Protein AF-A0A817JTH0-F1 (afdb_monomer_lite)

Radius of gyration: 28.51 Å; chains: 1; bounding box: 98×56×76 Å

Foldseek 3Di:
DDDDDDDDPDDDPPDDDDDPPPQEDPVDPDDDDDADAAEDLAEAEDDPDDFDADDLVPDDEWPWDLPDQQTQQDCVRTPCSVVQEADDLVRYPNRPSHPRCCSVVVPAARKHWYADPPFGIFMFGQAKDAAFDWHGWWYAYKYFPVVLLVVLVVCVVVVNDQFQWDDQDDTIIGGPRRYTHNVSRAEADLDFQWEWDWHQYNNGTTIIIGGNHIDHRPDTHHYQPELPCVSCPPDWAADPRPDPPDPRTRNDHDPDDDDYDDDPDDDDDDDDDDDDDDDDDDDDDDDDDDDDDPDPQQAALQPRHHDDWDAAPDPPGGHIHDLVSQPPPPDRPVPDDPPDGHHGLQQAAPPPRDGFPAGAPRHSHTHHPVPCVVFHDPRHGCSVVDD

Sequence (387 aa):
MNSDESITNDQEKTSTVNGRSKLIDKSANKSGQMPVYRHIKTLKPVGEAQILRLPLAELSRCDCDPNKPDPCSSDEHCLNRMLKYECHPHVCAAGDKCKNQRFQKRNYPAQQVFWTAGRGWGLRTLVPIKEGEFVNEYVGELITYEETERRVKLARKNNVKDFYFLVLDKDRVIDAGPRGNLSRFANHSCDPNLRTEKWNISGDLRVGLFAIRDIAAGEELTFEYGVESEFRGDTIFHCLCGAETCTGFMGRSKRLGGVPSLTDTLSLTSGTNGVSNSRYSNKHRIRTSNITGEQDVDTCFGCGLTGQLIACQMSKCSRKFHPKCIKVKGQSFRNRSPTQRWICPSHRCDICGIDASIACADCLNSFCAEHRTENMRGIYCLLHGHE

Secondary structure (DSSP, 8-state):
-----------------TTGGGSB-TT--SS-PPPP-EE-SS-EE-TT-------GGGSPPP---TTSSSTT--TTT-HHHHTTBPPPTTTSTTGGG-S--HHHHT-PPPEEEEEETTTEEEEEESS-B-TT-EEEE--EEEEEHHHHHHHHHHHHHTT-----EEE-SSSEEEEEEEEE-GGGG-EE-SS-SEEEEEEEETTEEEEEEEESS-B-TTPBPEE---TTGGGGTT-PPBP----TT--SBTT-------------------------------------------------TTTS--SS-EE--STT---EE-TTT---TT--GGG--TTSPP--GGGB-TTT-SB-SEE-SSSS-EE-TTTTTTTEETTEEGGG---

Structure (mmCIF, N/CA/C/O backbone):
data_AF-A0A817JTH0-F1
#
_entry.id   AF-A0A817JTH0-F1
#
loop_
_atom_site.group_PDB
_atom_site.id
_atom_site.type_symbol
_atom_site.label_atom_id
_atom_site.label_alt_id
_atom_site.label_comp_id
_atom_site.label_asym_id
_atom_site.label_entity_id
_atom_site.label_seq_id
_atom_site.pdbx_PDB_ins_code
_atom_site.Cartn_x
_atom_site.Cartn_y
_atom_site.Cartn_z
_atom_site.occupancy
_atom_site.B_iso_or_equiv
_atom_site.auth_seq_id
_atom_site.auth_comp_id
_atom_site.auth_asym_id
_atom_site.auth_atom_id
_atom_site.pdbx_PDB_model_num
ATOM 1 N N . MET A 1 1 ? -72.370 -1.997 -14.113 1.00 33.97 1 MET A N 1
ATOM 2 C CA . MET A 1 1 ? -71.535 -3.084 -13.568 1.00 33.97 1 MET A CA 1
ATOM 3 C C . MET A 1 1 ? -70.101 -2.743 -13.917 1.00 33.97 1 MET A C 1
ATOM 5 O O . MET A 1 1 ? -69.848 -2.619 -15.102 1.00 33.97 1 MET A O 1
ATOM 9 N N . ASN A 1 2 ? -69.297 -2.471 -12.880 1.00 28.16 2 ASN A N 1
ATOM 10 C CA . ASN A 1 2 ? -67.842 -2.651 -12.707 1.00 28.16 2 ASN A CA 1
ATOM 11 C C . ASN A 1 2 ? -66.949 -2.542 -13.962 1.00 28.16 2 ASN A C 1
ATOM 13 O O . ASN A 1 2 ? -67.215 -3.197 -14.957 1.00 28.16 2 ASN A O 1
ATOM 17 N N . SER A 1 3 ? -65.810 -1.862 -13.986 1.00 28.77 3 SER A N 1
ATOM 18 C CA . SER A 1 3 ? -64.961 -1.237 -12.966 1.00 28.77 3 SER A CA 1
ATOM 19 C C . SER A 1 3 ? -63.783 -0.603 -13.721 1.00 28.77 3 SER A C 1
ATOM 21 O O . SER A 1 3 ? -63.478 -1.012 -14.842 1.00 28.77 3 SER A O 1
ATOM 23 N N . ASP A 1 4 ? -63.163 0.384 -13.087 1.00 26.44 4 ASP A N 1
ATOM 24 C CA . ASP A 1 4 ? -61.945 1.098 -13.471 1.00 26.44 4 ASP A CA 1
ATOM 25 C C . ASP A 1 4 ? -60.801 0.220 -14.014 1.00 26.44 4 ASP A C 1
ATOM 27 O O . ASP A 1 4 ? -60.608 -0.901 -13.554 1.00 26.44 4 ASP A O 1
ATOM 31 N N . GLU A 1 5 ? -60.005 0.765 -14.944 1.00 28.98 5 GLU A N 1
ATOM 32 C CA . GLU A 1 5 ? -58.598 1.118 -14.669 1.00 28.98 5 GLU A CA 1
ATOM 33 C C . GLU A 1 5 ? -57.928 1.768 -15.894 1.00 28.98 5 GLU A C 1
ATOM 35 O O . GLU A 1 5 ? -57.576 1.140 -16.892 1.00 28.98 5 GLU A O 1
ATOM 40 N N . SER A 1 6 ? -57.721 3.078 -15.784 1.00 28.28 6 SER A N 1
ATOM 41 C CA . SER A 1 6 ? -56.673 3.817 -16.475 1.00 28.28 6 SER A CA 1
ATOM 42 C C . SER A 1 6 ? -55.331 3.540 -15.796 1.00 28.28 6 SER A C 1
ATOM 44 O O . SER A 1 6 ? -55.183 3.870 -14.620 1.00 28.28 6 SER A O 1
ATOM 46 N N . ILE A 1 7 ? -54.331 3.032 -16.522 1.00 29.42 7 ILE A N 1
ATOM 47 C CA . ILE A 1 7 ? -52.931 3.120 -16.085 1.00 29.42 7 ILE A CA 1
ATOM 48 C C . ILE A 1 7 ? -52.097 3.708 -17.219 1.00 29.42 7 ILE A C 1
ATOM 50 O O . ILE A 1 7 ? -51.873 3.117 -18.274 1.00 29.42 7 ILE A O 1
ATOM 54 N N . THR A 1 8 ? -51.692 4.943 -16.961 1.00 29.25 8 THR A N 1
ATOM 55 C CA . THR A 1 8 ? -50.728 5.754 -17.686 1.00 29.25 8 THR A CA 1
ATOM 56 C C . THR A 1 8 ? -49.366 5.072 -17.744 1.00 29.25 8 THR A C 1
ATOM 58 O O . THR A 1 8 ? -48.869 4.525 -16.762 1.00 29.25 8 THR A O 1
ATOM 61 N N . ASN A 1 9 ? -48.760 5.143 -18.923 1.00 26.11 9 ASN A N 1
ATOM 62 C CA . ASN A 1 9 ? -47.448 4.611 -19.242 1.00 26.11 9 ASN A CA 1
ATOM 63 C C . ASN A 1 9 ? -46.361 5.542 -18.669 1.00 26.11 9 ASN A C 1
ATOM 65 O O . ASN A 1 9 ? -45.891 6.440 -19.359 1.00 26.11 9 ASN A O 1
ATOM 69 N N . ASP A 1 10 ? -46.005 5.343 -17.401 1.00 31.09 10 ASP A N 1
ATOM 70 C CA . ASP A 1 10 ? -44.886 6.007 -16.724 1.00 31.09 10 ASP A CA 1
ATOM 71 C C . ASP A 1 10 ? -44.020 4.948 -16.039 1.00 31.09 10 ASP A C 1
ATOM 73 O O . ASP A 1 10 ? -44.240 4.629 -14.876 1.00 31.09 10 ASP A O 1
ATOM 77 N N . GLN A 1 11 ? -43.017 4.404 -16.737 1.00 26.78 11 GLN A N 1
ATOM 78 C CA . GLN A 1 11 ? -41.852 3.810 -16.075 1.00 26.78 11 GLN A CA 1
ATOM 79 C C . GLN A 1 11 ? -40.553 4.116 -16.830 1.00 26.78 11 GLN A C 1
ATOM 81 O O . GLN A 1 11 ? -40.198 3.523 -17.844 1.00 26.78 11 GLN A O 1
ATOM 86 N N . GLU A 1 12 ? -39.860 5.098 -16.256 1.00 28.12 12 GLU A N 1
ATOM 87 C CA . GLU A 1 12 ? -38.436 5.059 -15.930 1.00 28.12 12 GLU A CA 1
ATOM 88 C C . GLU A 1 12 ? -37.437 4.833 -17.072 1.00 28.12 12 GLU A C 1
ATOM 90 O O . GLU A 1 12 ? -36.847 3.771 -17.272 1.00 28.12 12 GLU A O 1
ATOM 95 N N . LYS A 1 13 ? -37.069 5.965 -17.679 1.00 26.55 13 LYS A N 1
ATOM 96 C CA . LYS A 1 13 ? -35.699 6.213 -18.141 1.00 26.55 13 LYS A CA 1
ATOM 97 C C . LYS A 1 13 ? -34.717 6.056 -16.969 1.00 26.55 13 LYS A C 1
ATOM 99 O O . LYS A 1 13 ? -34.400 7.027 -16.287 1.00 26.55 13 LYS A O 1
ATOM 104 N N . THR A 1 14 ? -34.176 4.859 -16.763 1.00 26.70 14 THR A N 1
ATOM 105 C CA . THR A 1 14 ? -32.955 4.675 -15.966 1.00 26.70 14 THR A CA 1
ATOM 106 C C . THR A 1 14 ? -31.739 4.780 -16.880 1.00 26.70 14 THR A C 1
ATOM 108 O O . THR A 1 14 ? -31.347 3.865 -17.600 1.00 26.70 14 THR A O 1
ATOM 111 N N . SER A 1 15 ? -31.141 5.970 -16.868 1.00 24.64 15 SER A N 1
ATOM 112 C CA . SER A 1 15 ? -29.873 6.268 -17.520 1.00 24.64 15 SER A CA 1
ATOM 113 C C . SER A 1 15 ? -28.735 5.440 -16.914 1.00 24.64 15 SER A C 1
ATOM 115 O O . SER A 1 15 ? -28.420 5.527 -15.727 1.00 24.64 15 SER A O 1
ATOM 117 N N . THR A 1 16 ? -28.102 4.670 -17.784 1.00 30.89 16 THR A N 1
ATOM 118 C CA . THR A 1 16 ? -26.887 3.870 -17.625 1.00 30.89 16 THR A CA 1
ATOM 119 C C . THR A 1 16 ? -25.701 4.631 -17.012 1.00 30.89 16 THR A C 1
ATOM 121 O O . THR A 1 16 ? -25.245 5.624 -17.577 1.00 30.89 16 THR A O 1
ATOM 124 N N . VAL A 1 17 ? -25.104 4.097 -15.935 1.00 30.36 17 VAL A N 1
ATOM 125 C CA . VAL A 1 17 ? -23.752 4.467 -15.463 1.00 30.36 17 VAL A CA 1
ATOM 126 C C . VAL A 1 17 ? -22.849 3.225 -15.424 1.00 30.36 17 VAL A C 1
ATOM 128 O O . VAL A 1 17 ? -22.827 2.464 -14.460 1.00 30.36 17 VAL A O 1
ATOM 131 N N . ASN A 1 18 ? -22.117 3.040 -16.525 1.00 33.44 18 ASN A N 1
ATOM 132 C CA . ASN A 1 18 ? -20.852 2.316 -16.729 1.00 33.44 18 ASN A CA 1
ATOM 133 C C . ASN A 1 18 ? -20.355 1.340 -15.634 1.00 33.44 18 ASN A C 1
ATOM 135 O O . ASN A 1 18 ? -19.827 1.756 -14.604 1.00 33.44 18 ASN A O 1
ATOM 139 N N . GLY A 1 19 ? -20.379 0.033 -15.943 1.00 29.98 19 GLY A N 1
ATOM 140 C CA . GLY A 1 19 ? -19.376 -0.989 -15.563 1.00 29.98 19 GLY A CA 1
ATOM 141 C C . GLY A 1 19 ? -19.145 -1.345 -14.081 1.00 29.98 19 GLY A C 1
ATOM 142 O O . GLY A 1 19 ? -18.486 -2.341 -13.796 1.00 29.98 19 GLY A O 1
ATOM 143 N N . ARG A 1 20 ? -19.682 -0.580 -13.127 1.00 44.12 20 ARG A N 1
ATOM 144 C CA . ARG A 1 20 ? -19.366 -0.650 -11.683 1.00 44.12 20 ARG A CA 1
ATOM 145 C C . ARG A 1 20 ? -20.028 -1.795 -10.910 1.00 44.12 20 ARG A C 1
ATOM 147 O O . ARG A 1 20 ? -19.625 -2.083 -9.790 1.00 44.12 20 ARG A O 1
ATOM 154 N N . SER A 1 21 ? -21.034 -2.454 -11.483 1.00 47.81 21 SER A N 1
ATOM 155 C CA . SER A 1 21 ? -21.914 -3.365 -10.735 1.00 47.81 21 SER A CA 1
ATOM 156 C C . SER A 1 21 ? -21.296 -4.721 -10.357 1.00 47.81 21 SER A C 1
ATOM 158 O O . SER A 1 21 ? -21.907 -5.429 -9.564 1.00 47.81 21 SER A O 1
ATOM 160 N N . LYS A 1 22 ? -20.147 -5.115 -10.925 1.00 56.00 22 LYS A N 1
ATOM 161 C CA . LYS A 1 22 ? -19.576 -6.463 -10.725 1.00 56.00 22 LYS A CA 1
ATOM 162 C C . LYS A 1 22 ? -18.575 -6.573 -9.564 1.00 56.00 22 LYS A C 1
ATOM 164 O O . LYS A 1 22 ? -18.311 -7.678 -9.114 1.00 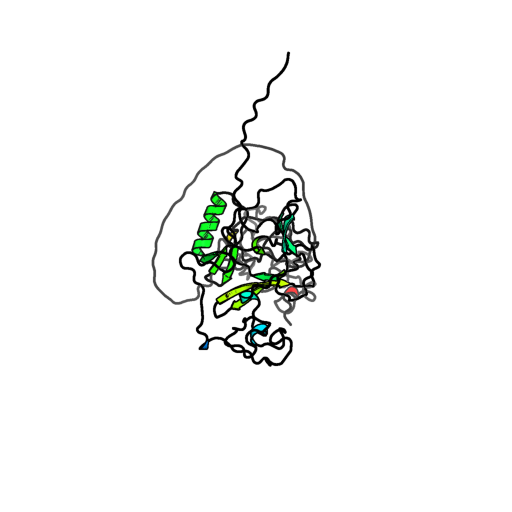56.00 22 LYS A O 1
ATOM 169 N N . LEU A 1 23 ? -18.026 -5.455 -9.078 1.00 64.25 23 LEU A N 1
ATOM 170 C CA . LEU A 1 23 ? -16.966 -5.437 -8.049 1.00 64.25 23 LEU A CA 1
ATOM 171 C C . LEU A 1 23 ? -17.496 -5.301 -6.615 1.00 64.25 23 LEU A C 1
ATOM 173 O O . LEU A 1 23 ? -16.712 -5.296 -5.671 1.00 64.25 23 LEU A O 1
ATOM 177 N N . ILE A 1 24 ? -18.809 -5.159 -6.449 1.00 72.56 24 ILE A N 1
ATOM 178 C CA . ILE A 1 24 ? -19.468 -4.989 -5.153 1.00 72.56 24 ILE A CA 1
ATOM 179 C C . ILE A 1 24 ? -20.387 -6.185 -4.958 1.00 72.56 24 ILE A C 1
ATOM 181 O O . ILE A 1 24 ? -21.201 -6.482 -5.835 1.00 72.56 24 ILE A O 1
ATOM 185 N N . ASP A 1 25 ? -20.267 -6.860 -3.821 1.00 72.19 25 ASP A N 1
ATOM 186 C CA . ASP A 1 25 ? -21.223 -7.895 -3.447 1.00 72.19 25 ASP A CA 1
ATOM 187 C C . ASP A 1 25 ? -22.543 -7.250 -2.991 1.00 72.19 25 ASP A C 1
ATOM 189 O O . ASP A 1 25 ? -22.612 -6.610 -1.942 1.00 72.19 25 ASP A O 1
ATOM 193 N N . LYS A 1 26 ? -23.595 -7.385 -3.809 1.00 60.59 26 LYS A N 1
ATOM 194 C CA . LYS A 1 26 ? -24.932 -6.824 -3.536 1.00 60.59 26 LYS A CA 1
ATOM 195 C C . LYS A 1 26 ? -25.804 -7.731 -2.664 1.00 60.59 26 LYS A C 1
ATOM 197 O O . LYS A 1 26 ? -26.919 -7.339 -2.332 1.00 60.59 26 LYS A O 1
ATOM 202 N N . SER A 1 27 ? -25.329 -8.929 -2.315 1.00 55.38 27 SER A N 1
ATOM 203 C CA . SER A 1 27 ? -26.077 -9.872 -1.473 1.00 55.38 27 SER A CA 1
ATOM 204 C C . SER A 1 27 ? -26.090 -9.472 0.013 1.00 55.38 27 SER A C 1
ATOM 206 O O . SER A 1 27 ? -26.924 -9.954 0.778 1.00 55.38 27 SER A O 1
ATOM 208 N N . ALA A 1 28 ? -25.229 -8.528 0.415 1.00 53.44 28 ALA A N 1
ATOM 209 C CA . ALA A 1 28 ? -25.187 -7.954 1.756 1.00 53.44 28 ALA A CA 1
ATOM 210 C C . ALA A 1 28 ? -26.389 -7.020 2.010 1.00 5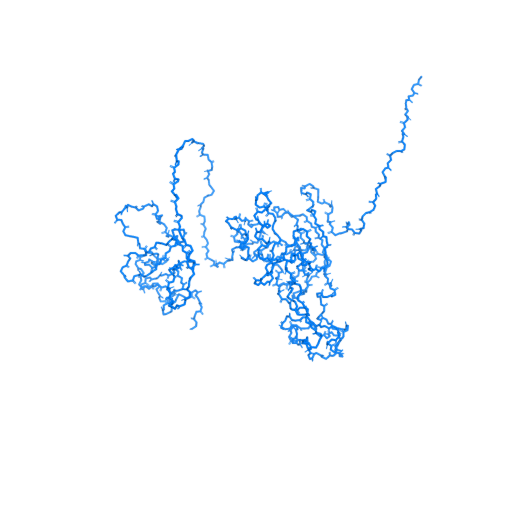3.44 28 ALA A C 1
ATOM 212 O O . ALA A 1 28 ? -26.357 -5.820 1.736 1.00 53.44 28 ALA A O 1
ATOM 213 N N . ASN A 1 29 ? -27.477 -7.581 2.533 1.00 47.47 29 ASN A N 1
ATOM 214 C CA . ASN A 1 29 ? -28.675 -6.836 2.905 1.00 47.47 29 ASN A CA 1
ATOM 215 C C . ASN A 1 29 ? -28.490 -6.155 4.285 1.00 47.47 29 ASN A C 1
ATOM 217 O O . ASN A 1 29 ? -28.239 -6.826 5.281 1.00 47.47 29 ASN A O 1
ATOM 221 N N . LYS A 1 30 ? -28.673 -4.824 4.324 1.00 54.62 30 LYS A N 1
ATOM 222 C CA . LYS A 1 30 ? -28.798 -3.918 5.495 1.00 54.62 30 LYS A CA 1
ATOM 223 C C . LYS A 1 30 ? -27.589 -3.757 6.441 1.00 54.62 30 LYS A C 1
ATOM 225 O O . LYS A 1 30 ? -27.545 -4.323 7.527 1.00 54.62 30 LYS A O 1
ATOM 230 N N . SER A 1 31 ? -26.700 -2.818 6.112 1.00 48.53 31 SER A N 1
ATOM 231 C CA . SER A 1 31 ? -26.264 -1.699 6.983 1.00 48.53 31 SER A CA 1
ATOM 232 C C . SER A 1 31 ? -25.149 -0.913 6.276 1.00 48.53 31 SER A C 1
ATOM 234 O O . SER A 1 31 ? -24.162 -1.493 5.865 1.00 48.53 31 SER A O 1
ATOM 236 N N . GLY A 1 32 ? -25.314 0.402 6.091 1.00 58.78 32 GLY A N 1
ATOM 237 C CA . GLY A 1 32 ? -24.287 1.293 5.524 1.00 58.78 32 GLY A CA 1
ATOM 238 C C . GLY A 1 32 ? -24.372 1.525 4.009 1.00 58.78 32 GLY A C 1
ATOM 239 O O . GLY A 1 32 ? -24.024 0.667 3.202 1.00 58.78 32 GLY A O 1
ATOM 240 N N . GLN A 1 33 ? -24.779 2.732 3.602 1.00 67.75 33 GLN A N 1
ATOM 241 C CA . GLN A 1 33 ? -24.630 3.185 2.216 1.00 67.75 33 GLN A CA 1
ATOM 242 C C . GLN A 1 33 ? -23.138 3.205 1.851 1.00 67.75 33 GLN A C 1
ATOM 244 O O . GLN A 1 33 ? -22.314 3.683 2.632 1.00 67.75 33 GLN A O 1
ATOM 249 N N . MET A 1 34 ? -22.778 2.675 0.678 1.00 71.69 34 MET A N 1
ATOM 250 C CA . MET A 1 34 ? -21.391 2.703 0.209 1.00 71.69 34 MET A CA 1
ATOM 251 C C . MET A 1 34 ? -20.883 4.156 0.165 1.00 71.69 34 MET A C 1
ATOM 253 O O . MET A 1 34 ? -21.570 5.003 -0.417 1.00 71.69 34 MET A O 1
ATOM 257 N N . PRO A 1 35 ? -19.695 4.456 0.729 1.00 72.31 35 PRO A N 1
ATOM 258 C CA . PRO A 1 35 ? -19.140 5.799 0.691 1.00 72.31 35 PRO A CA 1
ATOM 259 C C . PRO A 1 35 ? -19.032 6.299 -0.748 1.00 72.31 35 PRO A C 1
ATOM 261 O O . PRO A 1 35 ? -18.497 5.612 -1.624 1.00 72.31 35 PRO A O 1
ATOM 264 N N . VAL A 1 36 ? -19.529 7.508 -1.002 1.00 83.25 36 VAL A N 1
ATOM 265 C CA . VAL A 1 36 ? -19.366 8.146 -2.307 1.00 83.25 36 VAL A CA 1
ATOM 266 C C . VAL A 1 36 ? -17.907 8.566 -2.447 1.00 83.25 36 VAL A C 1
ATOM 268 O O . VAL A 1 36 ? -17.420 9.410 -1.702 1.00 83.25 36 VAL A O 1
ATOM 271 N N . TYR A 1 37 ? -17.212 7.984 -3.422 1.00 90.50 37 TYR A N 1
ATOM 272 C CA . TYR A 1 37 ? -15.846 8.358 -3.773 1.00 90.50 37 TYR A CA 1
ATOM 273 C C . TYR A 1 37 ? -15.643 8.307 -5.290 1.00 90.50 37 TYR A C 1
ATOM 275 O O . TYR A 1 37 ? -16.342 7.600 -6.035 1.00 90.50 37 TYR A O 1
ATOM 283 N N . ARG A 1 38 ? -14.656 9.060 -5.779 1.00 92.50 38 ARG A N 1
ATOM 284 C CA . ARG A 1 38 ? -14.277 9.033 -7.193 1.00 92.50 38 ARG A CA 1
ATOM 285 C C . ARG A 1 38 ? -13.196 7.987 -7.429 1.00 92.50 38 ARG A C 1
ATOM 287 O O . ARG A 1 38 ? -12.088 8.113 -6.916 1.00 92.50 38 ARG A O 1
ATOM 294 N N . HIS A 1 39 ? -13.490 6.997 -8.269 1.00 92.25 39 HIS A N 1
ATOM 295 C CA . HIS A 1 39 ? -12.477 6.024 -8.657 1.00 92.25 39 HIS A CA 1
ATOM 296 C C . HIS A 1 39 ? -11.397 6.685 -9.529 1.00 92.25 39 HIS A C 1
ATOM 298 O O . HIS A 1 39 ? -11.719 7.308 -10.545 1.00 92.25 39 HIS A O 1
ATOM 304 N N . ILE A 1 40 ? -10.128 6.521 -9.166 1.00 94.75 40 ILE A N 1
ATOM 305 C CA . ILE A 1 40 ? -8.960 7.000 -9.920 1.00 94.75 40 ILE A CA 1
ATOM 306 C C . ILE A 1 40 ? -7.948 5.867 -10.112 1.00 94.75 40 ILE A C 1
ATOM 308 O O . ILE A 1 40 ? -7.974 4.873 -9.397 1.00 94.75 40 ILE A O 1
ATOM 312 N N . LYS A 1 41 ? -7.085 5.992 -11.127 1.00 93.31 41 LYS A N 1
ATOM 313 C CA . LYS A 1 41 ? -6.103 4.954 -11.496 1.00 93.31 41 LYS A CA 1
ATOM 314 C C . LYS A 1 41 ? -4.665 5.281 -11.087 1.00 93.31 41 LYS A C 1
ATOM 316 O O . LYS A 1 41 ? -3.806 4.424 -11.222 1.00 93.31 41 LYS A O 1
ATOM 321 N N . THR A 1 42 ? -4.392 6.525 -10.709 1.00 94.31 42 THR A N 1
ATOM 322 C CA . THR A 1 42 ? -3.064 7.048 -10.358 1.00 94.31 42 THR A CA 1
ATOM 323 C C . THR A 1 42 ? -3.230 8.147 -9.320 1.00 94.31 42 THR A C 1
ATOM 325 O O . THR A 1 42 ? -4.312 8.736 -9.246 1.00 94.31 42 THR A O 1
ATOM 328 N N . LEU A 1 43 ? -2.165 8.465 -8.578 1.00 96.31 43 LEU A N 1
ATOM 329 C CA . LEU A 1 43 ? -2.153 9.591 -7.642 1.00 96.31 43 LEU A CA 1
ATOM 330 C C . LEU A 1 43 ? -2.612 10.889 -8.319 1.00 96.31 43 LEU A C 1
ATOM 332 O O . LEU A 1 43 ? -2.303 11.142 -9.491 1.00 96.31 43 LEU A O 1
ATOM 336 N N . LYS A 1 44 ? -3.371 11.707 -7.584 1.00 96.88 44 LYS A N 1
ATOM 337 C CA . LYS A 1 44 ? -3.839 13.015 -8.056 1.00 96.88 44 LYS A CA 1
ATOM 338 C C . LYS A 1 44 ? -3.293 14.121 -7.147 1.00 96.88 44 LYS A C 1
ATOM 340 O O . LYS A 1 44 ? -3.827 14.266 -6.054 1.00 96.88 44 LYS A O 1
ATOM 345 N N . PRO A 1 45 ? -2.292 14.908 -7.576 1.00 96.69 45 PRO A N 1
ATOM 346 C CA . PRO A 1 45 ? -1.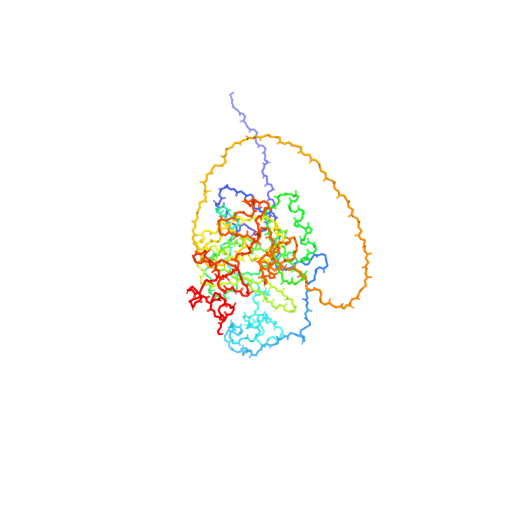799 16.024 -6.775 1.00 96.69 45 PRO A CA 1
ATOM 347 C C . PRO A 1 45 ? -2.894 17.067 -6.545 1.00 96.69 45 PRO A C 1
ATOM 349 O O . PRO A 1 45 ? -3.707 17.332 -7.442 1.00 96.69 45 PRO A O 1
ATOM 352 N N . VAL A 1 46 ? -2.912 17.632 -5.339 1.00 96.44 46 VAL A N 1
ATOM 353 C CA . VAL A 1 46 ? -3.818 18.698 -4.903 1.00 96.44 46 VAL A CA 1
ATOM 354 C C . VAL A 1 46 ? -3.008 19.792 -4.212 1.00 96.44 46 VAL A C 1
ATOM 356 O O . VAL A 1 46 ? -2.138 19.507 -3.391 1.00 96.44 46 VAL A O 1
ATOM 359 N N . GLY A 1 47 ? -3.325 21.049 -4.530 1.00 94.75 47 GLY A N 1
ATOM 360 C CA . GLY A 1 47 ? -2.589 22.201 -4.016 1.00 94.75 47 GLY A CA 1
ATOM 361 C C . GLY A 1 47 ? -1.145 22.191 -4.509 1.00 94.75 47 GLY A C 1
ATOM 362 O O . GLY A 1 47 ? -0.900 22.035 -5.703 1.00 94.75 47 GLY A O 1
ATOM 363 N N . GLU A 1 48 ? -0.209 22.338 -3.576 1.00 94.25 48 GLU A N 1
ATOM 364 C CA . GLU A 1 48 ? 1.229 22.427 -3.850 1.00 94.25 48 GLU A CA 1
ATOM 365 C C . GLU A 1 48 ? 1.926 21.065 -3.959 1.00 94.25 48 GLU A C 1
ATOM 367 O O . GLU A 1 48 ? 3.098 21.003 -4.324 1.00 94.25 48 GLU A O 1
ATOM 372 N N . ALA A 1 49 ? 1.230 19.963 -3.666 1.00 95.25 49 ALA A N 1
ATOM 373 C CA . ALA A 1 49 ? 1.807 18.630 -3.785 1.00 95.25 49 ALA A CA 1
ATOM 374 C C . ALA A 1 49 ? 2.131 18.299 -5.251 1.00 95.25 49 ALA A C 1
ATOM 376 O O . ALA A 1 49 ? 1.334 18.563 -6.153 1.00 95.25 49 ALA A O 1
ATOM 377 N N . GLN A 1 50 ? 3.280 17.665 -5.493 1.00 92.50 50 GLN A N 1
ATOM 378 C CA . GLN A 1 50 ? 3.752 17.346 -6.842 1.00 92.50 50 GLN A CA 1
ATOM 379 C C . GLN A 1 50 ? 4.102 15.865 -6.989 1.00 92.50 50 GLN A C 1
ATOM 381 O O . GLN A 1 50 ? 4.556 15.210 -6.048 1.00 92.50 50 GLN A O 1
ATOM 386 N N . ILE A 1 51 ? 3.884 15.355 -8.203 1.00 92.81 51 ILE A N 1
ATOM 387 C CA . ILE A 1 51 ? 4.408 14.066 -8.663 1.00 92.81 51 ILE A CA 1
ATOM 388 C C . ILE A 1 51 ? 5.736 14.360 -9.343 1.00 92.81 51 ILE A C 1
ATOM 390 O O . ILE A 1 51 ? 5.768 15.104 -10.326 1.00 92.81 51 ILE A O 1
ATOM 394 N N . LEU A 1 52 ? 6.808 13.766 -8.835 1.00 90.88 52 LEU A N 1
ATOM 395 C CA . LEU A 1 52 ? 8.131 13.913 -9.421 1.00 90.88 52 LEU A CA 1
ATOM 396 C C . LEU A 1 52 ? 8.246 13.027 -10.666 1.00 90.88 52 LEU A C 1
ATOM 398 O O . LEU A 1 52 ? 7.607 11.981 -10.767 1.00 90.88 52 LEU A O 1
ATOM 402 N N . ARG A 1 53 ? 9.030 13.454 -11.655 1.00 89.69 53 ARG A N 1
ATOM 403 C CA . ARG A 1 53 ? 9.354 12.632 -12.827 1.00 89.69 53 ARG A CA 1
ATOM 404 C C . ARG A 1 53 ? 10.781 12.903 -13.242 1.00 89.69 53 ARG A C 1
ATOM 406 O O . ARG A 1 53 ? 11.101 14.029 -13.611 1.00 89.69 53 ARG A O 1
ATOM 413 N N . LEU A 1 54 ? 11.605 11.867 -13.200 1.00 91.62 54 LEU A N 1
ATOM 414 C CA . LEU A 1 54 ? 12.969 11.958 -13.695 1.00 91.62 54 LEU A CA 1
ATOM 415 C C . LEU A 1 54 ? 12.997 11.774 -15.221 1.00 91.62 54 LEU A C 1
ATOM 417 O O . LEU A 1 54 ? 12.209 10.985 -15.761 1.00 91.62 54 LEU A O 1
ATOM 421 N N . PRO A 1 55 ? 13.892 12.479 -15.934 1.00 93.00 55 PRO A N 1
ATOM 422 C CA . PRO A 1 55 ? 14.190 12.194 -17.333 1.00 93.00 55 PRO A CA 1
ATOM 423 C C . PRO A 1 55 ? 14.650 10.745 -17.529 1.00 93.00 55 PRO A C 1
ATOM 425 O O . PRO A 1 55 ? 15.286 10.162 -16.656 1.00 93.00 55 PRO A O 1
ATOM 428 N N . LEU A 1 56 ? 14.401 10.171 -18.713 1.00 91.94 56 LEU A N 1
ATOM 429 C CA . LEU A 1 56 ? 14.779 8.778 -19.010 1.00 91.94 56 LEU A CA 1
ATOM 430 C C . LEU A 1 56 ? 16.275 8.497 -18.818 1.00 91.94 56 LEU A C 1
ATOM 432 O O . LEU A 1 56 ? 16.632 7.386 -18.441 1.00 91.94 56 LEU A O 1
ATOM 436 N N . ALA A 1 57 ? 17.125 9.495 -19.066 1.00 93.06 57 ALA A N 1
ATOM 437 C CA . ALA A 1 57 ? 18.574 9.392 -18.909 1.00 93.06 57 ALA A CA 1
ATOM 438 C C . ALA A 1 57 ? 19.023 9.227 -17.445 1.00 93.06 57 ALA A C 1
ATOM 440 O O . ALA A 1 57 ? 20.120 8.736 -17.205 1.00 93.06 57 ALA A O 1
ATOM 441 N N . GLU A 1 58 ? 18.183 9.608 -16.480 1.00 92.88 58 GLU A N 1
ATOM 442 C CA . GLU A 1 58 ? 18.469 9.516 -15.042 1.00 92.88 58 GLU A CA 1
ATOM 443 C C . GLU A 1 58 ? 17.874 8.250 -14.404 1.00 92.88 58 GLU A C 1
ATOM 445 O O . GLU A 1 58 ? 18.084 7.977 -13.222 1.00 92.88 58 GLU A O 1
ATOM 450 N N . LEU A 1 59 ? 17.119 7.452 -15.168 1.00 93.88 59 LEU A N 1
ATOM 451 C CA . LEU A 1 59 ? 16.525 6.218 -14.666 1.00 93.88 59 LEU A CA 1
ATOM 452 C C . LEU A 1 59 ? 17.544 5.074 -14.666 1.00 93.88 59 LEU A C 1
ATOM 454 O O . LEU A 1 59 ? 18.183 4.783 -15.676 1.00 93.88 59 LEU A O 1
ATOM 458 N N . SER A 1 60 ? 17.616 4.356 -13.544 1.00 91.00 60 SER A N 1
ATOM 459 C CA . SER A 1 60 ? 18.449 3.159 -13.408 1.00 91.00 60 SER A CA 1
ATOM 460 C C . SER A 1 60 ? 18.018 2.048 -14.376 1.00 91.00 60 SER A C 1
ATOM 462 O O . SER A 1 60 ? 16.858 1.612 -14.392 1.00 91.00 60 SER A O 1
ATOM 464 N N . ARG A 1 61 ? 18.975 1.536 -15.155 1.00 95.12 61 ARG A N 1
ATOM 465 C CA . ARG A 1 61 ? 18.832 0.318 -15.962 1.00 95.12 61 ARG A CA 1
ATOM 466 C C . ARG A 1 61 ? 19.244 -0.896 -15.123 1.00 95.12 61 ARG A C 1
ATOM 468 O O . ARG A 1 61 ? 20.273 -0.866 -14.470 1.00 95.12 61 ARG A O 1
ATOM 475 N N . CYS A 1 62 ? 18.460 -1.973 -15.171 1.00 95.81 62 CYS A N 1
ATOM 476 C CA . CYS A 1 62 ? 18.843 -3.255 -14.572 1.00 95.81 62 CYS A CA 1
ATOM 477 C C . CYS A 1 62 ? 19.679 -4.118 -15.531 1.00 95.81 62 CYS A C 1
ATOM 479 O O . CYS A 1 62 ? 19.495 -4.030 -16.746 1.00 95.81 62 CYS A O 1
ATOM 481 N N . ASP A 1 63 ? 20.432 -5.071 -14.981 1.00 94.88 63 ASP A N 1
ATOM 482 C CA . ASP A 1 63 ? 21.302 -5.988 -15.741 1.00 94.88 63 ASP A CA 1
ATOM 483 C C . ASP A 1 63 ? 20.655 -7.347 -16.069 1.00 94.88 63 ASP A C 1
ATOM 485 O O . ASP A 1 63 ? 21.330 -8.349 -16.296 1.00 94.88 63 ASP A O 1
ATOM 489 N N . CYS A 1 64 ? 19.322 -7.427 -16.059 1.00 96.25 64 CYS A N 1
ATOM 490 C CA . CYS A 1 64 ? 18.629 -8.677 -16.363 1.00 96.25 64 CYS A CA 1
ATOM 491 C C . CYS A 1 64 ? 18.765 -9.064 -17.843 1.00 96.25 64 CYS A C 1
ATOM 493 O O . CYS A 1 64 ? 18.560 -8.234 -18.728 1.00 96.25 64 CYS A O 1
ATOM 495 N N . ASP A 1 65 ? 18.985 -10.355 -18.098 1.00 94.88 65 ASP A N 1
ATOM 496 C CA . ASP A 1 65 ? 18.994 -10.928 -19.447 1.00 94.88 65 ASP A CA 1
ATOM 497 C C . ASP A 1 65 ? 17.591 -10.867 -20.093 1.00 94.88 65 ASP A C 1
ATOM 499 O O . ASP A 1 65 ? 16.656 -11.490 -19.571 1.00 94.88 65 ASP A O 1
ATOM 503 N N . PRO A 1 66 ? 17.418 -10.147 -21.221 1.00 95.50 66 PRO A N 1
ATOM 504 C CA . PRO A 1 66 ? 16.133 -10.021 -21.909 1.00 95.50 66 PRO A CA 1
ATOM 505 C C . PRO A 1 66 ? 15.660 -11.311 -22.595 1.00 95.50 66 PRO A C 1
ATOM 507 O O . PRO A 1 66 ? 14.495 -11.386 -22.997 1.00 95.50 66 PRO A O 1
ATOM 510 N N . ASN A 1 67 ? 16.534 -12.312 -22.747 1.00 95.00 67 ASN A N 1
ATOM 511 C CA . ASN A 1 67 ? 16.218 -13.577 -23.413 1.00 95.00 67 ASN A CA 1
ATOM 512 C C . ASN A 1 67 ? 15.610 -14.622 -22.473 1.00 95.00 67 ASN A C 1
ATOM 514 O O . ASN A 1 67 ? 15.054 -15.615 -22.943 1.00 95.00 67 ASN A O 1
ATOM 518 N N . LYS A 1 68 ? 15.673 -14.408 -21.152 1.00 93.50 68 LYS A N 1
ATOM 519 C CA . LYS A 1 68 ? 14.980 -15.270 -20.187 1.00 93.50 68 LYS A CA 1
ATOM 520 C C . LYS A 1 68 ? 13.458 -15.208 -20.399 1.00 93.50 68 LYS A C 1
ATOM 522 O O . LYS A 1 68 ? 12.950 -14.172 -20.827 1.00 93.50 68 LYS A O 1
ATOM 527 N N . PRO A 1 69 ? 12.713 -16.279 -20.067 1.00 92.31 69 PRO A N 1
ATOM 528 C CA . PRO A 1 69 ? 11.257 -16.307 -20.231 1.00 92.31 69 PRO A CA 1
ATOM 529 C C . PRO A 1 69 ? 10.544 -15.243 -19.380 1.00 92.31 69 PRO A C 1
ATOM 531 O O . PRO A 1 69 ? 9.621 -14.586 -19.859 1.00 92.31 69 PRO A O 1
ATOM 534 N N . ASP A 1 70 ? 11.021 -15.013 -18.151 1.00 92.81 70 ASP A N 1
ATOM 535 C CA . ASP A 1 70 ? 10.441 -14.052 -17.208 1.00 92.81 70 ASP A CA 1
ATOM 536 C C . ASP A 1 70 ? 11.495 -13.060 -16.686 1.00 92.81 70 ASP A C 1
ATOM 538 O O . ASP A 1 70 ? 11.904 -13.120 -15.519 1.00 92.81 70 ASP A O 1
ATOM 542 N N . PRO A 1 71 ? 11.972 -12.128 -17.529 1.00 95.88 71 PRO A N 1
ATOM 543 C CA . PRO A 1 71 ? 13.016 -11.191 -17.147 1.00 95.88 71 PRO A CA 1
ATOM 544 C C . PRO A 1 71 ? 12.504 -10.214 -16.079 1.00 95.88 71 PRO A C 1
ATOM 546 O O . PRO A 1 71 ? 11.367 -9.736 -16.129 1.00 95.88 71 PRO A O 1
ATOM 549 N N . CYS A 1 72 ? 13.364 -9.891 -15.110 1.00 95.75 72 CYS A N 1
ATOM 550 C CA . CYS A 1 72 ? 13.062 -8.996 -13.984 1.00 95.75 72 CYS A CA 1
ATOM 551 C C . CYS A 1 72 ? 11.928 -9.475 -13.048 1.00 95.75 72 CYS A C 1
ATOM 553 O O . CYS A 1 72 ? 11.312 -8.661 -12.362 1.00 95.75 72 CYS A O 1
ATOM 555 N N . SER A 1 73 ? 11.607 -10.770 -13.031 1.00 91.88 73 SER A N 1
ATOM 556 C CA . SER A 1 73 ? 10.545 -11.331 -12.178 1.00 91.88 73 SER A CA 1
ATOM 557 C C . SER A 1 73 ? 10.967 -11.544 -10.721 1.00 91.88 73 SER A C 1
ATOM 559 O O . SER A 1 73 ? 10.139 -11.373 -9.830 1.00 91.88 73 SER A O 1
ATOM 561 N N . SER A 1 74 ? 12.239 -11.877 -10.485 1.00 86.94 74 SER A N 1
ATOM 562 C CA . SER A 1 74 ? 12.796 -12.198 -9.164 1.00 86.94 74 SER A CA 1
ATOM 563 C C . SER A 1 74 ? 13.274 -10.955 -8.403 1.00 86.94 74 SER A C 1
ATOM 565 O O . SER A 1 74 ? 13.882 -10.055 -8.993 1.00 86.94 74 SER A O 1
ATOM 567 N N . ASP A 1 75 ? 13.020 -10.933 -7.090 1.00 80.00 75 ASP A N 1
ATOM 568 C CA . ASP A 1 75 ? 13.552 -9.932 -6.151 1.00 80.00 75 ASP A CA 1
ATOM 569 C C . ASP A 1 75 ? 15.058 -10.089 -5.898 1.00 80.00 75 ASP A C 1
ATOM 571 O O . ASP A 1 75 ? 15.697 -9.136 -5.470 1.00 80.00 75 ASP A O 1
ATOM 575 N N . GLU A 1 76 ? 15.639 -11.249 -6.207 1.00 81.94 76 GLU A N 1
ATOM 576 C CA . GLU A 1 76 ? 17.049 -11.564 -5.931 1.00 81.94 76 GLU A CA 1
ATOM 577 C C . GLU A 1 76 ? 17.966 -11.298 -7.131 1.00 81.94 76 GLU A C 1
ATOM 579 O O . GLU A 1 76 ? 19.169 -11.105 -6.983 1.00 81.94 76 GLU A O 1
ATOM 584 N N . HIS A 1 77 ? 17.413 -11.302 -8.346 1.00 89.31 77 HIS A N 1
ATOM 585 C CA . HIS A 1 77 ? 18.208 -11.246 -9.582 1.00 89.31 77 HIS A CA 1
ATOM 586 C C . HIS A 1 77 ? 18.000 -9.971 -10.401 1.00 89.31 77 HIS A C 1
ATOM 588 O O . HIS A 1 77 ? 18.661 -9.769 -11.420 1.00 89.31 77 HIS A O 1
ATOM 594 N N . CYS A 1 78 ? 17.064 -9.111 -10.003 1.00 95.94 78 CYS A N 1
ATOM 595 C CA . CYS A 1 78 ? 16.855 -7.820 -10.641 1.00 95.94 78 CYS A CA 1
ATOM 596 C C . CYS A 1 78 ? 17.240 -6.706 -9.678 1.00 95.94 78 CYS A C 1
ATOM 598 O O . CYS A 1 78 ? 16.498 -6.434 -8.740 1.00 95.94 78 CYS A O 1
ATOM 600 N N . LEU A 1 79 ? 18.355 -6.022 -9.952 1.00 94.69 79 LEU A N 1
ATOM 601 C CA . LEU A 1 79 ? 18.860 -4.937 -9.105 1.00 94.69 79 LEU A CA 1
ATOM 602 C C . LEU A 1 79 ? 17.794 -3.866 -8.828 1.00 94.69 79 LEU A C 1
ATOM 604 O O . LEU A 1 79 ? 17.571 -3.500 -7.678 1.00 94.69 79 LEU A O 1
ATOM 608 N N . ASN A 1 80 ? 17.069 -3.429 -9.864 1.00 96.31 80 ASN A N 1
ATOM 609 C CA . ASN A 1 80 ? 15.971 -2.479 -9.693 1.00 96.31 80 ASN A CA 1
ATOM 610 C C . ASN A 1 80 ? 14.895 -3.036 -8.746 1.00 96.31 80 ASN A C 1
ATOM 612 O O . ASN A 1 80 ? 14.486 -2.344 -7.822 1.00 96.31 80 ASN A O 1
ATOM 616 N N . ARG A 1 81 ? 14.468 -4.295 -8.919 1.00 94.94 81 ARG A N 1
ATOM 617 C CA . ARG A 1 81 ? 13.424 -4.909 -8.081 1.00 94.94 81 ARG A CA 1
ATOM 618 C C . ARG A 1 81 ? 13.874 -5.055 -6.624 1.00 94.94 81 ARG A C 1
ATOM 620 O O . ARG A 1 81 ? 13.125 -4.680 -5.725 1.00 94.94 81 ARG A O 1
ATOM 627 N N . MET A 1 82 ? 15.108 -5.515 -6.412 1.00 93.81 82 MET A N 1
ATOM 628 C CA . MET A 1 82 ? 15.744 -5.640 -5.098 1.00 93.81 82 MET A CA 1
ATOM 629 C C . MET A 1 82 ? 15.765 -4.296 -4.358 1.00 93.81 82 MET A C 1
ATOM 631 O O . MET A 1 82 ? 15.410 -4.221 -3.185 1.00 93.81 82 MET A O 1
ATOM 635 N N . LEU A 1 83 ? 16.097 -3.216 -5.073 1.00 94.56 83 LEU A N 1
ATOM 636 C CA . LEU A 1 83 ? 16.141 -1.850 -4.545 1.00 94.56 83 LEU A CA 1
ATOM 637 C C . LEU A 1 83 ? 14.778 -1.136 -4.547 1.00 94.56 83 LEU A C 1
ATOM 639 O O . LEU A 1 83 ? 14.715 0.057 -4.257 1.00 94.56 83 LEU A O 1
ATOM 643 N N . LYS A 1 84 ? 13.686 -1.839 -4.873 1.00 96.25 84 LYS A N 1
ATOM 644 C CA . LYS A 1 84 ? 12.319 -1.289 -4.936 1.00 96.25 84 LYS A CA 1
ATOM 645 C C . LYS A 1 84 ? 12.147 -0.163 -5.969 1.00 96.25 84 LYS A C 1
ATOM 647 O O . LYS A 1 84 ? 11.324 0.735 -5.808 1.00 96.25 84 LYS A O 1
ATOM 652 N N . TYR A 1 85 ? 12.890 -0.238 -7.067 1.00 96.44 85 TYR A N 1
ATOM 653 C CA . TYR A 1 85 ? 12.699 0.554 -8.279 1.00 96.44 85 TYR A CA 1
ATOM 654 C C . TYR A 1 85 ? 11.918 -0.246 -9.315 1.00 96.44 85 TYR A C 1
ATOM 656 O O 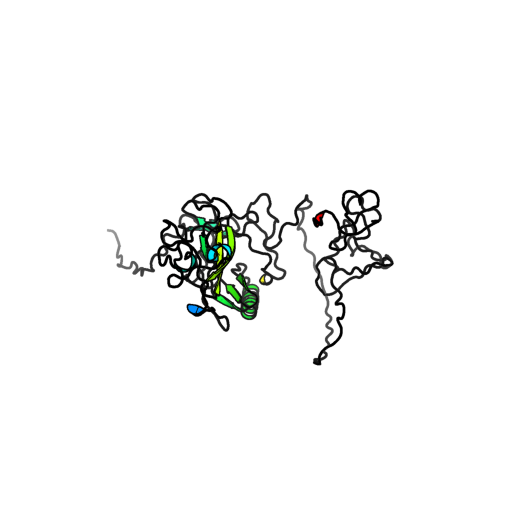. TYR A 1 85 ? 12.216 -1.411 -9.597 1.00 96.44 85 TYR A O 1
ATOM 664 N N . GLU A 1 86 ? 10.935 0.387 -9.942 1.00 96.25 86 GLU A N 1
ATOM 665 C CA . GLU A 1 86 ? 10.271 -0.199 -11.100 1.00 96.25 86 GLU A CA 1
ATOM 666 C C . GLU A 1 86 ? 11.079 0.047 -12.377 1.00 96.25 86 GLU A C 1
ATOM 668 O O . GLU A 1 86 ? 11.595 1.140 -12.615 1.00 96.25 86 GLU A O 1
ATOM 673 N N . CYS A 1 87 ? 11.185 -0.975 -13.224 1.00 97.00 87 CYS A N 1
ATOM 674 C CA . CYS A 1 87 ? 11.839 -0.831 -14.514 1.00 97.00 87 CYS A CA 1
ATOM 675 C C . CYS A 1 87 ? 10.986 0.027 -15.456 1.00 97.00 87 CYS A C 1
ATOM 677 O O . CYS A 1 87 ? 9.763 -0.094 -15.510 1.00 97.00 87 CYS A O 1
ATOM 679 N N . HIS A 1 88 ? 11.640 0.849 -16.273 1.00 96.50 88 HIS A N 1
ATOM 680 C CA . HIS A 1 88 ? 10.968 1.602 -17.328 1.00 96.50 88 HIS A CA 1
ATOM 681 C C . HIS A 1 88 ? 11.082 0.862 -18.677 1.00 96.50 88 HIS A C 1
ATOM 683 O O . HIS A 1 88 ? 12.181 0.399 -19.006 1.00 96.50 88 HIS A O 1
ATOM 689 N N . PRO A 1 89 ? 10.004 0.750 -19.481 1.00 95.19 89 PRO A N 1
ATOM 690 C CA . PRO A 1 89 ? 10.002 -0.041 -20.720 1.00 95.19 89 PRO A CA 1
ATOM 691 C C . PRO A 1 89 ? 11.027 0.437 -21.756 1.00 95.19 89 PRO A C 1
ATOM 693 O O . PRO A 1 89 ? 11.624 -0.380 -22.442 1.00 95.19 89 PRO A O 1
ATOM 696 N N . HIS A 1 90 ? 11.302 1.741 -21.820 1.00 95.12 90 HIS A N 1
ATOM 697 C CA . HIS A 1 90 ? 12.301 2.301 -22.742 1.00 95.12 90 HIS A CA 1
ATOM 698 C C . HIS A 1 90 ? 13.748 2.262 -22.212 1.00 95.12 90 HIS A C 1
ATOM 700 O O . HIS A 1 90 ? 14.666 2.665 -22.918 1.00 95.12 90 HIS A O 1
ATOM 706 N N . VAL A 1 91 ? 13.966 1.831 -20.963 1.00 96.25 91 VAL A N 1
ATOM 707 C CA . VAL A 1 91 ? 15.296 1.823 -20.317 1.00 96.25 91 VAL A CA 1
ATOM 708 C C . VAL A 1 91 ? 15.785 0.399 -20.071 1.00 96.25 91 VAL A C 1
ATOM 710 O O . VAL A 1 91 ? 16.969 0.111 -20.245 1.00 96.25 91 VAL A O 1
ATOM 713 N N . CYS A 1 92 ? 14.879 -0.497 -19.678 1.00 97.19 92 CYS A N 1
ATOM 714 C CA . CYS A 1 92 ? 15.159 -1.911 -19.475 1.00 97.19 92 CYS A CA 1
ATOM 715 C C . CYS A 1 92 ? 15.363 -2.625 -20.817 1.00 97.19 92 CYS A C 1
ATOM 717 O O . CYS A 1 92 ? 14.513 -2.534 -21.699 1.00 97.19 92 CYS A O 1
ATOM 719 N N . ALA A 1 93 ? 16.435 -3.412 -20.942 1.00 96.56 93 ALA A N 1
ATOM 720 C CA . ALA A 1 93 ? 16.711 -4.195 -22.150 1.00 96.56 93 ALA A CA 1
ATOM 721 C C . ALA A 1 93 ? 15.603 -5.215 -22.480 1.00 96.56 93 ALA A C 1
ATOM 723 O O . ALA A 1 93 ? 15.415 -5.572 -23.639 1.00 96.56 93 ALA A O 1
ATOM 724 N N . ALA A 1 94 ? 14.842 -5.665 -21.475 1.00 96.19 94 ALA A N 1
ATOM 725 C CA . ALA A 1 94 ? 13.721 -6.583 -21.666 1.00 96.19 94 ALA A CA 1
ATOM 726 C C . ALA A 1 94 ? 12.449 -5.913 -22.222 1.00 96.19 94 ALA A C 1
ATOM 728 O O . ALA A 1 94 ? 11.488 -6.621 -22.526 1.00 96.19 94 ALA A O 1
ATOM 729 N N . GLY A 1 95 ? 12.411 -4.578 -22.341 1.00 94.94 95 GLY A N 1
ATOM 730 C CA . GLY A 1 95 ? 11.277 -3.843 -22.904 1.00 94.94 95 GLY A CA 1
ATOM 731 C C . GLY A 1 95 ? 9.939 -4.254 -22.284 1.00 94.94 95 GLY A C 1
ATOM 732 O O . GLY A 1 95 ? 9.791 -4.300 -21.060 1.00 94.94 95 GLY A O 1
ATOM 733 N N . ASP A 1 96 ? 8.975 -4.624 -23.126 1.00 93.06 96 ASP A N 1
ATOM 734 C CA . ASP A 1 96 ? 7.641 -5.056 -22.695 1.00 93.06 96 ASP A CA 1
ATOM 735 C C . ASP A 1 96 ? 7.606 -6.431 -22.007 1.00 93.06 96 ASP A C 1
ATOM 737 O O . ASP A 1 96 ? 6.671 -6.697 -21.240 1.00 93.06 96 ASP A O 1
ATOM 741 N N . LYS A 1 97 ? 8.621 -7.286 -22.224 1.00 94.69 97 LYS A N 1
ATOM 742 C CA . LYS A 1 97 ? 8.740 -8.606 -21.570 1.00 94.69 97 LYS A CA 1
ATOM 743 C C . LYS A 1 97 ? 9.090 -8.491 -20.087 1.00 94.69 97 LYS A C 1
ATOM 745 O O . LYS A 1 97 ? 8.865 -9.436 -19.331 1.00 94.69 97 LYS A O 1
ATOM 750 N N . CYS A 1 98 ? 9.628 -7.346 -19.664 1.00 96.19 98 CYS A N 1
ATOM 751 C CA . CYS A 1 98 ? 9.984 -7.078 -18.277 1.00 96.19 98 CYS A CA 1
ATOM 752 C C . CYS A 1 98 ? 8.784 -7.287 -17.335 1.00 96.19 98 CYS A C 1
ATOM 754 O O . CYS A 1 98 ? 7.710 -6.697 -17.508 1.00 96.19 98 CYS A O 1
ATOM 756 N N . LYS A 1 99 ? 8.989 -8.098 -16.292 1.00 95.50 99 LYS A N 1
ATOM 757 C CA . LYS A 1 99 ? 7.989 -8.388 -15.252 1.00 95.50 99 LYS A CA 1
ATOM 758 C C . LYS A 1 99 ? 8.021 -7.401 -14.080 1.00 95.50 99 LYS A C 1
ATOM 760 O O . LYS A 1 99 ? 7.136 -7.437 -13.230 1.00 95.50 99 LYS A O 1
ATOM 765 N N . ASN A 1 100 ? 8.979 -6.474 -14.055 1.00 96.56 100 ASN A N 1
ATOM 766 C CA . ASN A 1 100 ? 9.074 -5.404 -13.059 1.00 96.56 100 ASN A CA 1
ATOM 767 C C . ASN A 1 100 ? 8.463 -4.087 -13.581 1.00 96.56 100 ASN A C 1
ATOM 769 O O . ASN A 1 100 ? 9.144 -3.070 -13.639 1.00 96.56 100 ASN A O 1
ATOM 773 N N . GLN A 1 101 ? 7.200 -4.139 -14.025 1.00 95.88 101 GLN A N 1
ATOM 774 C CA . GLN A 1 101 ? 6.399 -3.002 -14.534 1.00 95.88 101 GLN A CA 1
ATOM 775 C C . GLN A 1 101 ? 4.957 -3.036 -13.975 1.00 95.88 101 GLN A C 1
ATOM 777 O O . GLN A 1 101 ? 3.987 -2.649 -14.631 1.00 95.88 101 GLN A O 1
ATOM 782 N N . ARG A 1 102 ? 4.804 -3.604 -12.777 1.00 94.12 102 ARG A N 1
ATOM 783 C CA . ARG A 1 102 ? 3.535 -3.930 -12.110 1.00 94.12 102 ARG A CA 1
ATOM 784 C C . ARG A 1 102 ? 2.670 -2.717 -11.729 1.00 94.12 102 ARG A C 1
ATOM 786 O O . ARG A 1 102 ? 1.455 -2.784 -11.919 1.00 94.12 102 ARG A O 1
ATOM 793 N N . PHE A 1 103 ? 3.254 -1.614 -11.265 1.00 95.25 103 PHE A N 1
ATOM 794 C CA . PHE A 1 103 ? 2.544 -0.369 -10.947 1.00 95.25 103 PHE A CA 1
ATOM 795 C C . PHE A 1 103 ? 2.044 0.312 -12.220 1.00 95.25 103 PHE A C 1
ATOM 797 O O . PHE A 1 103 ? 0.861 0.624 -12.334 1.00 95.25 103 PHE A O 1
ATOM 804 N N . GLN A 1 104 ? 2.916 0.484 -13.218 1.00 92.56 104 GLN A N 1
ATOM 805 C CA . GLN A 1 104 ? 2.542 1.097 -14.499 1.00 92.56 104 GLN A CA 1
ATOM 806 C C . GLN A 1 104 ? 1.472 0.286 -15.250 1.00 92.56 104 GLN A C 1
ATOM 808 O O . GLN A 1 104 ? 0.506 0.865 -15.762 1.00 92.56 104 GLN A O 1
ATOM 813 N N . LYS A 1 105 ? 1.607 -1.050 -15.284 1.00 94.00 105 LYS A N 1
ATOM 814 C CA . LYS A 1 105 ? 0.642 -1.946 -15.946 1.00 94.00 105 LYS A CA 1
ATOM 815 C C . LYS A 1 105 ? -0.658 -2.119 -15.154 1.00 94.00 105 LYS A C 1
ATOM 817 O O . LYS A 1 105 ? -1.696 -2.353 -15.767 1.00 94.00 105 LYS A O 1
ATOM 822 N N . ARG A 1 106 ? -0.640 -1.910 -13.830 1.00 94.81 106 ARG A N 1
ATOM 823 C CA . ARG A 1 106 ? -1.804 -2.049 -12.928 1.00 94.81 106 ARG A CA 1
ATOM 824 C C . ARG A 1 106 ? -2.435 -3.440 -12.992 1.00 94.81 106 ARG A C 1
ATOM 826 O O . ARG A 1 106 ? -3.656 -3.588 -13.035 1.00 94.81 106 ARG A O 1
ATOM 833 N N . ASN A 1 107 ? -1.581 -4.455 -13.017 1.00 89.19 107 ASN A N 1
ATOM 834 C CA . ASN A 1 107 ? -2.010 -5.847 -12.993 1.00 89.19 107 ASN A CA 1
ATOM 835 C C . ASN A 1 107 ? -2.372 -6.213 -11.554 1.00 89.19 107 ASN A C 1
ATOM 837 O O . ASN A 1 107 ? -1.519 -6.667 -10.798 1.00 89.19 107 ASN A O 1
ATOM 841 N N . TYR A 1 108 ? -3.618 -5.944 -11.172 1.00 95.62 108 TYR A N 1
ATOM 842 C CA . TYR A 1 108 ? -4.142 -6.286 -9.854 1.00 95.62 108 TYR A CA 1
ATOM 843 C C . TYR A 1 108 ? -4.929 -7.605 -9.932 1.00 95.62 108 TYR A C 1
ATOM 845 O O . TYR A 1 108 ? -5.695 -7.776 -10.889 1.00 95.62 108 TYR A O 1
ATOM 853 N N . PRO A 1 109 ? -4.799 -8.520 -8.953 1.00 96.38 109 PRO A N 1
ATOM 854 C CA . PRO A 1 109 ? -5.683 -9.674 -8.840 1.00 96.38 109 PRO A CA 1
ATOM 855 C C . PRO A 1 109 ? -7.149 -9.234 -8.756 1.00 96.38 109 PRO A C 1
ATOM 857 O O . PRO A 1 109 ? -7.468 -8.135 -8.292 1.00 96.38 109 PRO A O 1
ATOM 860 N N . ALA A 1 110 ? -8.059 -10.097 -9.212 1.00 96.81 110 ALA A N 1
ATOM 861 C CA . ALA A 1 110 ? -9.489 -9.822 -9.140 1.00 96.81 110 ALA A CA 1
ATOM 862 C C . ALA A 1 110 ? -9.915 -9.658 -7.673 1.00 96.81 110 ALA A C 1
ATOM 864 O O . ALA A 1 110 ? -9.653 -10.522 -6.841 1.00 96.81 110 ALA A O 1
ATOM 865 N N . GLN A 1 111 ? -10.569 -8.542 -7.362 1.00 96.44 111 GLN A N 1
ATOM 866 C CA . GLN A 1 111 ? -10.932 -8.139 -6.004 1.00 96.44 111 GLN A CA 1
ATOM 867 C C . GLN A 1 111 ? -12.403 -7.742 -5.943 1.00 96.44 111 GLN A C 1
ATOM 869 O O . GLN A 1 111 ? -12.983 -7.302 -6.939 1.00 96.44 111 GLN A O 1
ATOM 874 N N . GLN A 1 112 ? -12.995 -7.854 -4.758 1.00 95.75 112 GLN A N 1
ATOM 875 C CA . GLN A 1 112 ? -14.380 -7.479 -4.519 1.00 95.75 112 GLN A CA 1
ATOM 876 C C . GLN A 1 112 ? -14.530 -6.755 -3.185 1.00 95.75 112 GLN A C 1
ATOM 878 O O . GLN A 1 112 ? -13.965 -7.163 -2.171 1.00 95.75 112 GLN A O 1
ATOM 883 N N . VAL A 1 113 ? -15.323 -5.688 -3.193 1.00 95.19 113 VAL A N 1
ATOM 884 C CA . VAL A 1 113 ? -15.740 -4.978 -1.984 1.00 95.19 113 VAL A CA 1
ATOM 885 C C . VAL A 1 113 ? -16.904 -5.734 -1.351 1.00 95.19 113 VAL A C 1
ATOM 887 O O . VAL A 1 113 ? -17.869 -6.083 -2.040 1.00 95.19 113 VAL A O 1
ATOM 890 N N . PHE A 1 114 ? -16.817 -5.978 -0.047 1.00 92.31 114 PHE A N 1
ATOM 891 C CA . PHE A 1 114 ? -17.830 -6.712 0.711 1.00 92.31 114 PHE A CA 1
ATOM 892 C C . PHE A 1 114 ? -18.037 -6.093 2.096 1.00 92.31 114 PHE A C 1
ATOM 894 O O . PHE A 1 114 ? -17.208 -5.322 2.574 1.00 92.31 114 PHE A O 1
ATOM 901 N N . TRP A 1 115 ? -19.166 -6.392 2.734 1.00 90.81 115 TRP A N 1
ATOM 902 C CA . TRP A 1 115 ? -19.459 -5.893 4.075 1.00 90.81 115 TRP A CA 1
ATOM 903 C C . TRP A 1 115 ? -18.816 -6.779 5.145 1.00 90.81 115 TRP A C 1
ATOM 905 O O . TRP A 1 115 ? -18.908 -8.003 5.085 1.00 90.81 115 TRP A O 1
ATOM 915 N N . THR A 1 116 ? -18.200 -6.154 6.144 1.00 89.38 116 THR A N 1
ATOM 916 C CA . THR A 1 116 ? -17.584 -6.817 7.297 1.00 89.38 116 THR A CA 1
ATOM 917 C C . THR A 1 116 ? -18.339 -6.459 8.572 1.00 89.38 116 THR A C 1
ATOM 919 O O . THR A 1 116 ? -18.798 -5.329 8.759 1.00 89.38 116 THR A O 1
ATOM 922 N N . ALA A 1 117 ? -18.450 -7.417 9.490 1.00 85.44 117 ALA A N 1
ATOM 923 C CA . ALA A 1 117 ? -19.040 -7.163 10.796 1.00 85.44 117 ALA A CA 1
ATOM 924 C C . ALA A 1 117 ? -18.137 -6.219 11.614 1.00 85.44 117 ALA A C 1
ATOM 926 O O . ALA A 1 117 ? -16.962 -6.503 11.836 1.00 85.44 117 ALA A O 1
ATOM 927 N N . GLY A 1 118 ? -18.675 -5.075 12.045 1.00 82.56 118 GLY A N 1
ATOM 928 C CA . GLY A 1 118 ? -18.000 -4.131 12.947 1.00 82.56 118 GLY A CA 1
ATOM 929 C C . GLY A 1 118 ? -16.911 -3.246 12.323 1.00 82.56 118 GLY A C 1
ATOM 930 O O . GLY A 1 118 ? -16.537 -2.254 12.942 1.00 82.56 118 GLY A O 1
ATOM 931 N N . ARG A 1 119 ? -16.428 -3.549 11.110 1.00 88.69 119 ARG A N 1
ATOM 932 C CA . ARG A 1 119 ? -15.365 -2.784 10.421 1.00 88.69 119 ARG A CA 1
ATOM 933 C C . ARG A 1 119 ? -15.836 -2.072 9.145 1.00 88.69 119 ARG A C 1
ATOM 935 O O . ARG A 1 119 ? -15.070 -1.330 8.543 1.00 88.69 119 ARG A O 1
ATOM 942 N N . GLY A 1 120 ? -17.107 -2.233 8.769 1.00 90.06 120 GLY A N 1
ATOM 943 C CA . GLY A 1 120 ? -17.698 -1.569 7.607 1.00 90.06 120 GLY A CA 1
ATOM 944 C C . GLY A 1 120 ? -17.355 -2.276 6.297 1.00 90.06 120 GLY A C 1
ATOM 945 O O . GLY A 1 120 ? -17.382 -3.502 6.221 1.00 90.06 120 GLY A O 1
ATOM 946 N N . TRP A 1 121 ? -17.054 -1.521 5.243 1.00 92.38 121 TRP A N 1
ATOM 947 C CA . TRP A 1 121 ? -16.699 -2.097 3.943 1.00 92.38 121 TRP A CA 1
ATOM 948 C C . TRP A 1 121 ? -15.251 -2.599 3.934 1.00 92.38 121 TRP A C 1
ATOM 950 O O . TRP A 1 121 ? -14.334 -1.823 4.181 1.00 92.38 121 TRP A O 1
ATOM 960 N N . GLY A 1 122 ? -15.068 -3.877 3.609 1.00 95.19 122 GLY A N 1
ATOM 961 C CA . GLY A 1 122 ? -13.780 -4.541 3.428 1.00 95.19 122 GLY A CA 1
ATOM 962 C C . GLY A 1 122 ? -13.480 -4.873 1.965 1.00 95.19 122 GLY A C 1
ATOM 963 O O . GLY A 1 122 ? -14.320 -4.708 1.073 1.00 95.19 122 GLY A O 1
ATOM 964 N N . LEU A 1 123 ? -12.280 -5.395 1.722 1.00 97.75 123 LEU A N 1
ATOM 965 C CA . LEU A 1 123 ? -11.821 -5.865 0.417 1.00 97.75 123 LEU A CA 1
ATOM 966 C C . LEU A 1 123 ? -11.436 -7.339 0.516 1.00 97.75 123 LEU A C 1
ATOM 968 O O . LEU A 1 123 ? -10.710 -7.707 1.429 1.00 97.75 123 LEU A O 1
ATOM 972 N N . ARG A 1 124 ? -11.880 -8.181 -0.417 1.00 97.88 124 ARG A N 1
ATOM 973 C CA . ARG A 1 124 ? -11.436 -9.580 -0.530 1.00 97.88 124 ARG A CA 1
ATOM 974 C C . ARG A 1 124 ? -10.894 -9.878 -1.918 1.00 97.88 124 ARG A C 1
ATOM 976 O O . ARG A 1 124 ? -11.292 -9.229 -2.889 1.00 97.88 124 ARG A O 1
ATOM 983 N N . THR A 1 125 ? -10.009 -10.862 -2.020 1.00 98.19 125 THR A N 1
ATOM 984 C CA . THR A 1 125 ? -9.570 -11.385 -3.321 1.00 98.19 125 THR A CA 1
ATOM 985 C C . THR A 1 125 ? -10.573 -12.408 -3.859 1.00 98.19 125 THR A C 1
ATOM 987 O O . THR A 1 125 ? -11.228 -13.108 -3.093 1.00 98.19 125 THR A O 1
ATOM 990 N N . LEU A 1 126 ? -10.714 -12.503 -5.179 1.00 97.81 126 LEU A N 1
ATOM 991 C CA . LEU A 1 126 ? -11.512 -13.528 -5.867 1.00 97.81 126 LEU A CA 1
ATOM 992 C C . LEU A 1 126 ? -10.645 -14.653 -6.449 1.00 97.81 126 LEU A C 1
ATOM 994 O O . LEU A 1 126 ? -11.171 -15.618 -6.995 1.00 97.81 126 LEU A O 1
ATOM 998 N N . VAL A 1 127 ? -9.323 -14.520 -6.349 1.00 98.31 127 VAL A N 1
ATOM 999 C CA . VAL A 1 127 ? -8.328 -15.470 -6.857 1.00 98.31 127 VAL A CA 1
ATOM 1000 C C . VAL A 1 127 ? -7.267 -15.733 -5.785 1.00 98.31 127 VAL A C 1
ATOM 1002 O O . VAL A 1 127 ? -7.063 -14.869 -4.927 1.00 98.31 127 VAL A O 1
ATOM 1005 N N . PRO A 1 128 ? -6.593 -16.896 -5.796 1.00 98.44 128 PRO A N 1
ATOM 1006 C CA . PRO A 1 128 ? -5.437 -17.103 -4.933 1.00 98.44 128 PRO A CA 1
ATOM 1007 C C . PRO A 1 128 ? -4.313 -16.117 -5.291 1.00 98.44 128 PRO A C 1
ATOM 1009 O O . PRO A 1 128 ? -4.131 -15.791 -6.463 1.00 98.44 128 PRO A O 1
ATOM 1012 N N . ILE A 1 129 ? -3.572 -15.659 -4.284 1.00 98.56 129 ILE A N 1
ATOM 1013 C CA . ILE A 1 129 ? -2.433 -14.737 -4.406 1.00 98.56 129 ILE A CA 1
ATOM 1014 C C . ILE A 1 129 ? -1.229 -15.393 -3.732 1.00 98.56 129 ILE A C 1
ATOM 1016 O O . ILE A 1 129 ? -1.364 -15.927 -2.628 1.00 98.56 129 ILE A O 1
ATOM 1020 N N . LYS A 1 130 ? -0.065 -15.366 -4.381 1.00 98.06 130 LYS A N 1
ATOM 1021 C CA . LYS A 1 130 ? 1.166 -15.942 -3.825 1.00 98.06 130 LYS A CA 1
ATOM 1022 C C . LYS A 1 130 ? 1.919 -14.965 -2.933 1.00 98.06 130 LYS A C 1
ATOM 1024 O O . LYS A 1 130 ? 1.833 -13.752 -3.118 1.00 98.06 130 LYS A O 1
ATOM 1029 N N . GLU A 1 131 ? 2.677 -15.490 -1.974 1.00 97.44 131 GLU A N 1
ATOM 1030 C CA . GLU A 1 131 ? 3.580 -14.684 -1.150 1.00 97.44 131 GLU A CA 1
ATOM 1031 C C . GLU A 1 131 ? 4.475 -13.772 -2.013 1.00 97.44 131 GLU A C 1
ATOM 1033 O O . GLU A 1 131 ? 4.995 -14.169 -3.056 1.00 97.44 131 GLU A O 1
ATOM 1038 N N . GLY A 1 132 ? 4.628 -12.511 -1.597 1.00 95.12 132 GLY A N 1
ATOM 1039 C CA . GLY A 1 132 ? 5.421 -11.501 -2.303 1.00 95.12 132 GLY A CA 1
ATOM 1040 C C . GLY A 1 132 ? 4.764 -10.920 -3.562 1.00 95.12 132 GLY A C 1
ATOM 1041 O O . GLY A 1 132 ? 5.300 -9.978 -4.160 1.00 95.12 132 GLY A O 1
ATOM 1042 N N . GLU A 1 133 ? 3.601 -11.428 -3.976 1.00 96.06 133 GLU A N 1
ATOM 1043 C CA . GLU A 1 133 ? 2.881 -10.917 -5.138 1.00 96.06 133 GLU A CA 1
ATOM 1044 C C . GLU A 1 133 ? 2.349 -9.497 -4.892 1.00 96.06 133 GLU A C 1
ATOM 1046 O O . GLU A 1 133 ? 1.993 -9.106 -3.778 1.00 96.06 133 GLU A O 1
ATOM 1051 N N . PHE A 1 134 ? 2.316 -8.698 -5.959 1.00 97.12 134 PHE A N 1
ATOM 1052 C CA . PHE A 1 134 ? 1.782 -7.342 -5.932 1.00 97.12 134 PHE A CA 1
ATOM 1053 C C . PHE A 1 134 ? 0.259 -7.360 -6.060 1.00 97.12 134 PHE A C 1
ATOM 1055 O O . PHE A 1 134 ? -0.279 -7.859 -7.044 1.00 97.12 134 PHE A O 1
ATOM 1062 N N . VAL A 1 135 ? -0.430 -6.774 -5.082 1.00 98.25 135 VAL A N 1
ATOM 1063 C CA . VAL A 1 135 ? -1.883 -6.905 -4.920 1.00 98.25 135 VAL A CA 1
ATOM 1064 C C . VAL A 1 135 ? -2.633 -5.643 -5.331 1.00 98.25 135 VAL A C 1
ATOM 1066 O O . VAL A 1 135 ? -3.686 -5.716 -5.964 1.00 98.25 135 VAL A O 1
ATOM 1069 N N . 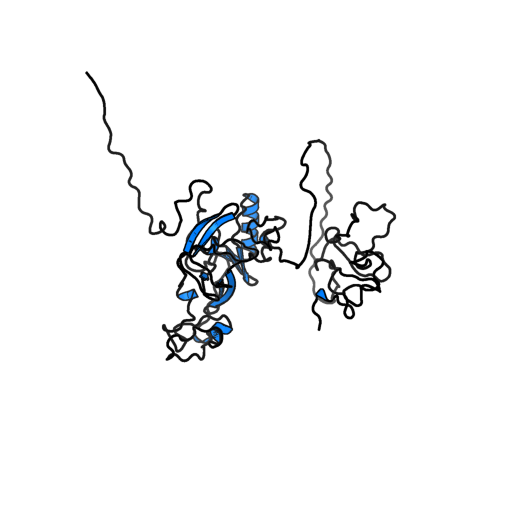ASN A 1 136 ? -2.135 -4.463 -4.966 1.00 98.19 136 ASN A N 1
ATOM 1070 C CA . ASN A 1 136 ? -2.703 -3.194 -5.421 1.00 98.19 136 ASN A CA 1
ATOM 1071 C C . ASN A 1 136 ? -1.726 -2.036 -5.185 1.00 98.19 136 ASN A C 1
ATOM 1073 O O . ASN A 1 136 ? -0.807 -2.146 -4.382 1.00 98.19 136 ASN A O 1
ATOM 1077 N N . GLU A 1 137 ? -1.950 -0.900 -5.835 1.00 98.06 137 GLU A N 1
ATOM 1078 C CA . GLU A 1 137 ? -1.321 0.374 -5.468 1.00 98.06 137 GLU A CA 1
ATOM 1079 C C . GLU A 1 137 ? -2.262 1.127 -4.523 1.00 98.06 137 GLU A C 1
ATOM 1081 O O . GLU A 1 137 ? -3.465 1.196 -4.786 1.00 98.06 137 GLU A O 1
ATOM 1086 N N . TYR A 1 138 ? -1.743 1.714 -3.444 1.00 97.81 138 TYR A N 1
ATOM 1087 C CA . TYR A 1 138 ? -2.538 2.599 -2.600 1.00 97.81 138 TYR A CA 1
ATOM 1088 C C . TYR A 1 138 ? -2.641 3.977 -3.256 1.00 97.81 138 TYR A C 1
ATOM 1090 O O . TYR A 1 138 ? -1.702 4.771 -3.221 1.00 97.81 138 TYR A O 1
ATOM 1098 N N . VAL A 1 139 ? -3.779 4.246 -3.899 1.00 97.38 139 VAL A N 1
ATOM 1099 C CA . VAL A 1 139 ? -3.980 5.452 -4.711 1.00 97.38 139 VAL A CA 1
ATOM 1100 C C . VAL A 1 139 ? -4.998 6.384 -4.066 1.00 97.38 139 VAL A C 1
ATOM 1102 O O . VAL A 1 139 ? -6.088 5.956 -3.688 1.00 97.38 139 VAL A O 1
ATOM 1105 N N . GLY A 1 140 ? -4.677 7.678 -4.049 1.00 97.81 140 GLY A N 1
ATOM 1106 C CA . GLY A 1 140 ? -5.555 8.742 -3.579 1.00 97.81 140 GLY A CA 1
ATOM 1107 C C . GLY A 1 140 ? -5.203 10.118 -4.143 1.00 97.81 140 GLY A C 1
ATOM 1108 O O . GLY A 1 140 ? -4.461 10.250 -5.125 1.00 97.81 140 GLY A O 1
ATOM 1109 N N . GLU A 1 141 ? -5.751 11.157 -3.523 1.00 98.19 141 GLU A N 1
ATOM 1110 C CA . GLU A 1 141 ? -5.231 12.513 -3.684 1.00 98.19 141 GLU A CA 1
ATOM 1111 C C . GLU A 1 141 ? -3.882 12.626 -2.964 1.00 98.19 141 GLU A C 1
ATOM 1113 O O . GLU A 1 141 ? -3.754 12.197 -1.824 1.00 98.19 141 GLU A O 1
ATOM 1118 N N . LEU A 1 142 ? -2.873 13.181 -3.632 1.00 98.06 142 LEU A N 1
ATOM 1119 C CA . LEU A 1 142 ? -1.571 13.466 -3.040 1.00 98.06 142 LEU A CA 1
ATOM 1120 C C . LEU A 1 142 ? -1.616 14.894 -2.496 1.00 98.06 142 LEU A C 1
ATOM 1122 O O . LEU A 1 142 ? -1.832 15.832 -3.265 1.00 98.06 142 LEU A O 1
ATOM 1126 N N . ILE A 1 143 ? -1.470 15.035 -1.185 1.00 97.12 143 ILE A N 1
ATOM 1127 C CA . ILE A 1 143 ? -1.635 16.284 -0.437 1.00 97.12 143 ILE A CA 1
ATOM 1128 C C . ILE A 1 143 ? -0.418 16.546 0.449 1.00 97.12 143 ILE A C 1
ATOM 1130 O O . ILE A 1 143 ? 0.351 15.635 0.749 1.00 97.12 143 ILE A O 1
ATOM 1134 N N . THR A 1 144 ? -0.248 17.796 0.869 1.00 95.69 144 THR A N 1
ATOM 1135 C CA . THR A 1 144 ? 0.774 18.180 1.848 1.00 95.69 144 THR A CA 1
ATOM 1136 C C . THR A 1 144 ? 0.332 17.829 3.272 1.00 95.69 144 THR A C 1
ATOM 1138 O O . THR A 1 144 ? -0.851 17.571 3.535 1.00 95.69 144 THR A O 1
ATOM 1141 N N . TYR A 1 145 ? 1.266 17.861 4.222 1.00 92.25 145 TYR A N 1
ATOM 1142 C CA . TYR A 1 145 ? 0.942 17.737 5.648 1.00 92.25 145 TYR A CA 1
ATOM 1143 C C . TYR A 1 145 ? -0.031 18.824 6.126 1.00 92.25 145 TYR A C 1
ATOM 1145 O O . TYR A 1 145 ? -0.990 18.516 6.833 1.00 92.25 145 TYR A O 1
ATOM 1153 N N . GLU A 1 146 ? 0.147 20.071 5.683 1.00 93.38 146 GLU A N 1
ATOM 1154 C CA . GLU A 1 146 ? -0.750 21.182 6.029 1.00 93.38 146 GLU A CA 1
ATOM 1155 C C . GLU A 1 146 ? -2.194 20.921 5.567 1.00 93.38 146 GLU A C 1
ATOM 1157 O O . GLU A 1 146 ? -3.148 21.054 6.341 1.00 93.38 146 GLU A O 1
ATOM 1162 N N . GLU A 1 147 ? -2.369 20.474 4.320 1.00 95.12 147 GLU A N 1
ATOM 1163 C CA . GLU A 1 147 ? -3.689 20.118 3.794 1.00 95.12 147 GLU A CA 1
ATOM 1164 C C . GLU A 1 147 ? -4.280 18.908 4.534 1.00 95.12 147 GLU A C 1
ATOM 1166 O O . GLU A 1 147 ? -5.486 18.868 4.802 1.00 95.12 147 GLU A O 1
ATOM 1171 N N . THR A 1 148 ? -3.439 17.950 4.935 1.00 92.75 148 THR A N 1
ATOM 1172 C CA . THR A 1 148 ? -3.854 16.801 5.752 1.00 92.75 148 THR A CA 1
ATOM 1173 C C . THR A 1 148 ? -4.414 17.264 7.095 1.00 92.75 148 THR A C 1
ATOM 1175 O O . THR A 1 148 ? -5.534 16.896 7.458 1.00 92.75 148 THR A O 1
ATOM 1178 N N . GLU A 1 149 ? -3.707 18.139 7.815 1.00 90.62 149 GLU A N 1
ATOM 1179 C CA . GLU A 1 149 ? -4.202 18.699 9.074 1.00 90.62 149 GLU A CA 1
ATOM 1180 C C . GLU A 1 149 ? -5.525 19.445 8.903 1.00 90.62 149 GLU A C 1
ATOM 1182 O O . GLU A 1 149 ? -6.432 19.318 9.735 1.00 90.62 149 GLU A O 1
ATOM 1187 N N . ARG A 1 150 ? -5.655 20.233 7.830 1.00 93.31 150 ARG A N 1
ATOM 1188 C CA . ARG A 1 150 ? -6.885 20.971 7.528 1.00 93.31 150 ARG A CA 1
ATOM 1189 C C . ARG A 1 150 ? -8.060 20.012 7.325 1.00 93.31 150 ARG A C 1
ATOM 1191 O O . ARG A 1 150 ? -9.129 20.227 7.908 1.00 93.31 150 ARG A O 1
ATOM 1198 N N . ARG A 1 151 ? -7.869 18.934 6.553 1.00 92.75 151 ARG A N 1
ATOM 1199 C CA . ARG A 1 151 ? -8.887 17.891 6.325 1.00 92.75 151 ARG A CA 1
ATOM 1200 C C . ARG A 1 151 ? -9.251 17.155 7.607 1.00 92.75 151 ARG A C 1
ATOM 1202 O O . ARG A 1 151 ? -10.433 16.953 7.862 1.00 92.75 151 ARG A O 1
ATOM 1209 N N . VAL A 1 152 ? -8.274 16.827 8.448 1.00 88.25 152 VAL A N 1
ATOM 1210 C CA . VAL A 1 152 ? -8.494 16.191 9.758 1.00 88.25 152 VAL A CA 1
ATOM 1211 C C . VAL A 1 152 ? -9.320 17.086 10.678 1.00 88.25 152 VAL A C 1
ATOM 1213 O O . VAL A 1 152 ? -10.294 16.625 11.274 1.00 88.25 152 VAL A O 1
ATOM 1216 N N . LYS A 1 153 ? -8.970 18.375 10.788 1.00 89.19 153 LYS A N 1
ATOM 1217 C CA . LYS A 1 153 ? -9.713 19.354 11.601 1.00 89.19 153 LYS A CA 1
ATOM 1218 C C . LYS A 1 153 ? -11.170 19.455 11.133 1.00 89.19 153 LYS A C 1
ATOM 1220 O O . LYS A 1 153 ? -12.084 19.432 11.958 1.00 89.19 153 LYS A O 1
ATOM 1225 N N . LEU A 1 154 ? -11.394 19.497 9.818 1.00 90.25 154 LEU A N 1
ATOM 1226 C CA . LEU A 1 154 ? -12.735 19.519 9.231 1.00 90.25 154 LEU A CA 1
ATOM 1227 C C . LEU A 1 154 ? -13.505 18.211 9.473 1.00 90.25 154 LEU A C 1
ATOM 1229 O O . LEU A 1 154 ? -14.668 18.253 9.868 1.00 90.25 154 LEU A O 1
ATOM 1233 N N . ALA A 1 155 ? -12.859 17.060 9.285 1.00 86.81 155 ALA A N 1
ATOM 1234 C CA . ALA A 1 155 ? -13.441 15.744 9.529 1.00 86.81 155 ALA A CA 1
ATOM 1235 C C . ALA A 1 155 ? -13.907 15.602 10.984 1.00 86.81 155 ALA A C 1
ATOM 1237 O O . ALA A 1 155 ? -15.049 15.217 11.224 1.00 86.81 155 ALA A O 1
ATOM 1238 N N . ARG A 1 156 ? -13.075 16.015 11.951 1.00 84.31 156 ARG A N 1
ATOM 1239 C CA . ARG A 1 156 ? -13.433 16.029 13.379 1.00 84.31 156 ARG A CA 1
ATOM 1240 C C . ARG A 1 156 ? -14.617 16.947 13.667 1.00 84.31 156 ARG A C 1
ATOM 1242 O O . ARG A 1 156 ? -15.543 16.529 14.351 1.00 84.31 156 ARG A O 1
ATOM 1249 N N . LYS A 1 157 ? -14.625 18.164 13.108 1.00 87.69 157 LYS A N 1
ATOM 1250 C CA . LYS A 1 157 ? -15.755 19.102 13.242 1.00 87.69 157 LYS A CA 1
ATOM 1251 C C . LYS A 1 157 ? -17.068 18.498 12.730 1.00 87.69 157 LYS A C 1
ATOM 1253 O O . LYS A 1 157 ? -18.123 18.766 13.293 1.00 87.69 157 LYS A O 1
ATOM 1258 N N . ASN A 1 158 ? -16.984 17.664 11.697 1.00 86.94 158 ASN A N 1
ATOM 1259 C CA . ASN A 1 158 ? -18.127 17.007 11.070 1.00 86.94 158 ASN A CA 1
ATOM 1260 C C . ASN A 1 158 ? -18.383 15.583 11.601 1.00 86.94 158 ASN A C 1
ATOM 1262 O O . ASN A 1 158 ? -19.194 14.867 11.022 1.00 86.94 158 ASN A O 1
ATOM 1266 N N . ASN A 1 159 ? -17.707 15.158 12.677 1.00 81.62 159 ASN A N 1
ATOM 1267 C CA . ASN A 1 159 ? -17.811 13.813 13.257 1.00 81.62 159 ASN A CA 1
ATOM 1268 C C . ASN A 1 159 ? -17.565 12.660 12.260 1.00 81.62 159 ASN A C 1
ATOM 1270 O O . ASN A 1 159 ? -18.108 11.565 12.415 1.00 81.62 159 ASN A O 1
ATOM 1274 N N . VAL A 1 160 ? -16.725 12.888 11.249 1.00 81.75 160 VAL A N 1
ATOM 1275 C CA . VAL A 1 160 ? -16.274 11.848 10.317 1.00 81.75 160 VAL A CA 1
ATOM 1276 C C . VAL A 1 160 ? -15.221 10.991 11.015 1.00 81.75 160 VAL A C 1
ATOM 1278 O O . VAL A 1 160 ? -14.228 11.509 11.528 1.00 81.75 160 VAL A O 1
ATOM 1281 N N . LYS A 1 161 ? -15.456 9.676 11.049 1.00 75.06 161 LYS A N 1
ATOM 1282 C CA . LYS A 1 161 ? -14.602 8.703 11.751 1.00 75.06 161 LYS A CA 1
ATOM 1283 C C . LYS A 1 161 ? -13.702 7.891 10.818 1.00 75.06 161 LYS A C 1
ATOM 1285 O O . LYS A 1 161 ? -12.722 7.319 11.288 1.00 75.06 161 LYS A O 1
ATOM 1290 N N . ASP A 1 162 ? -14.014 7.869 9.524 1.00 79.88 162 ASP A N 1
ATOM 1291 C CA . ASP A 1 162 ? -13.250 7.121 8.529 1.00 79.88 162 ASP A CA 1
ATOM 1292 C C . ASP A 1 162 ? -12.109 7.976 7.978 1.00 79.88 162 ASP A C 1
ATOM 1294 O O . ASP A 1 162 ? -12.330 9.041 7.397 1.00 79.88 162 ASP A O 1
ATOM 1298 N N . PHE A 1 163 ? -10.884 7.487 8.147 1.00 84.81 163 PHE A N 1
ATOM 1299 C CA . PHE A 1 163 ? -9.665 8.145 7.694 1.00 84.81 163 PHE A CA 1
ATOM 1300 C C . PHE A 1 163 ? -8.917 7.241 6.720 1.00 84.81 163 PHE A C 1
ATOM 1302 O O . PHE A 1 163 ? -8.714 6.061 6.995 1.00 84.81 163 PHE A O 1
ATOM 1309 N N . TYR A 1 164 ? -8.480 7.820 5.602 1.00 91.19 164 TYR A N 1
ATOM 1310 C CA . TYR A 1 164 ? -7.842 7.109 4.490 1.00 91.19 164 TYR A CA 1
ATOM 1311 C C . TYR A 1 164 ? -6.481 7.731 4.143 1.00 91.19 164 TYR A C 1
ATOM 1313 O O . TYR A 1 164 ? -6.113 7.829 2.974 1.00 91.19 164 TYR A O 1
ATOM 1321 N N . PHE A 1 165 ? -5.781 8.218 5.170 1.00 91.88 165 PHE A N 1
ATOM 1322 C CA . PHE A 1 165 ? -4.475 8.854 5.044 1.00 91.88 165 PHE A CA 1
ATOM 1323 C C . PHE A 1 165 ? -3.357 7.819 5.148 1.00 91.88 165 PHE A C 1
ATOM 1325 O O . PHE A 1 165 ? -3.351 7.011 6.078 1.00 91.88 165 PHE A O 1
ATOM 1332 N N . LEU A 1 166 ? -2.395 7.886 4.232 1.00 92.56 166 LEU A N 1
ATOM 1333 C CA . LEU A 1 166 ? -1.171 7.091 4.254 1.00 92.56 166 LEU A CA 1
ATOM 1334 C C . LEU A 1 166 ? 0.020 7.999 3.933 1.00 92.56 166 LEU A C 1
ATOM 1336 O O . LEU A 1 166 ? 0.038 8.652 2.890 1.00 92.56 166 LEU A O 1
ATOM 1340 N N . VAL A 1 167 ? 1.006 8.058 4.831 1.00 91.62 167 VAL A N 1
ATOM 1341 C CA . VAL A 1 167 ? 2.195 8.904 4.662 1.00 91.62 167 VAL A CA 1
ATOM 1342 C C . VAL A 1 167 ? 3.098 8.327 3.573 1.00 91.62 167 VAL A C 1
ATOM 1344 O O . VAL A 1 167 ? 3.601 7.205 3.673 1.00 91.62 167 VAL A O 1
ATOM 1347 N N . LEU A 1 168 ? 3.331 9.105 2.517 1.00 92.75 168 LEU A N 1
ATOM 1348 C CA . LEU A 1 168 ? 4.212 8.696 1.429 1.00 92.75 168 LEU A CA 1
ATOM 1349 C C . LEU A 1 168 ? 5.670 9.025 1.760 1.00 92.75 168 LEU A C 1
ATOM 1351 O O . LEU A 1 168 ? 6.533 8.151 1.690 1.00 92.75 168 LEU A O 1
ATOM 1355 N N . ASP A 1 169 ? 5.936 10.260 2.175 1.00 90.81 169 ASP A N 1
ATOM 1356 C CA . ASP A 1 169 ? 7.246 10.762 2.593 1.00 90.81 169 ASP A CA 1
ATOM 1357 C C . ASP A 1 169 ? 7.086 11.979 3.521 1.00 90.81 169 ASP A C 1
ATOM 1359 O O . ASP A 1 169 ? 5.985 12.250 3.991 1.00 90.81 169 ASP A O 1
ATOM 1363 N N . LYS A 1 170 ? 8.184 12.695 3.797 1.00 87.00 170 LYS A N 1
ATOM 1364 C CA . LYS A 1 170 ? 8.231 13.825 4.738 1.00 87.00 170 LYS A CA 1
ATOM 1365 C C . LYS A 1 170 ? 7.334 15.014 4.370 1.00 87.00 170 LYS A C 1
ATOM 1367 O O . LYS A 1 170 ? 6.998 15.788 5.255 1.00 87.00 170 LYS A O 1
ATOM 1372 N N . ASP A 1 171 ? 6.958 15.159 3.099 1.00 89.44 171 ASP A N 1
ATOM 1373 C CA . ASP A 1 171 ? 6.204 16.321 2.617 1.00 89.44 171 ASP A CA 1
ATOM 1374 C C . ASP A 1 171 ? 4.819 15.925 2.085 1.00 89.44 171 ASP A C 1
ATOM 1376 O O . ASP A 1 171 ? 3.941 16.781 1.938 1.00 89.44 171 ASP A O 1
ATOM 1380 N N . ARG A 1 172 ? 4.604 14.635 1.788 1.00 94.38 172 ARG A N 1
ATOM 1381 C CA . ARG A 1 172 ? 3.445 14.166 1.025 1.00 94.38 172 ARG A CA 1
ATOM 1382 C C . ARG A 1 172 ? 2.696 13.028 1.711 1.00 94.38 172 ARG A C 1
ATOM 1384 O O . ARG A 1 172 ? 3.267 12.032 2.152 1.00 94.38 172 ARG A O 1
ATOM 1391 N N . VAL A 1 173 ? 1.373 13.143 1.692 1.00 95.00 173 VAL A N 1
ATOM 1392 C CA . VAL A 1 173 ? 0.415 12.171 2.227 1.00 95.00 173 VAL A CA 1
ATOM 1393 C C . VAL A 1 173 ? -0.582 11.804 1.130 1.00 95.00 173 VAL A C 1
ATOM 1395 O O . VAL A 1 173 ? -0.989 12.648 0.332 1.00 95.00 173 VAL A O 1
ATOM 1398 N N . ILE A 1 174 ? -0.982 10.537 1.076 1.00 96.81 174 ILE A N 1
ATOM 1399 C CA . ILE A 1 174 ? -2.029 10.043 0.181 1.00 96.81 174 ILE A CA 1
ATOM 1400 C C . ILE A 1 174 ? -3.348 10.013 0.954 1.00 96.81 174 ILE A C 1
ATOM 1402 O O . ILE A 1 174 ? -3.450 9.308 1.952 1.00 96.81 174 ILE A O 1
ATOM 1406 N N . ASP A 1 175 ? -4.362 10.736 0.482 1.00 96.00 175 ASP A N 1
ATOM 1407 C CA . ASP A 1 175 ? -5.739 10.687 0.983 1.00 96.00 175 ASP A CA 1
ATOM 1408 C C . ASP A 1 175 ? -6.645 9.953 -0.013 1.00 96.00 175 ASP A C 1
ATOM 1410 O O . ASP A 1 175 ? -7.033 10.498 -1.053 1.00 96.00 175 ASP A O 1
ATOM 1414 N N . ALA A 1 176 ? -7.001 8.707 0.309 1.00 96.19 176 ALA A N 1
ATOM 1415 C CA . ALA A 1 176 ? -7.902 7.891 -0.506 1.00 96.19 176 ALA A CA 1
ATOM 1416 C C . ALA A 1 176 ? -9.401 8.102 -0.182 1.00 96.19 176 ALA A C 1
ATOM 1418 O O . ALA A 1 176 ? -10.268 7.356 -0.658 1.00 96.19 176 ALA A O 1
ATOM 1419 N N . GLY A 1 177 ? -9.733 9.108 0.635 1.00 92.56 177 GLY A N 1
ATOM 1420 C CA . GLY A 1 177 ? -11.090 9.421 1.068 1.00 92.56 177 GLY A CA 1
ATOM 1421 C C . GLY A 1 177 ? -11.957 9.924 -0.088 1.00 92.56 177 GLY A C 1
ATOM 1422 O O . GLY A 1 177 ? -12.863 9.197 -0.504 1.00 92.56 177 GLY A O 1
ATOM 1423 N N . PRO A 1 178 ? -11.681 11.119 -0.651 1.00 92.25 178 PRO A N 1
ATOM 1424 C CA . PRO A 1 178 ? -12.472 11.687 -1.748 1.00 92.25 178 PRO A CA 1
ATOM 1425 C C . PRO A 1 178 ? -12.288 10.951 -3.081 1.00 92.25 178 PRO A C 1
ATOM 1427 O O . PRO A 1 178 ? -13.238 10.770 -3.853 1.00 92.25 178 PRO A O 1
ATOM 1430 N N . ARG A 1 179 ? -11.050 10.538 -3.380 1.00 94.56 179 ARG A N 1
ATOM 1431 C CA . ARG A 1 179 ? -10.687 9.812 -4.602 1.00 94.56 179 ARG A CA 1
ATOM 1432 C C . ARG A 1 179 ? -9.754 8.673 -4.244 1.00 94.56 179 ARG A C 1
ATOM 1434 O O . ARG A 1 179 ? -8.835 8.890 -3.477 1.00 94.56 179 ARG A O 1
ATOM 1441 N N . GLY A 1 180 ? -9.939 7.507 -4.846 1.00 95.88 180 GLY A N 1
ATOM 1442 C CA . GLY A 1 180 ? -9.030 6.376 -4.662 1.00 95.88 180 GLY A CA 1
ATOM 1443 C C . GLY A 1 180 ? -9.366 5.210 -5.578 1.00 95.88 180 GLY A C 1
ATOM 1444 O O . GLY A 1 180 ? -10.187 5.355 -6.484 1.00 95.88 180 GLY A O 1
ATOM 1445 N N . ASN A 1 181 ? -8.751 4.054 -5.362 1.00 95.25 181 ASN A N 1
ATOM 1446 C CA . ASN A 1 181 ? -9.124 2.799 -6.025 1.00 95.25 181 ASN A CA 1
ATOM 1447 C C . ASN A 1 181 ? -9.713 1.815 -4.991 1.00 95.25 181 ASN A C 1
ATOM 1449 O O . ASN A 1 181 ? -10.263 2.250 -3.980 1.00 95.25 181 ASN A O 1
ATOM 1453 N N . LEU A 1 182 ? -9.667 0.506 -5.253 1.00 96.50 182 LEU A N 1
ATOM 1454 C CA . LEU A 1 182 ? -10.176 -0.509 -4.325 1.00 96.50 182 LEU A CA 1
ATOM 1455 C C . LEU A 1 182 ? -9.344 -0.648 -3.038 1.00 96.50 182 LEU A C 1
ATOM 1457 O O . LEU A 1 182 ? -9.894 -1.067 -2.023 1.00 96.50 182 LEU A O 1
ATOM 1461 N N . SER A 1 183 ? -8.065 -0.253 -3.040 1.00 97.19 183 SER A N 1
ATOM 1462 C CA . SER A 1 183 ? -7.165 -0.405 -1.886 1.00 97.19 183 SER A CA 1
ATOM 1463 C C . SER A 1 183 ? -7.668 0.315 -0.634 1.00 97.19 183 SER A C 1
ATOM 1465 O O . SER A 1 183 ? -7.352 -0.091 0.478 1.00 97.19 183 SER A O 1
ATOM 1467 N N . ARG A 1 184 ? -8.477 1.371 -0.800 1.00 95.56 184 ARG A N 1
ATOM 1468 C CA . ARG A 1 184 ? -9.075 2.140 0.301 1.00 95.56 184 ARG A CA 1
ATOM 1469 C C . ARG A 1 184 ? -9.989 1.309 1.210 1.00 95.56 184 ARG A C 1
ATOM 1471 O O . ARG A 1 184 ? -10.305 1.761 2.301 1.00 95.56 184 ARG A O 1
ATOM 1478 N N . PHE A 1 185 ? -10.462 0.156 0.730 1.00 96.50 185 PHE A N 1
ATOM 1479 C CA . PHE A 1 185 ? -11.339 -0.760 1.465 1.00 96.50 185 PHE A CA 1
ATOM 1480 C C . PHE A 1 185 ? -10.574 -1.900 2.152 1.00 96.50 185 PHE A C 1
ATOM 1482 O O . PHE A 1 185 ? -11.190 -2.714 2.829 1.00 96.50 185 PHE A O 1
ATOM 1489 N N . ALA A 1 186 ? -9.256 -2.011 1.964 1.00 96.75 186 ALA A N 1
ATOM 1490 C CA . ALA A 1 186 ? -8.470 -3.010 2.680 1.00 96.75 186 ALA A CA 1
ATOM 1491 C C . ALA A 1 186 ? -8.365 -2.594 4.150 1.00 96.75 186 ALA A C 1
ATOM 1493 O O . ALA A 1 186 ? -7.761 -1.569 4.449 1.00 96.75 186 ALA A O 1
ATOM 1494 N N . ASN A 1 187 ? -8.981 -3.373 5.039 1.00 95.12 187 ASN A N 1
ATOM 1495 C CA . ASN A 1 187 ? -9.091 -3.056 6.459 1.00 95.12 187 ASN A CA 1
ATOM 1496 C C . ASN A 1 187 ? -7.775 -3.255 7.219 1.00 95.12 187 ASN A C 1
ATOM 1498 O O . ASN A 1 187 ? -6.842 -3.918 6.761 1.00 95.12 187 ASN A O 1
ATOM 1502 N N . HIS A 1 188 ? -7.746 -2.745 8.449 1.00 93.25 188 HIS A N 1
ATOM 1503 C CA . HIS A 1 188 ? -6.682 -3.055 9.391 1.00 93.25 188 HIS A CA 1
ATOM 1504 C C . HIS A 1 188 ? -6.784 -4.485 9.941 1.00 93.25 188 HIS A C 1
ATOM 1506 O O . HIS A 1 188 ? -7.869 -4.921 10.338 1.00 93.25 188 HIS A O 1
ATOM 1512 N N . SER A 1 189 ? -5.635 -5.150 10.079 1.00 93.62 189 SER A N 1
ATOM 1513 C CA . SER A 1 189 ? -5.449 -6.306 10.962 1.00 93.62 189 SER A CA 1
ATOM 1514 C C . SER A 1 189 ? -4.153 -6.187 11.771 1.00 93.62 189 SER A C 1
ATOM 1516 O O . SER A 1 189 ? -3.160 -5.656 11.273 1.00 93.62 189 SER A O 1
ATOM 1518 N N . CYS A 1 190 ? -4.162 -6.683 13.016 1.00 90.88 190 CYS A N 1
ATOM 1519 C CA . CYS A 1 190 ? -2.954 -6.864 13.839 1.00 90.88 190 CYS A CA 1
ATOM 1520 C C . CYS A 1 190 ? -2.160 -8.133 13.468 1.00 90.88 190 CYS A C 1
ATOM 1522 O O . CYS A 1 190 ? -1.054 -8.332 13.975 1.00 90.88 190 CYS A O 1
ATOM 1524 N N . ASP A 1 191 ? -2.753 -8.982 12.629 1.00 93.69 191 ASP A N 1
ATOM 1525 C CA . ASP A 1 191 ? -2.132 -10.119 11.952 1.00 93.69 191 ASP A CA 1
ATOM 1526 C C . ASP A 1 191 ? -2.532 -10.059 10.464 1.00 93.69 191 ASP A C 1
ATOM 1528 O O . ASP A 1 191 ? -3.519 -10.674 10.046 1.00 93.69 191 ASP A O 1
ATOM 1532 N N . PRO A 1 192 ? -1.925 -9.141 9.691 1.00 96.62 192 PRO A N 1
ATOM 1533 C CA . PRO A 1 192 ? -2.329 -8.881 8.317 1.00 96.62 192 PRO A CA 1
ATOM 1534 C C . PRO A 1 192 ? -1.773 -9.914 7.335 1.00 96.62 192 PRO A C 1
ATOM 1536 O O . PRO A 1 192 ? -0.738 -10.532 7.567 1.00 96.62 192 PRO A O 1
ATOM 1539 N N . ASN A 1 193 ? -2.415 -10.029 6.172 1.00 98.19 193 ASN A N 1
ATOM 1540 C CA . ASN A 1 193 ? -1.891 -10.804 5.042 1.00 98.19 193 ASN A CA 1
ATOM 1541 C C . ASN A 1 193 ? -1.221 -9.938 3.964 1.00 98.19 193 ASN A C 1
ATOM 1543 O O . ASN A 1 193 ? -0.556 -10.478 3.079 1.00 98.19 193 ASN A O 1
ATOM 1547 N N . LEU A 1 194 ? -1.336 -8.609 4.056 1.00 98.38 194 LEU A N 1
ATOM 1548 C CA . LEU A 1 194 ? -0.649 -7.651 3.196 1.00 98.38 194 LEU A CA 1
ATOM 1549 C C . LEU A 1 194 ? 0.281 -6.733 3.992 1.00 98.38 194 LEU A C 1
ATOM 1551 O O . LEU A 1 194 ? -0.034 -6.299 5.100 1.00 98.38 194 LEU A O 1
ATOM 1555 N N . ARG A 1 195 ? 1.396 -6.353 3.368 1.00 96.00 195 ARG A N 1
ATOM 1556 C CA . ARG A 1 195 ? 2.286 -5.275 3.817 1.00 96.00 195 ARG A CA 1
ATOM 1557 C C . ARG A 1 195 ? 2.323 -4.150 2.793 1.00 96.00 195 ARG A C 1
ATOM 1559 O O . ARG A 1 195 ? 2.143 -4.374 1.595 1.00 96.00 195 ARG A O 1
ATOM 1566 N N . THR A 1 196 ? 2.592 -2.942 3.265 1.00 96.06 196 THR A N 1
ATOM 1567 C CA . THR A 1 196 ? 2.863 -1.784 2.411 1.00 96.06 196 THR A CA 1
ATOM 1568 C C . THR A 1 196 ? 4.353 -1.707 2.101 1.00 96.06 196 THR A C 1
ATOM 1570 O O . THR A 1 196 ? 5.168 -1.758 3.019 1.00 96.06 196 THR A O 1
ATOM 1573 N N . GLU A 1 197 ? 4.722 -1.507 0.839 1.00 95.62 197 GLU A N 1
ATOM 1574 C CA . GLU A 1 197 ? 6.101 -1.199 0.447 1.00 95.62 197 GLU A CA 1
ATOM 1575 C C . GLU A 1 197 ? 6.146 0.098 -0.364 1.00 95.62 197 GLU A C 1
ATOM 1577 O O . GLU A 1 197 ? 5.291 0.332 -1.226 1.00 95.62 197 GLU A O 1
ATOM 1582 N N . LYS A 1 198 ? 7.166 0.929 -0.117 1.00 96.38 198 LYS A N 1
ATOM 1583 C CA . LYS A 1 198 ? 7.440 2.132 -0.910 1.00 96.38 198 LYS A CA 1
ATOM 1584 C C . LYS A 1 198 ? 8.325 1.765 -2.099 1.00 96.38 198 LYS A C 1
ATOM 1586 O O . LYS A 1 198 ? 9.363 1.135 -1.922 1.00 96.38 198 LYS A O 1
ATOM 1591 N N . TRP A 1 199 ? 7.899 2.155 -3.294 1.00 97.31 199 TRP A N 1
ATOM 1592 C CA . TRP A 1 199 ? 8.576 1.873 -4.556 1.00 97.31 199 TRP A CA 1
ATOM 1593 C C . TRP A 1 199 ? 8.863 3.162 -5.315 1.00 97.31 199 TRP A C 1
ATOM 1595 O O . TRP A 1 199 ? 8.004 4.039 -5.380 1.00 97.31 199 TRP A O 1
ATOM 1605 N N . ASN A 1 200 ? 10.045 3.269 -5.920 1.00 96.69 200 ASN A N 1
ATOM 1606 C CA . ASN A 1 200 ? 10.382 4.368 -6.816 1.00 96.69 200 ASN A CA 1
ATOM 1607 C C . ASN A 1 200 ? 9.945 4.031 -8.249 1.00 96.69 200 ASN A C 1
ATOM 1609 O O . ASN A 1 200 ? 10.426 3.075 -8.862 1.00 96.69 200 ASN A O 1
ATOM 1613 N N . ILE A 1 201 ? 9.025 4.833 -8.778 1.00 95.69 201 ILE A N 1
ATOM 1614 C CA . ILE A 1 201 ? 8.418 4.676 -10.093 1.00 95.69 201 ILE A CA 1
ATOM 1615 C C . ILE A 1 201 ? 8.749 5.906 -10.935 1.00 95.69 201 ILE A C 1
ATOM 1617 O O . ILE A 1 201 ? 8.088 6.940 -10.837 1.00 95.69 201 ILE A O 1
ATOM 1621 N N . SER A 1 202 ? 9.761 5.788 -11.797 1.00 93.19 202 SER A N 1
ATOM 1622 C CA . SER A 1 202 ? 10.221 6.882 -12.673 1.00 93.19 202 SER A CA 1
ATOM 1623 C C . SER A 1 202 ? 10.570 8.179 -11.921 1.00 93.19 202 SER A C 1
ATOM 1625 O O . SER A 1 202 ? 10.305 9.278 -12.411 1.00 93.19 202 SER A O 1
ATOM 1627 N N . GLY A 1 203 ? 11.144 8.056 -10.720 1.00 91.56 203 GLY A N 1
ATOM 1628 C CA . GLY A 1 203 ? 11.540 9.189 -9.885 1.00 91.56 203 GLY A CA 1
ATOM 1629 C C . GLY A 1 203 ? 10.566 9.556 -8.773 1.00 91.56 203 GLY A C 1
ATOM 1630 O O . GLY A 1 203 ? 10.927 10.351 -7.910 1.00 91.56 203 GLY A O 1
ATOM 1631 N N . ASP A 1 204 ? 9.362 8.984 -8.763 1.00 95.88 204 ASP A N 1
ATOM 1632 C CA . ASP A 1 204 ? 8.358 9.266 -7.738 1.00 95.88 204 ASP A CA 1
ATOM 1633 C C . ASP A 1 204 ? 8.146 8.078 -6.809 1.00 95.88 204 ASP A C 1
ATOM 1635 O O . ASP A 1 204 ? 8.035 6.939 -7.262 1.00 95.88 204 ASP A O 1
ATOM 1639 N N . LEU A 1 205 ? 8.023 8.338 -5.511 1.00 96.19 205 LEU A N 1
ATOM 1640 C CA . LEU A 1 205 ? 7.632 7.307 -4.557 1.00 96.19 205 LEU A CA 1
ATOM 1641 C C . LEU A 1 205 ? 6.154 6.952 -4.713 1.00 96.19 205 LEU A C 1
ATOM 1643 O O . LEU A 1 205 ? 5.298 7.820 -4.860 1.00 96.19 205 LEU A O 1
ATOM 1647 N N . ARG A 1 206 ? 5.846 5.660 -4.614 1.00 96.88 206 ARG A N 1
ATOM 1648 C CA . ARG A 1 206 ? 4.487 5.113 -4.578 1.00 96.88 206 ARG A CA 1
ATOM 1649 C C . ARG A 1 206 ? 4.375 4.034 -3.522 1.00 96.88 206 ARG A C 1
ATOM 1651 O O . ARG A 1 206 ? 5.375 3.425 -3.159 1.00 96.88 206 ARG A O 1
ATOM 1658 N N . VAL A 1 207 ? 3.159 3.770 -3.054 1.00 97.62 207 VAL A N 1
ATOM 1659 C CA . VAL A 1 207 ? 2.904 2.724 -2.057 1.00 97.62 207 VAL A CA 1
ATOM 1660 C C . VAL A 1 207 ? 2.181 1.562 -2.720 1.00 97.62 207 VAL A C 1
ATOM 1662 O O . VAL A 1 207 ? 1.076 1.720 -3.237 1.00 97.62 207 VAL A O 1
ATOM 1665 N N . GLY A 1 208 ? 2.812 0.392 -2.718 1.00 97.56 208 GLY A N 1
ATOM 1666 C CA . GLY A 1 208 ? 2.205 -0.861 -3.153 1.00 97.56 208 GLY A CA 1
ATOM 1667 C C . GLY A 1 208 ? 1.810 -1.735 -1.969 1.00 97.56 208 GLY A C 1
ATOM 1668 O O . GLY A 1 208 ? 2.441 -1.684 -0.916 1.00 97.56 208 GLY A O 1
ATOM 1669 N N . LEU A 1 209 ? 0.778 -2.547 -2.163 1.00 98.25 209 LEU A N 1
ATOM 1670 C CA . LEU A 1 209 ? 0.353 -3.607 -1.259 1.00 98.25 209 LEU A CA 1
ATOM 1671 C C . LEU A 1 209 ? 0.882 -4.943 -1.782 1.00 98.25 209 LEU A C 1
ATOM 1673 O O . LEU A 1 209 ? 0.648 -5.284 -2.945 1.00 98.25 209 LEU A O 1
ATOM 1677 N N . PHE A 1 210 ? 1.572 -5.684 -0.922 1.00 97.94 210 PHE A N 1
ATOM 1678 C CA . PHE A 1 210 ? 2.233 -6.947 -1.250 1.00 97.94 210 PHE A CA 1
ATOM 1679 C C . PHE A 1 210 ? 1.806 -8.042 -0.285 1.00 97.94 210 PHE A C 1
ATOM 1681 O O . PHE A 1 210 ? 1.669 -7.783 0.910 1.00 97.94 210 PHE A O 1
ATOM 1688 N N . ALA A 1 211 ? 1.618 -9.256 -0.793 1.00 98.31 211 ALA A N 1
ATOM 1689 C CA . ALA A 1 211 ? 1.275 -10.406 0.032 1.00 98.31 211 ALA A CA 1
ATOM 1690 C C . ALA A 1 211 ? 2.440 -10.802 0.958 1.00 98.31 211 ALA A C 1
ATOM 1692 O O . ALA A 1 211 ? 3.589 -10.899 0.522 1.00 98.31 211 ALA A O 1
ATOM 1693 N N . ILE A 1 212 ? 2.146 -11.020 2.242 1.00 97.81 212 ILE A N 1
ATOM 1694 C CA . ILE A 1 212 ? 3.116 -11.489 3.252 1.00 97.81 212 ILE A CA 1
ATOM 1695 C C . ILE A 1 212 ? 3.185 -13.019 3.285 1.00 97.81 212 ILE A C 1
ATOM 1697 O O . ILE A 1 212 ? 4.198 -13.578 3.675 1.00 97.81 212 ILE A O 1
ATOM 1701 N N . ARG A 1 213 ? 2.110 -13.679 2.860 1.00 97.88 213 ARG A N 1
ATOM 1702 C CA . ARG A 1 213 ? 1.959 -15.131 2.756 1.00 97.88 213 ARG A CA 1
ATOM 1703 C C . ARG A 1 213 ? 1.087 -15.453 1.549 1.00 97.88 213 ARG A C 1
ATOM 1705 O O . ARG A 1 213 ? 0.472 -14.546 0.988 1.00 97.88 213 ARG A O 1
ATOM 1712 N N . ASP A 1 214 ? 0.964 -16.726 1.204 1.00 98.44 214 ASP A N 1
ATOM 1713 C CA . ASP A 1 214 ? -0.092 -17.182 0.298 1.00 98.44 214 ASP A CA 1
ATOM 1714 C C . ASP A 1 214 ? -1.485 -16.819 0.863 1.00 98.44 214 ASP A C 1
ATOM 1716 O O . ASP A 1 214 ? -1.747 -16.966 2.062 1.00 98.44 214 ASP A O 1
ATOM 1720 N N . ILE A 1 215 ? -2.378 -16.330 -0.003 1.00 98.69 215 ILE A N 1
ATOM 1721 C CA . ILE A 1 215 ? -3.743 -15.888 0.323 1.00 98.69 215 ILE A CA 1
ATOM 1722 C C . ILE A 1 215 ? -4.722 -16.649 -0.572 1.00 98.69 215 ILE A C 1
ATOM 1724 O O . ILE A 1 215 ? -4.610 -16.606 -1.799 1.00 98.69 215 ILE A O 1
ATOM 1728 N N . ALA A 1 216 ? -5.696 -17.339 0.013 1.00 98.50 216 ALA A N 1
ATOM 1729 C CA . ALA A 1 216 ? -6.712 -18.070 -0.731 1.00 98.50 216 ALA A CA 1
ATOM 1730 C C . ALA A 1 216 ? -7.769 -17.140 -1.349 1.00 98.50 216 ALA A C 1
ATOM 1732 O O . ALA A 1 216 ? -8.029 -16.027 -0.884 1.00 98.50 216 ALA A O 1
ATOM 1733 N N . ALA A 1 217 ? -8.432 -17.624 -2.403 1.00 98.19 217 ALA A N 1
ATOM 1734 C CA . ALA A 1 217 ? -9.586 -16.942 -2.975 1.00 98.19 217 ALA A CA 1
ATOM 1735 C C . ALA A 1 217 ? -10.697 -16.782 -1.920 1.00 98.19 217 ALA A C 1
ATOM 1737 O O . ALA A 1 217 ? -11.020 -17.720 -1.195 1.00 98.19 217 ALA A O 1
ATOM 1738 N N . GLY A 1 218 ? -11.300 -15.597 -1.854 1.00 97.25 218 GLY A N 1
ATOM 1739 C CA . GLY A 1 218 ? -12.339 -15.250 -0.886 1.00 97.25 218 GLY A CA 1
ATOM 1740 C C . GLY A 1 218 ? -11.822 -14.675 0.436 1.00 97.25 218 GLY A C 1
ATOM 1741 O O . GLY A 1 218 ? -12.622 -14.069 1.149 1.00 97.25 218 GLY A O 1
ATOM 1742 N N . GLU A 1 219 ? -10.525 -14.796 0.752 1.00 98.12 219 GLU A N 1
ATOM 1743 C CA . GLU A 1 219 ? -9.950 -14.195 1.963 1.00 98.12 219 GLU A CA 1
ATOM 1744 C C . GLU A 1 219 ? -10.000 -12.659 1.921 1.00 98.12 219 GLU A C 1
ATOM 1746 O O . GLU A 1 219 ? -9.784 -12.023 0.879 1.00 98.12 219 GLU A O 1
ATOM 1751 N N . GLU A 1 220 ? -10.264 -12.053 3.083 1.00 98.12 220 GLU A N 1
ATOM 1752 C CA . GLU A 1 220 ? -10.186 -10.605 3.265 1.00 98.12 220 GLU A CA 1
ATOM 1753 C C . GLU A 1 220 ? -8.733 -10.130 3.164 1.00 98.12 220 GLU A C 1
ATOM 1755 O O . GLU A 1 220 ? -7.830 -10.685 3.784 1.00 98.12 220 GLU A O 1
ATOM 1760 N N . LEU A 1 221 ? -8.516 -9.064 2.406 1.00 98.56 221 LEU A N 1
ATOM 1761 C CA . LEU A 1 221 ? -7.243 -8.385 2.243 1.00 98.56 221 LEU A CA 1
ATOM 1762 C C . LEU A 1 221 ? -7.101 -7.311 3.324 1.00 98.56 221 LEU A C 1
ATOM 1764 O O . LEU A 1 221 ? -7.870 -6.346 3.360 1.00 98.56 221 LEU A O 1
ATOM 1768 N N . THR A 1 222 ? -6.103 -7.470 4.192 1.00 97.62 222 THR A N 1
ATOM 1769 C CA . THR A 1 222 ? -5.860 -6.572 5.328 1.00 97.62 222 THR A CA 1
ATOM 1770 C C . THR A 1 222 ? -4.387 -6.208 5.448 1.00 97.62 222 THR A C 1
ATOM 1772 O O . THR A 1 222 ? -3.518 -7.012 5.117 1.00 97.62 222 THR A O 1
ATOM 1775 N N . PHE A 1 223 ? -4.094 -5.003 5.937 1.00 95.50 223 PHE A N 1
ATOM 1776 C CA . PHE A 1 223 ? -2.725 -4.565 6.226 1.00 95.50 223 PHE A CA 1
ATOM 1777 C C . PHE A 1 223 ? -2.633 -3.852 7.578 1.00 95.50 223 PHE A C 1
ATOM 1779 O O . PHE A 1 223 ? -3.635 -3.419 8.153 1.00 95.50 223 PHE A O 1
ATOM 1786 N N . GLU A 1 224 ? -1.429 -3.734 8.128 1.00 90.06 224 GLU A N 1
ATOM 1787 C CA . GLU A 1 224 ? -1.230 -2.969 9.356 1.00 90.06 224 GLU A CA 1
ATOM 1788 C C . GLU A 1 224 ? -1.343 -1.466 9.060 1.00 90.06 224 GLU A C 1
ATOM 1790 O O . GLU A 1 224 ? -0.578 -0.905 8.277 1.00 90.06 224 GLU A O 1
ATOM 1795 N N . TYR A 1 225 ? -2.307 -0.789 9.690 1.00 84.62 225 TYR A N 1
ATOM 1796 C CA . TYR A 1 225 ? -2.404 0.662 9.629 1.00 84.62 225 TYR A CA 1
ATOM 1797 C C . TYR A 1 225 ? -1.343 1.189 10.591 1.00 84.62 225 TYR A C 1
ATOM 1799 O O . TYR A 1 225 ? -1.562 1.174 11.803 1.00 84.62 225 TYR A O 1
ATOM 1807 N N . GLY A 1 226 ? -0.182 1.571 10.059 1.00 67.06 226 GLY A N 1
ATOM 1808 C CA . GLY A 1 226 ? 0.966 2.000 10.853 1.00 67.06 226 GLY A CA 1
ATOM 1809 C C . GLY A 1 226 ? 0.644 3.068 11.911 1.00 67.06 226 GLY A C 1
ATOM 1810 O O . GLY A 1 226 ? -0.372 3.768 11.863 1.00 67.06 226 GLY A O 1
ATOM 1811 N N . VAL A 1 227 ? 1.562 3.209 12.870 1.00 51.12 227 VAL A N 1
ATOM 1812 C CA . VAL A 1 227 ? 1.557 4.231 13.940 1.00 51.12 227 VAL A CA 1
ATOM 1813 C C . VAL A 1 227 ? 1.555 5.676 13.419 1.00 51.12 227 VAL A C 1
ATOM 1815 O O . VAL A 1 227 ? 1.203 6.580 14.169 1.00 51.12 227 VAL A O 1
ATOM 1818 N N . GLU A 1 228 ? 1.861 5.889 12.135 1.00 52.03 228 GLU A N 1
ATOM 1819 C CA . GLU A 1 228 ? 1.902 7.183 11.423 1.00 52.03 228 GLU A CA 1
ATOM 1820 C C . GLU A 1 228 ? 0.551 7.906 11.324 1.00 52.03 228 GLU A C 1
ATOM 1822 O O . GLU A 1 228 ? 0.415 8.946 10.682 1.00 52.03 228 GLU A O 1
ATOM 1827 N N . SER A 1 229 ? -0.484 7.412 11.993 1.00 53.06 229 SER A N 1
ATOM 1828 C CA . SER A 1 229 ? -1.716 8.161 12.148 1.00 53.06 229 SER A CA 1
ATOM 1829 C C . SER A 1 229 ? -1.600 9.258 13.210 1.00 53.06 229 SER A C 1
ATOM 1831 O O . SER A 1 229 ? -2.489 9.409 14.048 1.00 53.06 229 SER A O 1
ATOM 1833 N N . GLU A 1 230 ? -0.531 10.048 13.166 1.00 54.00 230 GLU A N 1
ATOM 1834 C CA . GLU A 1 230 ? -0.355 11.289 13.935 1.00 54.00 230 GLU A CA 1
ATOM 1835 C C . GLU A 1 230 ? -1.589 12.203 13.773 1.00 54.00 230 GLU A C 1
ATOM 1837 O O . GLU A 1 230 ? -2.047 12.880 14.694 1.00 54.00 230 GLU A O 1
ATOM 1842 N N . PHE A 1 231 ? -2.241 12.090 12.616 1.00 59.28 231 PHE A N 1
ATOM 1843 C CA . PHE A 1 231 ? -3.491 12.739 12.242 1.00 59.28 231 PHE A CA 1
ATOM 1844 C C . PHE A 1 231 ? -4.736 12.278 13.025 1.00 59.28 231 PHE A C 1
ATOM 1846 O O . PHE A 1 231 ? -5.762 12.965 13.023 1.00 59.28 231 PHE A O 1
ATOM 1853 N N . ARG A 1 232 ? -4.690 11.146 13.740 1.00 59.38 232 ARG A N 1
ATOM 1854 C CA . ARG A 1 232 ? -5.802 10.677 14.593 1.00 59.38 232 ARG A CA 1
ATOM 1855 C C . ARG A 1 232 ? -5.889 11.434 15.928 1.00 59.38 232 ARG A C 1
ATOM 1857 O O . ARG A 1 232 ? -6.965 11.464 16.533 1.00 59.38 232 ARG A O 1
ATOM 1864 N N . GLY A 1 233 ? -4.830 12.150 16.326 1.00 58.84 233 GLY A N 1
ATOM 1865 C CA . GLY A 1 233 ? -4.782 12.907 17.585 1.00 58.84 233 GLY A CA 1
ATOM 1866 C C . GLY A 1 233 ? -5.041 12.013 18.801 1.00 58.84 233 GLY A C 1
ATOM 1867 O O . GLY A 1 233 ? -4.613 10.865 18.821 1.00 58.84 233 GLY A O 1
ATOM 1868 N N . ASP A 1 234 ? -5.800 12.508 19.783 1.00 57.97 234 ASP A N 1
ATOM 1869 C CA . ASP A 1 234 ? -6.153 11.758 21.005 1.00 57.97 234 ASP A CA 1
ATOM 1870 C C . ASP A 1 234 ? -7.256 10.697 20.799 1.00 57.97 234 ASP A C 1
ATOM 1872 O O . ASP A 1 234 ? -7.685 10.044 21.754 1.00 57.97 234 ASP A O 1
ATOM 1876 N N . THR A 1 235 ? -7.760 10.525 19.570 1.00 59.12 235 THR A N 1
ATOM 1877 C CA . THR A 1 235 ? -8.880 9.613 19.300 1.00 59.12 235 THR A CA 1
ATOM 1878 C C . THR A 1 235 ? -8.393 8.171 19.292 1.00 59.12 235 THR A C 1
ATOM 1880 O O . THR A 1 235 ? -7.639 7.755 18.412 1.00 59.12 235 THR A O 1
ATOM 1883 N N . ILE A 1 236 ? -8.867 7.390 20.258 1.00 65.50 236 ILE A N 1
ATOM 1884 C CA . ILE A 1 236 ? -8.588 5.960 20.351 1.00 65.50 236 ILE A CA 1
ATOM 1885 C C . ILE A 1 236 ? -9.576 5.207 19.458 1.00 65.50 236 ILE A C 1
ATOM 1887 O O . ILE A 1 236 ? -10.787 5.287 19.656 1.00 65.50 236 ILE A O 1
ATOM 1891 N N . PHE A 1 237 ? -9.059 4.447 18.493 1.00 75.81 237 PHE A N 1
ATOM 1892 C CA . PHE A 1 237 ? -9.869 3.562 17.662 1.00 75.81 237 PHE A CA 1
ATOM 1893 C C . PHE A 1 237 ? -9.700 2.118 18.120 1.00 75.81 237 PHE A C 1
ATOM 1895 O O . PHE A 1 237 ? -8.598 1.570 18.059 1.00 75.81 237 PHE A O 1
ATOM 1902 N N . HIS A 1 238 ? -10.791 1.496 18.559 1.00 82.19 238 HIS A N 1
ATOM 1903 C CA . HIS A 1 238 ? -10.795 0.080 18.914 1.00 82.19 238 HIS A CA 1
ATOM 1904 C C . HIS A 1 238 ? -10.544 -0.786 17.677 1.00 82.19 238 HIS A C 1
ATOM 1906 O O . HIS A 1 238 ? -11.134 -0.561 16.619 1.00 82.19 238 HIS A O 1
ATOM 1912 N N . CYS A 1 239 ? -9.652 -1.765 17.808 1.00 87.88 239 CYS A N 1
ATOM 1913 C CA . CYS A 1 239 ? -9.378 -2.730 16.755 1.00 87.88 239 CYS A CA 1
ATOM 1914 C C . CYS A 1 239 ? -10.353 -3.905 16.864 1.00 87.88 239 CYS A C 1
ATOM 1916 O O . CYS A 1 239 ? -10.423 -4.566 17.897 1.00 87.88 239 CYS A O 1
ATOM 1918 N N . LEU A 1 240 ? -11.074 -4.175 15.775 1.00 88.19 240 LEU A N 1
ATOM 1919 C CA . LEU A 1 240 ? -12.048 -5.265 15.656 1.00 88.19 240 LEU A CA 1
ATOM 1920 C C . LEU A 1 240 ? -11.604 -6.303 14.612 1.00 88.19 240 LEU A C 1
ATOM 1922 O O . LEU A 1 240 ? -12.433 -6.887 13.920 1.00 88.19 240 LEU A O 1
ATOM 1926 N N . CYS A 1 241 ? -10.289 -6.484 14.436 1.00 89.75 241 CYS A N 1
ATOM 1927 C CA . CYS A 1 241 ? -9.746 -7.362 13.392 1.00 89.75 241 CYS A CA 1
ATOM 1928 C C . CYS A 1 241 ? -9.956 -8.859 13.657 1.00 89.75 241 CYS A C 1
ATOM 1930 O O . CYS A 1 241 ? -9.911 -9.643 12.719 1.00 89.75 241 CYS A O 1
ATOM 1932 N N . GLY A 1 242 ? -10.187 -9.256 14.913 1.00 85.88 242 GLY A N 1
ATOM 1933 C CA . GLY A 1 242 ? -10.410 -10.655 15.292 1.00 85.88 242 GLY A CA 1
ATOM 1934 C C . GLY A 1 242 ? -9.147 -11.519 15.385 1.00 85.88 242 GLY A C 1
ATOM 1935 O O . GLY A 1 242 ? -9.263 -12.686 15.737 1.00 85.88 242 GLY A O 1
ATOM 1936 N N . ALA A 1 243 ? -7.955 -10.974 15.118 1.00 89.06 243 ALA A N 1
ATOM 1937 C CA . ALA A 1 243 ? -6.703 -11.710 15.287 1.00 89.06 243 ALA A CA 1
ATOM 1938 C C . ALA A 1 243 ? -6.484 -12.109 16.758 1.00 89.06 243 ALA A C 1
ATOM 1940 O O . ALA A 1 243 ? -6.672 -11.285 17.656 1.00 89.06 243 ALA A O 1
ATOM 1941 N N . GLU A 1 244 ? -5.995 -13.327 17.008 1.00 83.69 244 GLU A N 1
ATOM 1942 C CA . GLU A 1 244 ? -5.676 -13.806 18.368 1.00 83.69 244 GLU A CA 1
ATOM 1943 C C . GLU A 1 244 ? -4.656 -12.905 19.070 1.00 83.69 244 GLU A C 1
ATOM 1945 O O . GLU A 1 244 ? -4.694 -12.684 20.277 1.00 83.69 244 GLU A O 1
ATOM 1950 N N . THR A 1 245 ? -3.759 -12.322 18.281 1.00 83.50 245 THR A N 1
ATOM 1951 C CA . THR A 1 245 ? -2.701 -11.437 18.755 1.00 83.50 245 THR A CA 1
ATOM 1952 C C . THR A 1 245 ? -3.090 -9.951 18.675 1.00 83.50 245 THR A C 1
ATOM 1954 O O . THR A 1 245 ? -2.225 -9.076 18.673 1.00 83.50 245 THR A O 1
ATOM 1957 N N . CYS A 1 246 ? -4.384 -9.629 18.583 1.00 86.38 246 CYS A N 1
ATOM 1958 C CA . CYS A 1 246 ? -4.875 -8.254 18.489 1.00 86.38 246 CYS A CA 1
ATOM 1959 C C . CYS A 1 246 ? -4.452 -7.398 19.695 1.00 86.38 246 CYS A C 1
ATOM 1961 O O . CYS A 1 246 ? -4.604 -7.791 20.849 1.00 86.38 246 CYS A O 1
ATOM 1963 N N . THR A 1 247 ? -3.973 -6.177 19.439 1.00 82.50 247 THR A N 1
ATOM 1964 C CA . THR A 1 247 ? -3.591 -5.217 20.494 1.00 82.50 247 THR A CA 1
ATOM 1965 C C . THR A 1 247 ? -4.787 -4.464 21.089 1.00 82.50 247 THR A C 1
ATOM 1967 O O . THR A 1 247 ? -4.621 -3.650 21.998 1.00 82.50 247 THR A O 1
ATOM 1970 N N . GLY A 1 248 ? -5.994 -4.695 20.561 1.00 81.06 248 GLY A N 1
ATOM 1971 C CA . GLY A 1 248 ? -7.243 -4.042 20.963 1.00 81.06 248 GLY A CA 1
ATOM 1972 C C . GLY A 1 248 ? -7.443 -2.635 20.391 1.00 81.06 248 GLY A C 1
ATOM 1973 O O . GLY A 1 248 ? -8.555 -2.108 20.451 1.00 81.06 248 GLY A O 1
ATOM 1974 N N . PHE A 1 249 ? -6.415 -2.030 19.786 1.00 79.81 249 PHE A N 1
ATOM 1975 C CA . PHE A 1 249 ? -6.458 -0.657 19.276 1.00 79.81 249 PHE A CA 1
ATOM 1976 C C . PHE A 1 249 ? -5.695 -0.511 17.959 1.00 79.81 249 PHE A C 1
ATOM 1978 O O . PHE A 1 249 ? -4.604 -1.049 17.800 1.00 79.81 249 PHE A O 1
ATOM 1985 N N . MET A 1 250 ? -6.245 0.261 17.023 1.00 73.75 250 MET A N 1
ATOM 1986 C CA . MET A 1 250 ? -5.562 0.578 15.766 1.00 73.75 250 MET A CA 1
ATOM 1987 C C . MET A 1 250 ? -4.469 1.627 16.025 1.00 73.75 250 MET A C 1
ATOM 1989 O O . MET A 1 250 ? -4.757 2.672 16.610 1.00 73.75 250 MET A O 1
ATOM 1993 N N . GLY A 1 251 ? -3.230 1.371 15.587 1.00 56.34 251 GLY A N 1
ATOM 1994 C CA . GLY A 1 251 ? -2.118 2.330 15.701 1.00 56.34 251 GLY A CA 1
ATOM 1995 C C . GLY A 1 251 ? -1.271 2.234 16.979 1.00 56.34 251 GLY A C 1
ATOM 1996 O O . GLY A 1 251 ? -0.621 3.206 17.352 1.00 56.34 251 GLY A O 1
ATOM 1997 N 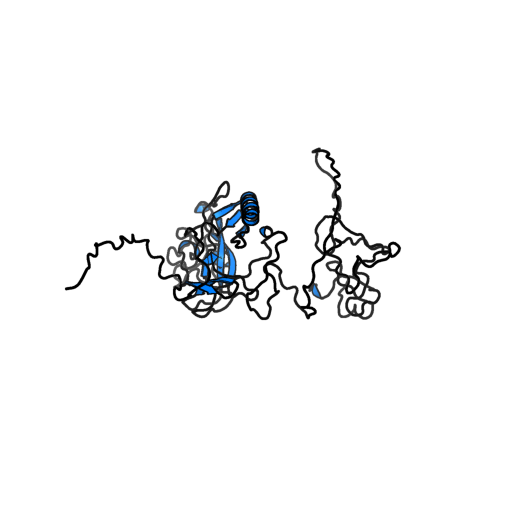N . ARG A 1 252 ? -1.245 1.085 17.669 1.00 51.84 252 ARG A N 1
ATOM 1998 C CA . ARG A 1 252 ? -0.212 0.765 18.674 1.00 51.84 252 ARG A CA 1
ATOM 1999 C C . ARG A 1 252 ? 0.409 -0.590 18.357 1.00 51.84 252 ARG A C 1
ATOM 2001 O O . ARG A 1 252 ? -0.284 -1.601 18.409 1.00 51.84 252 ARG A O 1
ATOM 2008 N N . SER A 1 253 ? 1.708 -0.597 18.065 1.00 39.03 253 SER A N 1
ATOM 2009 C CA . SER A 1 253 ? 2.466 -1.836 17.878 1.00 39.03 253 SER A CA 1
ATOM 2010 C C . SER A 1 253 ? 2.576 -2.617 19.195 1.00 39.03 253 SER A C 1
ATOM 2012 O O . SER A 1 253 ? 2.660 -2.033 20.284 1.00 39.03 253 SER A O 1
ATOM 2014 N N . LYS A 1 254 ? 2.578 -3.949 19.082 1.00 37.34 254 LYS A N 1
ATOM 2015 C CA . LYS A 1 254 ? 2.911 -4.890 20.153 1.00 37.34 254 LYS A CA 1
ATOM 2016 C C . LYS A 1 254 ? 4.303 -4.556 20.700 1.00 37.34 254 LYS A C 1
ATOM 2018 O O . LYS A 1 254 ? 5.305 -4.811 20.044 1.00 37.34 254 LYS A O 1
ATOM 2023 N N . ARG A 1 255 ? 4.388 -4.102 21.952 1.00 31.44 255 ARG A N 1
ATOM 2024 C CA . ARG A 1 255 ? 5.458 -4.627 22.810 1.00 31.44 255 ARG A CA 1
ATOM 2025 C C . ARG A 1 255 ? 4.966 -5.997 23.274 1.00 31.44 255 ARG A C 1
ATOM 2027 O O . ARG A 1 255 ? 3.908 -6.080 23.894 1.00 31.44 255 ARG A O 1
ATOM 2034 N N . LEU A 1 256 ? 5.653 -7.050 22.848 1.00 31.77 256 LEU A N 1
ATOM 2035 C CA . LEU A 1 256 ? 5.328 -8.449 23.133 1.00 31.77 256 LEU A CA 1
ATOM 2036 C C . LEU A 1 256 ? 5.257 -8.722 24.652 1.00 31.77 256 LEU A C 1
ATOM 2038 O O . LEU A 1 256 ? 6.205 -8.407 25.361 1.00 31.77 256 LEU A O 1
ATOM 2042 N N . GLY A 1 257 ? 4.142 -9.339 25.083 1.00 28.56 257 GLY A N 1
ATOM 2043 C CA . GLY A 1 257 ? 3.949 -10.134 26.317 1.00 28.56 257 GLY A CA 1
ATOM 2044 C C . GLY A 1 257 ? 3.862 -9.371 27.655 1.00 28.56 257 GLY A C 1
ATOM 2045 O O . GLY A 1 257 ? 4.771 -8.639 28.007 1.00 28.56 257 GLY A O 1
ATOM 2046 N N . GLY A 1 258 ? 2.841 -9.504 28.511 1.00 28.42 258 GLY A N 1
ATOM 2047 C CA . GLY A 1 258 ? 1.610 -10.293 28.487 1.00 28.42 258 GLY A CA 1
ATOM 2048 C C . GLY A 1 258 ? 0.774 -10.091 29.775 1.00 28.42 258 GLY A C 1
ATOM 2049 O O . GLY A 1 258 ? 1.313 -9.707 30.809 1.00 28.42 258 GLY A O 1
ATOM 2050 N N . VAL A 1 259 ? -0.523 -10.428 29.650 1.00 31.86 259 VAL A N 1
ATOM 2051 C CA . VAL A 1 259 ? -1.514 -10.932 30.647 1.00 31.86 259 VAL A CA 1
ATOM 2052 C C . VAL A 1 259 ? -2.117 -9.994 31.743 1.00 31.86 259 VAL A C 1
ATOM 2054 O O . VAL A 1 259 ? -1.525 -8.972 32.074 1.00 31.86 259 VAL A O 1
ATOM 2057 N N . PRO A 1 260 ? -3.374 -10.242 32.218 1.00 35.06 260 PRO A N 1
ATOM 2058 C CA . PRO A 1 260 ? -4.505 -9.328 31.975 1.00 35.06 260 PRO A CA 1
ATOM 2059 C C . PRO A 1 260 ? -5.458 -9.062 33.177 1.00 35.06 260 PRO A C 1
ATOM 2061 O O . PRO A 1 260 ? -5.371 -9.698 34.220 1.00 35.06 260 PRO A O 1
ATOM 2064 N N . SER A 1 261 ? -6.470 -8.215 32.911 1.00 30.52 261 SER A N 1
ATOM 2065 C CA . SER A 1 261 ? -7.768 -8.043 33.611 1.00 30.52 261 SER A CA 1
ATOM 2066 C C . SER A 1 261 ? -7.696 -7.440 35.024 1.00 30.52 261 SER A C 1
ATOM 2068 O O . SER A 1 261 ? -6.791 -7.724 35.790 1.00 30.52 261 SER A O 1
ATOM 2070 N N . LEU A 1 262 ? -8.551 -6.516 35.460 1.00 26.14 262 LEU A N 1
ATOM 2071 C CA . LEU A 1 262 ? -10.018 -6.492 35.533 1.00 26.14 262 LEU A CA 1
ATOM 2072 C C . LEU A 1 262 ? -10.427 -4.999 35.410 1.00 26.14 262 LEU A C 1
ATOM 2074 O O . LEU A 1 262 ? -9.662 -4.132 35.816 1.00 26.14 262 LEU A O 1
ATOM 2078 N N . THR A 1 263 ? -11.533 -4.559 34.820 1.00 29.52 263 THR A N 1
ATOM 2079 C CA . THR A 1 263 ? -12.921 -4.855 35.175 1.00 29.52 263 THR A CA 1
ATOM 2080 C C . THR A 1 263 ? -13.829 -4.220 34.112 1.00 29.52 263 THR A C 1
ATOM 2082 O O . THR A 1 263 ? -13.850 -2.995 33.973 1.00 29.52 263 THR A O 1
ATOM 2085 N N . ASP A 1 264 ? -14.634 -5.033 33.434 1.00 31.84 264 ASP A N 1
ATOM 2086 C CA . ASP A 1 264 ? -16.013 -4.661 33.125 1.00 31.84 264 ASP A CA 1
ATOM 2087 C C . ASP A 1 264 ? -16.787 -4.695 34.441 1.00 31.84 264 ASP A C 1
ATOM 2089 O O . ASP A 1 264 ? -17.065 -5.782 34.939 1.00 31.84 264 ASP A O 1
ATOM 2093 N N . THR A 1 265 ? -17.114 -3.545 35.034 1.00 26.83 265 THR A N 1
ATOM 2094 C CA . THR A 1 265 ? -18.408 -3.351 35.713 1.00 26.83 265 THR A CA 1
ATOM 2095 C C . THR A 1 265 ? -18.643 -1.878 36.057 1.00 26.83 265 THR A C 1
ATOM 2097 O O . THR A 1 265 ? -17.788 -1.215 36.633 1.00 26.83 265 THR A O 1
ATOM 2100 N N . LEU A 1 266 ? -19.873 -1.435 35.774 1.00 27.61 266 LEU A N 1
ATOM 2101 C CA . LEU A 1 266 ? -20.585 -0.296 36.369 1.00 27.61 266 LEU A CA 1
ATOM 2102 C C . LEU A 1 266 ? -20.275 1.105 35.816 1.00 27.61 266 LEU A C 1
ATOM 2104 O O . LEU A 1 266 ? -19.613 1.940 36.423 1.00 27.61 266 LEU A O 1
ATOM 2108 N N . SER A 1 267 ? -20.947 1.404 34.701 1.00 31.31 267 SER A N 1
ATOM 2109 C CA . SER A 1 267 ? -21.727 2.644 34.618 1.00 31.31 267 SER A CA 1
ATOM 2110 C C . SER A 1 267 ? -23.013 2.477 35.434 1.00 31.31 267 SER A C 1
ATOM 2112 O O . SER A 1 267 ? -23.712 1.495 35.211 1.00 31.31 267 SER A O 1
ATOM 2114 N N . LEU A 1 268 ? -23.267 3.408 36.361 1.00 25.62 268 LEU A N 1
ATOM 2115 C CA . LEU A 1 268 ? -24.489 3.755 37.126 1.00 25.62 268 LEU A CA 1
ATOM 2116 C C . LEU A 1 268 ? -23.923 4.601 38.294 1.00 25.62 268 LEU A C 1
ATOM 2118 O O . LEU A 1 268 ? -23.124 4.085 39.059 1.00 25.62 268 LEU A O 1
ATOM 2122 N N . THR A 1 269 ? -24.123 5.905 38.468 1.00 25.02 269 THR A N 1
ATOM 2123 C CA . THR A 1 269 ? -25.307 6.750 38.312 1.00 25.02 269 THR A CA 1
ATOM 2124 C C . THR A 1 269 ? -24.910 8.238 38.308 1.00 25.02 269 THR A C 1
ATOM 2126 O O . THR A 1 269 ? -23.868 8.628 38.827 1.00 25.02 269 THR A O 1
ATOM 2129 N N . SER A 1 270 ? -25.808 9.047 37.752 1.00 26.91 270 SER A N 1
ATOM 2130 C CA . SER A 1 270 ? -25.951 10.509 37.766 1.00 26.91 270 SER A CA 1
ATOM 2131 C C . SER A 1 270 ? -25.548 11.260 39.048 1.00 26.91 270 SER A C 1
ATOM 2133 O O . SER A 1 270 ? -25.752 10.758 40.148 1.00 26.91 270 SER A O 1
ATOM 2135 N N . GLY A 1 271 ? -25.140 12.533 38.904 1.00 23.92 271 GLY A N 1
ATOM 2136 C CA . GLY A 1 271 ? -25.136 13.492 40.022 1.00 23.92 271 GLY A CA 1
ATOM 2137 C C . GLY A 1 271 ? -24.311 14.773 39.832 1.00 23.92 271 GLY A C 1
ATOM 2138 O O . GLY A 1 271 ? -23.180 14.838 40.282 1.00 23.92 271 GLY A O 1
ATOM 2139 N N . THR A 1 272 ? -24.904 15.764 39.157 1.00 25.41 272 THR A N 1
ATOM 2140 C CA . THR A 1 272 ? -24.918 17.229 39.421 1.00 25.41 272 THR A CA 1
ATOM 2141 C C . THR A 1 272 ? -23.743 17.997 40.074 1.00 25.41 272 THR A C 1
ATOM 2143 O O . THR A 1 272 ? -23.237 17.620 41.124 1.00 25.41 272 THR A O 1
ATOM 2146 N N . ASN A 1 273 ? -23.577 19.234 39.562 1.00 24.88 273 ASN A N 1
ATOM 2147 C CA . ASN A 1 273 ? -22.959 20.449 40.145 1.00 24.88 273 ASN A CA 1
ATOM 2148 C C . ASN A 1 273 ? -21.418 20.480 40.158 1.00 24.88 273 ASN A C 1
ATOM 2150 O O . ASN A 1 273 ? -20.776 19.539 40.586 1.00 24.88 273 ASN A O 1
ATOM 2154 N N . GLY A 1 274 ? -20.710 21.533 39.748 1.00 22.59 274 GLY A N 1
ATOM 2155 C CA . GLY A 1 274 ? -21.045 22.888 39.319 1.00 22.59 274 GLY A CA 1
ATOM 2156 C C . GLY A 1 274 ? -19.806 23.774 39.550 1.00 22.59 274 GLY A C 1
ATOM 2157 O O . GLY A 1 274 ? -19.087 23.521 40.507 1.00 22.59 274 GLY A O 1
ATOM 2158 N N . VAL A 1 275 ? -19.628 24.820 38.719 1.00 23.28 275 VAL A N 1
ATOM 2159 C CA . VAL A 1 275 ? -18.888 26.081 39.018 1.00 23.28 275 VAL A CA 1
ATOM 2160 C C . VAL A 1 275 ? -17.343 25.899 39.165 1.00 23.28 275 VAL A C 1
ATOM 2162 O O . VAL A 1 275 ? -16.875 24.948 39.761 1.00 23.28 275 VAL A O 1
ATOM 2165 N N . SER A 1 276 ? -16.399 26.678 38.622 1.00 23.83 276 SER A N 1
ATOM 2166 C CA . SER A 1 276 ? -16.327 28.062 38.137 1.00 23.83 276 SER A CA 1
ATOM 2167 C C . SER A 1 276 ? -15.011 28.297 37.364 1.00 23.83 276 SER A C 1
ATOM 2169 O O . SER A 1 276 ? -14.003 27.636 37.593 1.00 23.83 276 SER A O 1
ATOM 2171 N N . ASN A 1 277 ? -15.059 29.319 36.505 1.00 23.42 277 ASN A N 1
ATOM 2172 C CA . ASN A 1 277 ? -13.992 30.131 35.902 1.00 23.42 277 ASN A CA 1
ATOM 2173 C C . ASN A 1 277 ? -12.650 30.275 36.652 1.00 23.42 277 ASN A C 1
ATOM 2175 O O . ASN A 1 277 ? -12.646 30.564 37.841 1.00 23.42 277 ASN A O 1
ATOM 2179 N N . SER A 1 278 ? -11.551 30.350 35.884 1.00 24.47 278 SER A N 1
ATOM 2180 C CA . SER A 1 278 ? -10.665 31.539 35.781 1.00 24.47 278 SER A CA 1
ATOM 2181 C C . SER A 1 278 ? -9.560 31.256 34.749 1.00 24.47 278 SER A C 1
ATOM 2183 O O . SER A 1 278 ? -8.677 30.443 34.980 1.00 24.47 278 SER A O 1
ATOM 2185 N N . ARG A 1 279 ? -9.656 31.753 33.508 1.00 25.02 279 ARG A N 1
ATOM 2186 C CA . ARG A 1 279 ? -8.941 32.953 33.021 1.00 25.02 279 ARG A CA 1
ATOM 2187 C C . ARG A 1 279 ? -7.639 33.261 33.773 1.00 25.02 279 ARG A C 1
ATOM 2189 O O . ARG A 1 279 ? -7.704 33.773 34.879 1.00 25.02 279 ARG A O 1
ATOM 2196 N N . TYR A 1 280 ? -6.498 33.070 33.112 1.00 23.66 280 TYR A N 1
ATOM 2197 C CA . TYR A 1 280 ? -5.393 34.031 33.148 1.00 23.66 280 TYR A CA 1
ATOM 2198 C C . TYR A 1 280 ? -4.662 34.013 31.803 1.00 23.66 280 TYR A C 1
ATOM 2200 O O . TYR A 1 280 ? -4.140 32.997 31.353 1.00 23.66 280 TYR A O 1
ATOM 2208 N N . SER A 1 281 ? -4.715 35.163 31.140 1.00 25.12 281 SER A N 1
ATOM 2209 C CA . SER A 1 281 ? -3.943 35.525 29.961 1.00 25.12 281 SER A CA 1
ATOM 2210 C C . SER A 1 281 ? -2.546 35.987 30.368 1.00 25.12 281 SER A C 1
ATOM 2212 O O . SER A 1 281 ? -2.397 36.584 31.430 1.00 25.12 281 SER A O 1
ATOM 2214 N N . ASN A 1 282 ? -1.563 35.800 29.487 1.00 26.23 282 ASN A N 1
ATOM 2215 C CA . ASN A 1 282 ? -0.651 36.838 28.964 1.00 26.23 282 ASN A CA 1
ATOM 2216 C C . ASN A 1 282 ? 0.437 36.126 28.141 1.00 26.23 282 ASN A C 1
ATOM 2218 O O . ASN A 1 282 ? 1.082 35.208 28.624 1.00 26.23 282 ASN A O 1
ATOM 2222 N N . LYS A 1 283 ? 0.498 36.319 26.816 1.00 27.92 283 LYS A N 1
ATOM 2223 C CA . LYS A 1 283 ? 1.183 37.420 26.105 1.00 27.92 283 LYS A CA 1
ATOM 2224 C C . LYS A 1 283 ? 2.634 37.605 26.552 1.00 27.92 283 LYS A C 1
ATOM 2226 O O . LYS A 1 283 ? 2.861 38.130 27.628 1.00 27.92 283 LYS A O 1
ATOM 2231 N N . HIS A 1 284 ? 3.558 37.234 25.664 1.00 26.28 284 HIS A N 1
ATOM 2232 C CA . HIS A 1 284 ? 4.803 37.909 25.246 1.00 26.28 284 HIS A CA 1
ATOM 2233 C C . HIS A 1 284 ? 5.687 36.846 24.567 1.00 26.28 284 HIS A C 1
ATOM 2235 O O . HIS A 1 284 ? 5.667 35.697 24.975 1.00 26.28 284 HIS A O 1
ATOM 2241 N N . ARG A 1 285 ? 6.523 37.091 23.563 1.00 25.09 285 ARG A N 1
ATOM 2242 C CA . ARG A 1 285 ? 6.751 38.155 22.577 1.00 25.09 285 ARG A CA 1
ATOM 2243 C C . ARG A 1 285 ? 7.851 37.552 21.692 1.00 25.09 285 ARG A C 1
ATOM 2245 O O . ARG A 1 285 ? 8.828 37.028 22.215 1.00 25.09 285 ARG A O 1
ATOM 2252 N N . ILE A 1 286 ? 7.682 37.613 20.377 1.00 33.03 286 ILE A N 1
ATOM 2253 C CA . ILE A 1 286 ? 8.663 37.138 19.394 1.00 33.03 286 ILE A CA 1
ATOM 2254 C C . ILE A 1 286 ? 9.982 37.907 19.572 1.00 33.03 286 ILE A C 1
ATOM 2256 O O . ILE A 1 286 ? 9.967 39.141 19.613 1.00 33.03 286 ILE A O 1
ATOM 2260 N N . ARG A 1 287 ? 11.110 37.188 19.629 1.00 25.22 287 ARG A N 1
ATOM 2261 C CA . ARG A 1 287 ? 12.431 37.706 19.247 1.00 25.22 287 ARG A CA 1
ATOM 2262 C C . ARG A 1 287 ? 13.307 36.586 18.681 1.00 25.22 287 ARG A C 1
ATOM 2264 O O . ARG A 1 287 ? 13.707 35.666 19.380 1.00 25.22 287 ARG A O 1
ATOM 2271 N N . THR A 1 288 ? 13.560 36.711 17.387 1.00 27.80 288 THR A N 1
ATOM 2272 C CA . THR A 1 288 ? 14.566 36.030 16.571 1.00 27.80 288 THR A CA 1
ATOM 2273 C C . THR A 1 288 ? 15.977 36.516 16.912 1.00 27.80 288 THR A C 1
ATOM 2275 O O . THR A 1 288 ? 16.181 37.728 16.884 1.00 27.80 288 THR A O 1
ATOM 2278 N N . SER A 1 289 ? 16.930 35.600 17.138 1.00 27.20 289 SER A N 1
ATOM 2279 C CA . SER A 1 289 ? 18.308 35.657 16.595 1.00 27.20 289 SER A CA 1
ATOM 2280 C C . SER A 1 289 ? 19.202 34.520 17.128 1.00 27.20 289 SER A C 1
ATOM 2282 O O . SER A 1 289 ? 19.580 34.515 18.293 1.00 27.20 289 SER A O 1
ATOM 2284 N N . ASN A 1 290 ? 19.507 33.588 16.224 1.00 26.27 290 ASN A N 1
ATOM 2285 C CA . ASN A 1 290 ? 20.736 32.821 15.967 1.00 26.27 290 ASN A CA 1
ATOM 2286 C C . ASN A 1 290 ? 21.738 32.427 17.087 1.00 26.27 290 ASN A C 1
ATOM 2288 O O . ASN A 1 290 ? 22.484 33.254 17.592 1.00 26.27 290 ASN A O 1
ATOM 2292 N N . ILE A 1 291 ? 21.848 31.095 17.247 1.00 34.81 291 ILE A N 1
ATOM 2293 C CA . ILE A 1 291 ? 23.058 30.236 17.205 1.00 34.81 291 ILE A CA 1
ATOM 2294 C C . ILE A 1 291 ? 24.145 30.458 18.279 1.00 34.81 291 ILE A C 1
ATOM 2296 O O . ILE A 1 291 ? 25.041 31.280 18.122 1.00 34.81 291 ILE A O 1
ATOM 2300 N N . THR A 1 292 ? 24.119 29.619 19.324 1.00 29.97 292 THR A N 1
ATOM 2301 C CA . THR A 1 292 ? 25.179 28.659 19.741 1.00 29.97 292 THR A CA 1
ATOM 2302 C C . THR A 1 292 ? 24.831 28.070 21.120 1.00 29.97 292 THR A C 1
ATOM 2304 O O . THR A 1 292 ? 24.486 28.807 22.038 1.00 29.97 292 THR A O 1
ATOM 2307 N N . GLY A 1 293 ? 24.925 26.743 21.265 1.00 28.02 293 GLY A N 1
ATOM 2308 C CA . GLY A 1 293 ? 24.782 26.022 22.538 1.00 28.02 293 GLY A CA 1
ATOM 2309 C C . GLY A 1 293 ? 23.598 25.055 22.555 1.00 28.02 293 GLY A C 1
ATOM 2310 O O . GLY A 1 293 ? 22.449 25.484 22.639 1.00 28.02 293 GLY A O 1
ATOM 2311 N N . GLU A 1 294 ? 23.883 23.753 22.478 1.00 36.81 294 GLU A N 1
ATOM 2312 C CA . GLU A 1 294 ? 22.948 22.684 22.846 1.00 36.81 294 GLU A CA 1
ATOM 2313 C C . GLU A 1 294 ? 22.414 22.960 24.254 1.00 36.81 294 GLU A C 1
ATOM 2315 O O . GLU A 1 294 ? 23.108 22.792 25.255 1.00 36.81 294 GLU A O 1
ATOM 2320 N N . GLN A 1 295 ? 21.178 23.439 24.336 1.00 36.97 295 GLN A N 1
ATOM 2321 C CA . GLN A 1 295 ? 20.422 23.370 25.572 1.00 36.97 295 GLN A CA 1
ATOM 2322 C C . GLN A 1 295 ? 19.788 21.989 25.583 1.00 36.97 295 GLN A C 1
ATOM 2324 O O . GLN A 1 295 ? 18.899 21.726 24.775 1.00 36.97 295 GLN A O 1
ATOM 2329 N N . ASP A 1 296 ? 20.291 21.122 26.464 1.00 45.88 296 ASP A N 1
ATOM 2330 C CA . ASP A 1 296 ? 19.683 19.844 26.827 1.00 45.88 296 ASP A CA 1
ATOM 2331 C C . ASP A 1 296 ? 18.198 20.084 27.107 1.00 45.88 296 ASP A C 1
ATOM 2333 O O . ASP A 1 296 ? 17.801 20.595 28.161 1.00 45.88 296 ASP A O 1
ATOM 2337 N N . VAL A 1 297 ? 17.361 19.806 26.111 1.00 58.66 297 VAL A N 1
ATOM 2338 C CA . VAL A 1 297 ? 15.929 19.983 26.268 1.00 58.66 297 VAL A CA 1
ATOM 2339 C C . VAL A 1 297 ? 15.464 18.835 27.140 1.00 58.66 297 VAL A C 1
ATOM 2341 O O . VAL A 1 297 ? 15.583 17.669 26.768 1.00 58.66 297 VAL A O 1
ATOM 2344 N N . ASP A 1 298 ? 14.940 19.164 28.316 1.00 75.94 298 ASP A N 1
ATOM 2345 C CA . ASP A 1 298 ? 14.415 18.162 29.228 1.00 75.94 298 ASP A CA 1
ATOM 2346 C C . ASP A 1 298 ? 13.319 17.340 28.538 1.00 75.94 298 ASP A C 1
ATOM 2348 O O . ASP A 1 298 ? 12.239 17.842 28.207 1.00 75.94 298 ASP A O 1
ATOM 2352 N N . THR A 1 299 ? 13.599 16.054 28.337 1.00 81.56 299 THR A N 1
ATOM 2353 C CA . THR A 1 299 ? 12.682 15.092 27.726 1.00 81.56 299 THR A CA 1
ATOM 2354 C C . THR A 1 299 ? 12.176 14.090 28.758 1.00 81.56 299 THR A C 1
ATOM 2356 O O . THR A 1 299 ? 12.829 13.753 29.749 1.00 81.56 299 THR A O 1
ATOM 2359 N N . CYS A 1 300 ? 10.954 13.604 28.547 1.00 82.31 300 CYS A N 1
ATOM 2360 C CA . CYS A 1 300 ? 10.382 12.529 29.342 1.00 82.31 300 CYS A CA 1
ATOM 2361 C C . CYS A 1 300 ? 11.113 11.218 29.048 1.00 82.31 300 CYS A C 1
ATOM 2363 O O . CYS A 1 300 ? 10.964 10.664 27.963 1.00 82.31 300 CYS A O 1
ATOM 2365 N N . PHE A 1 301 ? 11.776 10.638 30.045 1.00 80.00 301 PHE A N 1
ATOM 2366 C CA . PHE A 1 301 ? 12.504 9.372 29.916 1.00 80.00 301 PHE A CA 1
ATOM 2367 C C . PHE A 1 301 ? 11.613 8.197 29.458 1.00 80.00 301 PHE A C 1
ATOM 2369 O O . PHE A 1 301 ? 12.085 7.246 28.853 1.00 80.00 301 PHE A O 1
ATOM 2376 N N . GLY A 1 302 ? 10.299 8.254 29.708 1.00 72.06 302 GLY A N 1
ATOM 2377 C CA . GLY A 1 302 ? 9.365 7.210 29.269 1.00 72.06 302 GLY A CA 1
ATOM 2378 C C . GLY A 1 302 ? 8.871 7.321 27.820 1.00 72.06 302 GLY A C 1
ATOM 2379 O O . GLY A 1 302 ? 8.369 6.332 27.290 1.00 72.06 302 GLY A O 1
ATOM 2380 N N . CYS A 1 303 ? 8.936 8.500 27.189 1.00 77.25 303 CYS A N 1
ATOM 2381 C CA . CYS A 1 303 ? 8.367 8.705 25.845 1.00 77.25 303 CYS A CA 1
ATOM 2382 C C . CYS A 1 303 ? 9.206 9.579 24.902 1.00 77.25 303 CYS A C 1
ATOM 2384 O O . CYS A 1 303 ? 8.781 9.792 23.775 1.00 77.25 303 CYS A O 1
ATOM 2386 N N . GLY A 1 304 ? 10.340 10.122 25.350 1.00 74.12 304 GLY A N 1
ATOM 2387 C CA . GLY A 1 304 ? 11.234 10.982 24.565 1.00 74.12 304 GLY A CA 1
ATOM 2388 C C . GLY A 1 304 ? 10.703 12.387 24.262 1.00 74.12 304 GLY A C 1
ATOM 2389 O O . GLY A 1 304 ? 11.411 13.188 23.669 1.00 74.12 304 GLY A O 1
ATOM 2390 N N . LEU A 1 305 ? 9.472 12.714 24.668 1.00 73.31 305 LEU A N 1
ATOM 2391 C CA . LEU A 1 305 ? 8.833 13.998 24.359 1.00 73.31 305 LEU A CA 1
ATOM 2392 C C . LEU A 1 305 ? 9.095 15.044 25.447 1.00 73.31 305 LEU A C 1
ATOM 2394 O O . LEU A 1 305 ? 9.199 14.710 26.630 1.00 73.31 305 LEU A O 1
ATOM 2398 N N . THR A 1 306 ? 9.136 16.308 25.044 1.00 72.75 306 THR A N 1
ATOM 2399 C CA . THR A 1 306 ? 9.205 17.474 25.933 1.00 72.75 306 THR A CA 1
ATOM 2400 C C . THR A 1 306 ? 7.812 17.828 26.463 1.00 72.75 306 THR A C 1
ATOM 2402 O O . THR A 1 306 ? 6.796 17.407 25.904 1.00 72.75 306 THR A O 1
ATOM 2405 N N . GLY A 1 307 ? 7.733 18.585 27.559 1.00 78.25 307 GLY A N 1
ATOM 2406 C CA . GLY A 1 307 ? 6.447 18.992 28.129 1.00 78.25 307 GLY A CA 1
ATOM 2407 C C . GLY A 1 307 ? 6.494 19.235 29.633 1.00 78.25 307 GLY A C 1
ATOM 2408 O O . GLY A 1 307 ? 7.530 19.581 30.194 1.00 78.25 307 GLY A O 1
ATOM 2409 N N . GLN A 1 308 ? 5.352 19.062 30.306 1.00 77.62 308 GLN A N 1
ATOM 2410 C CA . GLN A 1 308 ? 5.271 19.194 31.762 1.00 77.62 308 GLN A CA 1
ATOM 2411 C C . GLN A 1 308 ? 5.822 17.934 32.436 1.00 77.62 308 GLN A C 1
ATOM 2413 O O . GLN A 1 308 ? 5.139 16.908 32.526 1.00 77.62 308 GLN A O 1
ATOM 2418 N N . LEU A 1 309 ? 7.057 18.024 32.919 1.00 82.44 309 LEU A N 1
ATOM 2419 C CA . LEU A 1 309 ? 7.777 16.900 33.501 1.00 82.44 309 LEU A CA 1
ATOM 2420 C C . LEU A 1 309 ? 7.849 16.984 35.026 1.00 82.44 309 LEU A C 1
ATOM 2422 O O . LEU A 1 309 ? 7.965 18.056 35.614 1.00 82.44 309 LEU A O 1
ATOM 2426 N N . ILE A 1 310 ? 7.824 15.817 35.659 1.00 82.06 310 ILE A N 1
ATOM 2427 C CA . ILE A 1 310 ? 8.103 15.615 37.077 1.00 82.06 310 ILE A CA 1
ATOM 2428 C C . ILE A 1 310 ? 9.485 14.969 37.181 1.00 82.06 310 ILE A C 1
ATOM 2430 O O . ILE A 1 310 ? 9.731 13.919 36.583 1.00 82.06 310 ILE A O 1
ATOM 2434 N N . ALA A 1 311 ? 10.384 15.596 37.938 1.00 85.38 311 ALA A N 1
ATOM 2435 C CA . ALA A 1 311 ? 11.723 15.079 38.198 1.00 85.38 311 ALA A CA 1
ATOM 2436 C C . ALA A 1 311 ? 11.730 14.105 39.383 1.00 85.38 311 ALA A C 1
ATOM 2438 O O . ALA A 1 311 ? 11.056 14.330 40.391 1.00 85.38 311 ALA A O 1
ATOM 2439 N N . CYS A 1 312 ? 12.510 13.028 39.266 1.00 86.06 312 CYS A N 1
ATOM 2440 C CA . CYS A 1 312 ? 12.768 12.119 40.378 1.00 86.06 312 CYS A CA 1
ATOM 2441 C C . CYS A 1 312 ? 13.495 12.859 41.511 1.00 86.06 312 CYS A C 1
ATOM 2443 O O . CYS A 1 312 ? 14.442 13.596 41.263 1.00 86.06 312 CYS A O 1
ATOM 2445 N N . GLN A 1 313 ? 13.084 12.634 42.760 1.00 83.94 313 GLN A N 1
ATOM 2446 C CA . GLN A 1 313 ? 13.693 13.261 43.941 1.00 83.94 313 GLN A CA 1
ATOM 2447 C C . GLN A 1 313 ? 14.686 12.338 44.670 1.00 83.94 313 GLN A C 1
ATOM 2449 O O . GLN A 1 313 ? 15.090 12.626 45.798 1.00 83.94 313 GLN A O 1
ATOM 2454 N N . MET A 1 314 ? 15.071 11.215 44.051 1.00 82.25 314 MET A N 1
ATOM 2455 C CA . MET A 1 314 ? 16.141 10.349 44.551 1.00 82.25 314 MET A CA 1
ATOM 2456 C C . MET A 1 314 ? 17.507 10.988 44.283 1.00 82.25 314 MET A C 1
ATOM 2458 O O . MET A 1 314 ? 17.741 11.545 43.209 1.00 82.25 314 MET A O 1
ATOM 2462 N N . SER A 1 315 ? 18.427 10.864 45.241 1.00 82.69 315 SER A N 1
ATOM 2463 C CA . SER A 1 315 ? 19.800 11.348 45.076 1.00 82.69 315 SER A CA 1
ATOM 2464 C C . SER A 1 315 ? 20.446 10.734 43.829 1.00 82.69 315 SER A C 1
ATOM 2466 O O . SER A 1 315 ? 20.337 9.529 43.606 1.00 82.69 315 SER A O 1
ATOM 2468 N N . LYS A 1 316 ? 21.113 11.567 43.020 1.00 80.81 316 LYS A N 1
ATOM 2469 C CA . LYS A 1 316 ? 21.802 11.187 41.770 1.00 80.81 316 LYS A CA 1
ATOM 2470 C C . LYS A 1 316 ? 20.900 10.652 40.641 1.00 80.81 316 LYS A C 1
ATOM 2472 O O . LYS A 1 316 ? 21.419 10.113 39.668 1.00 80.81 316 LYS A O 1
ATOM 2477 N N . CYS A 1 317 ? 19.576 10.814 40.718 1.00 82.69 317 CYS A N 1
ATOM 2478 C CA . CYS A 1 317 ? 18.671 10.484 39.614 1.00 82.69 317 CYS A CA 1
ATOM 2479 C C . CYS A 1 317 ? 18.312 11.736 38.804 1.00 82.69 317 CYS A C 1
ATOM 2481 O O . CYS A 1 317 ? 17.693 12.655 39.330 1.00 82.69 317 CYS A O 1
ATOM 2483 N N . SER A 1 318 ? 18.647 11.756 37.514 1.00 85.19 318 SER A N 1
ATOM 2484 C CA . SER A 1 318 ? 18.299 12.850 36.593 1.00 85.19 318 SER A CA 1
ATOM 2485 C C . SER A 1 318 ? 16.997 12.614 35.814 1.00 85.19 318 SER A C 1
ATOM 2487 O O . SER A 1 318 ? 16.594 13.458 35.016 1.00 85.19 318 SER A O 1
ATOM 2489 N N . ARG A 1 319 ? 16.315 11.475 36.021 1.00 86.62 319 ARG A N 1
ATOM 2490 C CA . ARG A 1 319 ? 15.175 11.064 35.184 1.00 86.62 319 ARG A CA 1
ATOM 2491 C C . ARG A 1 319 ? 13.933 11.924 35.437 1.00 86.62 319 ARG A C 1
ATOM 2493 O O . ARG A 1 319 ? 13.515 12.129 36.582 1.00 86.62 319 ARG A O 1
ATOM 2500 N N . LYS A 1 320 ? 13.311 12.358 34.339 1.00 87.38 320 LYS A N 1
ATOM 2501 C CA . LYS A 1 320 ? 12.113 13.206 34.295 1.00 87.38 320 LYS A CA 1
ATOM 2502 C C . LYS A 1 320 ? 10.997 12.509 33.522 1.00 87.38 320 LYS A C 1
ATOM 2504 O O . LYS A 1 320 ? 11.262 11.794 32.560 1.00 87.38 320 LYS A O 1
ATOM 2509 N N . PHE A 1 321 ? 9.747 12.686 33.943 1.00 83.25 321 PHE A N 1
ATOM 2510 C CA . PHE A 1 321 ? 8.610 11.960 33.370 1.00 83.25 321 PHE A CA 1
ATOM 2511 C C . PHE A 1 321 ? 7.353 12.814 33.277 1.00 83.25 321 PHE A C 1
ATOM 2513 O O . PHE A 1 321 ? 7.061 13.589 34.182 1.00 83.25 321 PHE A O 1
ATOM 2520 N N . HIS A 1 322 ? 6.535 12.603 32.247 1.00 80.69 322 HIS A N 1
ATOM 2521 C CA . HIS A 1 322 ? 5.171 13.124 32.260 1.00 80.69 322 HIS A CA 1
ATOM 2522 C C . HIS A 1 322 ? 4.346 12.450 33.369 1.00 80.69 322 HIS A C 1
ATOM 2524 O O . HIS A 1 322 ? 4.423 11.225 33.507 1.00 80.69 322 HIS A O 1
ATOM 2530 N N . PRO A 1 323 ? 3.449 13.182 34.059 1.00 76.75 323 PRO A N 1
ATOM 2531 C CA . PRO A 1 323 ? 2.508 12.610 35.028 1.00 76.75 323 PRO A CA 1
ATOM 2532 C C . PRO A 1 323 ? 1.746 11.383 34.503 1.00 76.75 323 PRO A C 1
ATOM 2534 O O . PRO A 1 323 ? 1.472 10.451 35.250 1.00 76.75 323 PRO A O 1
ATOM 2537 N N . LYS A 1 324 ? 1.434 11.363 33.198 1.00 71.44 324 LYS A N 1
ATOM 2538 C CA . LYS A 1 324 ? 0.732 10.262 32.516 1.00 71.44 324 LYS A CA 1
ATOM 2539 C C . LYS A 1 324 ? 1.649 9.104 32.084 1.00 71.44 324 LYS A C 1
ATOM 2541 O O . LYS A 1 324 ? 1.159 7.999 31.870 1.00 71.44 324 LYS A O 1
ATOM 2546 N N . CYS A 1 325 ? 2.954 9.343 31.937 1.00 73.00 325 CYS A N 1
ATOM 2547 C CA . CYS A 1 325 ? 3.950 8.317 31.597 1.00 73.00 325 CYS A CA 1
ATOM 2548 C C . CYS A 1 325 ? 4.431 7.544 32.832 1.00 73.00 325 CYS A C 1
ATOM 2550 O O . CYS A 1 325 ? 5.001 6.463 32.703 1.00 73.00 325 CYS A O 1
ATOM 2552 N N . ILE A 1 326 ? 4.171 8.073 34.028 1.00 70.25 326 ILE A N 1
ATOM 2553 C CA . ILE A 1 326 ? 4.426 7.403 35.298 1.00 70.25 326 ILE A CA 1
ATOM 2554 C C . ILE A 1 326 ? 3.279 6.416 35.559 1.00 70.25 326 ILE A C 1
ATOM 2556 O O . ILE A 1 326 ? 2.308 6.721 36.247 1.00 70.25 326 ILE A O 1
ATOM 2560 N N . LYS A 1 327 ? 3.378 5.207 35.006 1.00 63.81 327 LYS A N 1
ATOM 2561 C CA . LYS A 1 327 ? 2.553 4.077 35.448 1.00 63.81 327 LYS A CA 1
ATOM 2562 C C . LYS A 1 327 ? 3.293 3.370 36.578 1.00 63.81 327 LYS A C 1
ATOM 2564 O O . LYS A 1 327 ? 4.001 2.399 36.332 1.00 63.81 327 LYS A O 1
ATOM 2569 N N . VAL A 1 328 ? 3.207 3.878 37.810 1.00 54.88 328 VAL A N 1
ATOM 2570 C CA . VAL A 1 328 ? 3.748 3.107 38.941 1.00 54.88 328 VAL A CA 1
ATOM 2571 C C . VAL A 1 328 ? 2.864 1.877 39.109 1.00 54.88 328 VAL A C 1
ATOM 2573 O O . VAL A 1 328 ? 1.650 2.010 39.269 1.00 54.88 328 VAL A O 1
ATOM 2576 N N . LYS A 1 329 ? 3.478 0.694 39.072 1.00 49.47 329 LYS A N 1
ATOM 2577 C CA . LYS A 1 329 ? 2.872 -0.575 39.482 1.00 49.47 329 LYS A CA 1
ATOM 2578 C C . LYS A 1 329 ? 2.271 -0.397 40.892 1.00 49.47 329 LYS A C 1
ATOM 2580 O O . LYS A 1 329 ? 2.998 -0.393 41.878 1.00 49.47 329 LYS A O 1
ATOM 2585 N N . GLY A 1 330 ? 0.962 -0.141 40.977 1.00 48.19 330 GLY A N 1
ATOM 2586 C CA . GLY A 1 330 ? 0.197 -0.103 42.232 1.00 48.19 330 GLY A CA 1
ATOM 2587 C C . GLY A 1 330 ? 0.218 1.182 43.082 1.00 48.19 330 GLY A C 1
ATOM 2588 O O . GLY A 1 330 ? -0.371 1.171 44.156 1.00 48.19 330 GLY A O 1
ATOM 2589 N N . GLN A 1 331 ? 0.820 2.303 42.654 1.00 45.91 331 GLN A N 1
ATOM 2590 C CA . GLN A 1 331 ? 0.715 3.586 43.385 1.00 45.91 331 GLN A CA 1
ATOM 2591 C C . GLN A 1 331 ? 0.324 4.736 42.453 1.00 45.91 331 GLN A C 1
ATOM 2593 O O . GLN A 1 331 ? 1.124 5.237 41.666 1.00 45.91 331 GLN A O 1
ATOM 2598 N N . SER A 1 332 ? -0.920 5.200 42.557 1.00 44.75 332 SER A N 1
ATOM 2599 C CA . SER A 1 332 ? -1.349 6.428 41.886 1.00 44.75 332 SER A CA 1
ATOM 2600 C C . SER A 1 332 ? -0.529 7.616 42.402 1.00 44.75 332 SER A C 1
ATOM 2602 O O . SER A 1 332 ? -0.502 7.868 43.606 1.00 44.75 332 SER A O 1
ATOM 2604 N N . PHE A 1 333 ? 0.079 8.402 41.502 1.00 49.47 333 PHE A N 1
ATOM 2605 C CA . PHE A 1 333 ? 0.678 9.705 41.845 1.00 49.47 333 PHE A CA 1
ATOM 2606 C C . PHE A 1 333 ? -0.336 10.637 42.539 1.00 49.47 333 PHE A C 1
ATOM 2608 O O . PHE A 1 333 ? 0.051 11.535 43.277 1.00 49.47 333 PHE A O 1
ATOM 2615 N N . ARG A 1 334 ? -1.642 10.391 42.349 1.00 47.34 334 ARG A N 1
ATOM 2616 C CA . ARG A 1 334 ? -2.730 11.153 42.977 1.00 47.34 334 ARG A CA 1
ATOM 2617 C C . ARG A 1 334 ? -2.999 10.779 44.441 1.00 47.34 334 ARG A C 1
ATOM 2619 O O . ARG A 1 334 ? -3.751 11.495 45.084 1.00 47.34 334 ARG A O 1
ATOM 2626 N N . ASN A 1 335 ? -2.389 9.712 44.970 1.00 43.94 335 ASN A N 1
ATOM 2627 C CA . ASN A 1 335 ? -2.647 9.209 46.329 1.00 43.94 335 ASN A CA 1
ATOM 2628 C C . ASN A 1 335 ? -1.490 9.456 47.313 1.00 43.94 335 ASN A C 1
ATOM 2630 O O . ASN A 1 335 ? -1.391 8.764 48.325 1.00 43.94 335 ASN A O 1
ATOM 2634 N N . ARG A 1 336 ? -0.594 10.414 47.044 1.00 48.72 336 ARG A N 1
ATOM 2635 C CA . ARG A 1 336 ? 0.474 10.763 47.992 1.00 48.72 336 ARG A CA 1
ATOM 2636 C C . ARG A 1 336 ? 0.120 11.988 48.819 1.00 48.72 336 ARG A C 1
ATOM 2638 O O . ARG A 1 336 ? -0.260 13.025 48.285 1.00 48.72 336 ARG A O 1
ATOM 2645 N N . SER A 1 337 ? 0.309 11.849 50.131 1.00 46.69 337 SER A N 1
ATOM 2646 C CA . SER A 1 337 ? 0.362 12.968 51.069 1.00 46.69 337 SER A CA 1
ATOM 2647 C C . SER A 1 337 ? 1.389 14.009 50.581 1.00 46.69 337 SER A C 1
ATOM 2649 O O . SER A 1 337 ? 2.445 13.600 50.082 1.00 46.69 337 SER A O 1
ATOM 2651 N N . PRO A 1 338 ? 1.142 15.324 50.740 1.00 54.31 338 PRO A N 1
ATOM 2652 C CA . PRO A 1 338 ? 2.028 16.404 50.279 1.00 54.31 338 PRO A CA 1
ATOM 2653 C C . PRO A 1 338 ? 3.489 16.325 50.762 1.00 54.31 338 PRO A C 1
ATOM 2655 O O . PRO A 1 338 ? 4.346 17.038 50.250 1.00 54.31 338 PRO A O 1
ATOM 2658 N N . THR A 1 339 ? 3.788 15.472 51.745 1.00 54.12 339 THR A N 1
ATOM 2659 C CA . THR A 1 339 ? 5.108 15.327 52.371 1.00 54.12 339 THR A CA 1
ATOM 2660 C C . THR A 1 339 ? 5.966 14.188 51.805 1.00 54.12 339 THR A C 1
ATOM 2662 O O . THR A 1 339 ? 7.137 14.074 52.171 1.00 54.12 339 THR A O 1
ATOM 2665 N N . GLN A 1 340 ? 5.447 13.334 50.912 1.00 62.34 340 GLN A N 1
ATOM 2666 C CA . GLN A 1 340 ? 6.202 12.183 50.397 1.00 62.34 340 GLN A CA 1
ATOM 2667 C C . GLN A 1 340 ? 6.975 12.495 49.109 1.00 62.34 340 GLN A C 1
ATOM 2669 O O . GLN A 1 340 ? 6.385 12.723 48.053 1.00 62.34 340 GLN A O 1
ATOM 2674 N N . ARG A 1 341 ? 8.312 12.401 49.176 1.00 70.69 341 ARG A N 1
ATOM 2675 C CA . ARG A 1 341 ? 9.204 12.581 48.018 1.00 70.69 341 ARG A CA 1
ATOM 2676 C C . ARG A 1 341 ? 8.887 11.591 46.897 1.00 70.69 341 ARG A C 1
ATOM 2678 O O . ARG A 1 341 ? 8.825 10.381 47.135 1.00 70.69 341 ARG A O 1
ATOM 2685 N N . TRP A 1 342 ? 8.702 12.081 45.672 1.00 79.12 342 TRP A N 1
ATOM 2686 C CA . TRP A 1 342 ? 8.426 11.238 44.509 1.00 79.12 342 TRP A CA 1
ATOM 2687 C C . TRP A 1 342 ? 9.707 10.613 43.946 1.00 79.12 342 TRP A C 1
ATOM 2689 O O . TRP A 1 342 ? 10.652 11.307 43.580 1.00 79.12 342 TRP A O 1
ATOM 2699 N N . ILE A 1 343 ? 9.726 9.282 43.880 1.00 81.00 343 ILE A N 1
ATOM 2700 C CA . ILE A 1 343 ? 10.847 8.476 43.386 1.00 81.00 343 ILE A CA 1
ATOM 2701 C C . ILE A 1 343 ? 10.353 7.729 42.147 1.00 81.00 343 ILE A C 1
ATOM 2703 O O . ILE A 1 343 ? 9.280 7.123 42.179 1.00 81.00 343 ILE A O 1
ATOM 2707 N N . CYS A 1 344 ? 11.114 7.789 41.053 1.00 83.69 344 CYS A N 1
ATOM 2708 C CA . CYS A 1 344 ? 10.705 7.185 39.789 1.00 83.69 344 CYS A CA 1
ATOM 2709 C C . CYS A 1 344 ? 10.761 5.640 39.818 1.00 83.69 344 CYS A C 1
ATOM 2711 O O . CYS A 1 344 ? 11.496 5.072 40.632 1.00 83.69 344 CYS A O 1
ATOM 2713 N N . PRO A 1 345 ? 10.039 4.948 38.911 1.00 82.12 345 PRO A N 1
ATOM 2714 C CA . PRO A 1 345 ? 9.977 3.480 38.878 1.00 82.12 345 PRO A CA 1
ATOM 2715 C C . PRO A 1 345 ? 11.332 2.780 38.730 1.00 82.12 345 PRO A C 1
ATOM 2717 O O . PRO A 1 345 ? 11.494 1.672 39.217 1.00 82.12 345 PRO A O 1
ATOM 2720 N N . SER A 1 346 ? 12.326 3.459 38.155 1.00 85.25 346 SER A N 1
ATOM 2721 C CA . SER A 1 346 ? 13.686 2.941 37.945 1.00 85.25 346 SER A CA 1
ATOM 2722 C C . SER A 1 346 ? 14.447 2.564 39.229 1.00 85.25 346 SER A C 1
ATOM 2724 O O . SER A 1 346 ? 15.563 2.064 39.151 1.00 85.25 346 SER A O 1
ATOM 2726 N N . HIS A 1 347 ? 13.902 2.868 40.410 1.00 87.00 347 HIS A N 1
ATOM 2727 C CA . HIS A 1 347 ? 14.483 2.516 41.712 1.00 87.00 347 HIS A CA 1
ATOM 2728 C C . HIS A 1 347 ? 13.772 1.329 42.380 1.00 87.00 347 HIS A C 1
ATOM 2730 O O . HIS A 1 347 ? 13.957 1.087 43.577 1.00 87.00 347 HIS A O 1
ATOM 2736 N N . ARG A 1 348 ? 12.912 0.610 41.652 1.00 84.75 348 ARG A N 1
ATOM 2737 C CA . ARG A 1 348 ? 12.114 -0.505 42.170 1.00 84.75 348 ARG A CA 1
ATOM 2738 C C . ARG A 1 348 ? 12.207 -1.686 41.214 1.00 84.75 348 ARG A C 1
ATOM 2740 O O . ARG A 1 348 ? 11.855 -1.559 40.050 1.00 84.75 348 ARG A O 1
ATOM 2747 N N . CYS A 1 349 ? 12.662 -2.828 41.719 1.00 83.25 349 CYS A N 1
ATOM 2748 C CA . CYS A 1 349 ? 12.825 -4.038 40.932 1.00 83.25 349 CYS A CA 1
ATOM 2749 C C . CYS A 1 349 ? 11.505 -4.436 40.269 1.00 83.25 349 CYS A C 1
ATOM 2751 O O . CYS A 1 349 ? 10.479 -4.545 40.938 1.00 83.25 349 CYS A O 1
ATOM 2753 N N . ASP A 1 350 ? 11.536 -4.706 38.968 1.00 79.56 350 ASP A N 1
ATOM 2754 C CA . ASP A 1 350 ? 10.323 -5.017 38.219 1.00 79.56 350 ASP A CA 1
ATOM 2755 C C . ASP A 1 350 ? 9.676 -6.348 38.570 1.00 79.56 350 ASP A C 1
ATOM 2757 O O . ASP A 1 350 ? 8.477 -6.497 38.316 1.00 79.56 350 ASP A O 1
ATOM 2761 N N . ILE A 1 351 ? 10.458 -7.267 39.137 1.00 78.44 351 ILE A N 1
ATOM 2762 C CA . ILE A 1 351 ? 10.037 -8.622 39.489 1.00 78.44 351 ILE A CA 1
ATOM 2763 C C . ILE A 1 351 ? 9.476 -8.651 40.913 1.00 78.44 351 ILE A C 1
ATOM 2765 O O . ILE A 1 351 ? 8.331 -9.040 41.112 1.00 78.44 351 ILE A O 1
ATOM 2769 N N . CYS A 1 352 ? 10.244 -8.192 41.906 1.00 82.44 352 CYS A N 1
ATOM 2770 C CA . CYS A 1 352 ? 9.859 -8.300 43.320 1.00 82.44 352 CYS A CA 1
ATOM 2771 C C . CYS A 1 352 ? 9.495 -6.971 44.002 1.00 82.44 352 CYS A C 1
ATOM 2773 O O . CYS A 1 352 ? 9.094 -6.972 45.162 1.00 82.44 352 CYS A O 1
ATOM 2775 N N . GLY A 1 353 ? 9.637 -5.827 43.328 1.00 77.75 353 GLY A N 1
ATOM 2776 C CA . GLY A 1 353 ? 9.224 -4.518 43.848 1.00 77.75 353 GLY A CA 1
ATOM 2777 C C . GLY A 1 353 ? 10.126 -3.897 44.924 1.00 77.75 353 GLY A C 1
ATOM 2778 O O . GLY A 1 353 ? 9.866 -2.764 45.328 1.00 77.75 353 GLY A O 1
ATOM 2779 N N . ILE A 1 354 ? 11.183 -4.582 45.377 1.00 82.88 354 ILE A N 1
ATOM 2780 C CA . ILE A 1 354 ? 12.166 -4.033 46.334 1.00 82.88 354 ILE A CA 1
ATOM 2781 C C . ILE A 1 354 ? 13.110 -3.026 45.661 1.00 82.88 354 ILE A C 1
ATOM 2783 O O . ILE A 1 354 ? 13.042 -2.814 44.452 1.00 82.88 354 ILE A O 1
ATOM 2787 N N . ASP A 1 355 ? 14.007 -2.403 46.423 1.00 84.81 355 ASP A N 1
ATOM 2788 C CA . ASP A 1 355 ? 14.973 -1.437 45.891 1.00 84.81 355 ASP A CA 1
ATOM 2789 C C . ASP A 1 355 ? 15.809 -2.033 44.742 1.00 84.81 355 ASP A C 1
ATOM 2791 O O . ASP A 1 355 ? 16.462 -3.074 44.874 1.00 84.81 355 ASP A O 1
ATOM 2795 N N . ALA A 1 356 ? 15.767 -1.370 43.582 1.00 87.06 356 ALA A N 1
ATOM 2796 C CA . ALA A 1 356 ? 16.578 -1.763 42.439 1.00 87.06 356 ALA A CA 1
ATOM 2797 C C . ALA A 1 356 ? 18.041 -1.372 42.672 1.00 87.06 356 ALA A C 1
ATOM 2799 O O . ALA A 1 356 ? 18.349 -0.248 43.065 1.00 87.06 356 ALA A O 1
ATOM 2800 N N . SER A 1 357 ? 18.941 -2.304 42.373 1.00 88.00 357 SER A N 1
ATOM 2801 C CA . SER A 1 357 ? 20.390 -2.078 42.398 1.00 88.00 357 SER A CA 1
ATOM 2802 C C . SER A 1 357 ? 20.911 -1.527 41.070 1.00 88.00 357 SER A C 1
ATOM 2804 O O . SER A 1 357 ? 21.973 -0.912 41.029 1.00 88.00 357 SER A O 1
ATOM 2806 N N . ILE A 1 358 ? 20.167 -1.749 39.982 1.00 85.62 358 ILE A N 1
ATOM 2807 C CA . ILE A 1 358 ? 20.520 -1.315 38.635 1.00 85.62 358 ILE A CA 1
ATOM 2808 C C . ILE A 1 358 ? 19.257 -1.008 37.827 1.00 85.62 358 ILE A C 1
ATOM 2810 O O . ILE A 1 358 ? 18.226 -1.659 38.004 1.00 85.62 358 ILE A O 1
ATOM 2814 N N . ALA A 1 359 ? 19.341 -0.027 36.933 1.00 87.12 359 ALA A N 1
ATOM 2815 C CA . ALA A 1 359 ? 18.274 0.338 36.012 1.00 87.12 359 ALA A CA 1
ATOM 2816 C C . ALA A 1 359 ? 18.802 0.387 34.582 1.00 87.12 359 ALA A C 1
ATOM 2818 O O . ALA A 1 359 ? 19.938 0.803 34.355 1.00 87.12 359 ALA A O 1
ATOM 2819 N N . CYS A 1 360 ? 17.960 0.003 33.629 1.00 82.38 360 CYS A N 1
ATOM 2820 C CA . CYS A 1 360 ? 18.263 0.094 32.214 1.00 82.38 360 CYS A CA 1
ATOM 2821 C C . CYS A 1 360 ? 18.424 1.559 31.785 1.00 82.38 360 CYS A C 1
ATOM 2823 O O . CYS A 1 360 ? 17.671 2.427 32.242 1.00 82.38 360 CYS A O 1
ATOM 2825 N N . ALA A 1 361 ? 19.405 1.838 30.927 1.00 78.56 361 ALA A N 1
ATOM 2826 C CA . ALA A 1 361 ? 19.632 3.164 30.356 1.00 78.56 361 ALA A CA 1
ATOM 2827 C C . ALA A 1 361 ? 18.537 3.597 29.361 1.00 78.56 361 ALA A C 1
ATOM 2829 O O . ALA A 1 361 ? 18.198 4.776 29.338 1.00 78.56 361 ALA A O 1
ATOM 2830 N N . ASP A 1 362 ? 17.927 2.654 28.636 1.00 73.44 362 ASP A N 1
ATOM 2831 C CA . ASP A 1 362 ? 17.029 2.951 27.502 1.00 73.44 362 ASP A CA 1
ATOM 2832 C C . ASP A 1 362 ? 15.545 2.712 27.798 1.00 73.44 362 ASP A C 1
ATOM 2834 O O . ASP A 1 362 ? 14.663 3.055 27.006 1.00 73.44 362 ASP A O 1
ATOM 2838 N N . CYS A 1 363 ? 15.233 2.103 28.940 1.00 78.88 363 CYS A N 1
ATOM 2839 C CA . CYS A 1 363 ? 13.855 1.862 29.334 1.00 78.88 363 CYS A CA 1
ATOM 2840 C C . CYS A 1 363 ? 13.654 1.943 30.847 1.00 78.88 363 CYS A C 1
ATOM 2842 O O . CYS A 1 363 ? 14.574 2.157 31.636 1.00 78.88 363 CYS A O 1
ATOM 2844 N N . LEU A 1 364 ? 12.397 1.776 31.259 1.00 78.38 364 LEU A N 1
ATOM 2845 C CA . LEU A 1 364 ? 11.989 1.862 32.661 1.00 78.38 364 LEU A CA 1
ATOM 2846 C C . LEU A 1 364 ? 12.413 0.657 33.494 1.00 78.38 364 LEU A C 1
ATOM 2848 O O . LEU A 1 364 ? 12.206 0.690 34.706 1.00 78.38 364 LEU A O 1
ATOM 2852 N N . ASN A 1 365 ? 12.979 -0.375 32.863 1.00 83.94 365 ASN A N 1
ATOM 2853 C CA . ASN A 1 365 ? 13.243 -1.618 33.554 1.00 83.94 365 ASN A CA 1
ATOM 2854 C C . ASN A 1 365 ? 14.361 -1.454 34.586 1.00 83.94 365 ASN A C 1
ATOM 2856 O O . ASN A 1 365 ? 15.381 -0.813 34.319 1.00 83.94 365 ASN A O 1
ATOM 2860 N N . SER A 1 366 ? 14.189 -2.038 35.764 1.00 86.25 366 SER A N 1
ATOM 2861 C CA . SER A 1 366 ? 15.183 -2.022 36.832 1.00 86.25 366 SER A CA 1
ATOM 2862 C C . SER A 1 366 ? 15.101 -3.273 37.702 1.00 86.25 366 SER A C 1
ATOM 2864 O O . SER A 1 366 ? 14.039 -3.873 37.864 1.00 86.25 366 SER A O 1
ATOM 2866 N N . PHE A 1 367 ? 16.238 -3.702 38.253 1.00 86.00 367 PHE A N 1
ATOM 2867 C CA . PHE A 1 367 ? 16.368 -4.999 38.921 1.00 86.00 367 PHE A CA 1
ATOM 2868 C C . PHE A 1 367 ? 17.200 -4.905 40.208 1.00 86.00 367 PHE A C 1
ATOM 2870 O O . PHE A 1 367 ? 18.161 -4.133 40.317 1.00 86.00 367 PHE A O 1
ATOM 2877 N N . CYS A 1 368 ? 16.818 -5.684 41.223 1.00 90.12 368 CYS A N 1
ATOM 2878 C CA . CYS A 1 368 ? 17.605 -5.850 42.447 1.00 90.12 368 CYS A CA 1
ATOM 2879 C C . CYS A 1 368 ? 18.851 -6.716 42.184 1.00 90.12 368 CYS A C 1
ATOM 2881 O O . CYS A 1 368 ? 19.046 -7.223 41.080 1.00 90.12 368 CYS A O 1
ATOM 2883 N N . ALA A 1 369 ? 19.709 -6.875 43.193 1.00 89.00 369 ALA A N 1
ATOM 2884 C CA . ALA A 1 369 ? 20.971 -7.604 43.052 1.00 89.00 369 ALA A CA 1
ATOM 2885 C C . ALA A 1 369 ? 20.786 -9.080 42.654 1.00 89.00 369 ALA A C 1
ATOM 2887 O O . ALA A 1 369 ? 21.642 -9.623 41.962 1.00 89.00 369 ALA A O 1
ATOM 2888 N N . GLU A 1 370 ? 19.671 -9.689 43.059 1.00 88.88 370 GLU A N 1
ATOM 2889 C CA . GLU A 1 370 ? 19.303 -11.069 42.732 1.00 88.88 370 GLU A CA 1
ATOM 2890 C C . GLU A 1 370 ? 18.781 -11.183 41.294 1.00 88.88 370 GLU A C 1
ATOM 2892 O O . GLU A 1 370 ? 19.277 -11.976 40.507 1.00 88.88 370 GLU A O 1
ATOM 2897 N N . HIS A 1 371 ? 17.856 -10.306 40.896 1.00 87.19 371 HIS A N 1
ATOM 2898 C CA . HIS A 1 371 ? 17.244 -10.363 39.568 1.00 87.19 371 HIS A CA 1
ATOM 2899 C C . HIS A 1 371 ? 18.094 -9.748 38.448 1.00 87.19 371 HIS A C 1
ATOM 2901 O O . HIS A 1 371 ? 17.741 -9.880 37.280 1.00 87.19 371 HIS A O 1
ATOM 2907 N N . ARG A 1 372 ? 19.195 -9.045 38.742 1.00 85.69 372 ARG A N 1
ATOM 2908 C CA . ARG A 1 372 ? 19.991 -8.397 37.684 1.00 85.69 372 ARG A CA 1
ATOM 2909 C C . ARG A 1 372 ? 20.732 -9.394 36.788 1.00 85.69 372 ARG A C 1
ATOM 2911 O O . ARG A 1 372 ? 20.909 -9.094 35.618 1.00 85.69 372 ARG A O 1
ATOM 2918 N N . THR A 1 373 ? 21.184 -10.537 37.304 1.00 81.50 373 THR A N 1
ATOM 2919 C CA . THR A 1 373 ? 22.081 -11.457 36.571 1.00 81.50 373 THR A CA 1
ATOM 2920 C C . THR A 1 373 ? 21.413 -12.083 35.355 1.00 81.50 373 THR A C 1
ATOM 2922 O O . THR A 1 373 ? 22.058 -12.264 34.330 1.00 81.50 373 THR A O 1
ATOM 2925 N N . GLU A 1 374 ? 20.116 -12.354 35.454 1.00 80.31 374 GLU A N 1
ATOM 2926 C CA . GLU A 1 374 ? 19.321 -12.973 34.390 1.00 80.31 374 GLU A CA 1
ATOM 2927 C C . GLU A 1 374 ? 18.570 -11.951 33.530 1.00 80.31 374 GLU A C 1
ATOM 2929 O O . GLU A 1 374 ? 17.928 -12.328 32.558 1.00 80.31 374 GLU A O 1
ATOM 2934 N N . ASN A 1 375 ? 18.622 -10.658 33.878 1.00 79.44 375 ASN A N 1
ATOM 2935 C CA . ASN A 1 375 ? 17.805 -9.626 33.230 1.00 79.44 375 ASN A CA 1
ATOM 2936 C C . ASN A 1 375 ? 18.599 -8.411 32.729 1.00 79.44 375 ASN A C 1
ATOM 2938 O O . ASN A 1 375 ? 18.058 -7.596 31.976 1.00 79.44 375 ASN A O 1
ATOM 2942 N N . MET A 1 376 ? 19.868 -8.269 33.121 1.00 81.38 376 MET A N 1
ATOM 2943 C CA . MET A 1 376 ? 20.724 -7.133 32.777 1.00 81.38 376 MET A CA 1
ATOM 2944 C C . MET A 1 376 ? 22.068 -7.586 32.221 1.00 81.38 376 MET A C 1
ATOM 2946 O O . MET A 1 376 ? 22.706 -8.496 32.743 1.00 81.38 376 MET A O 1
ATOM 2950 N N . ARG A 1 377 ? 22.545 -6.856 31.215 1.00 79.62 377 ARG A N 1
ATOM 2951 C CA . ARG A 1 377 ? 23.903 -6.946 30.689 1.00 79.62 377 ARG A CA 1
ATOM 2952 C C . ARG A 1 377 ? 24.508 -5.548 30.664 1.00 79.62 377 ARG A C 1
ATOM 2954 O O . ARG A 1 377 ? 24.053 -4.665 29.939 1.00 79.62 377 ARG A O 1
ATOM 2961 N N . GLY A 1 378 ? 25.500 -5.316 31.522 1.00 82.62 378 GLY A N 1
ATOM 2962 C CA . GLY A 1 378 ? 25.985 -3.960 31.788 1.00 82.62 378 GLY A CA 1
ATOM 2963 C C . GLY A 1 378 ? 24.857 -3.066 32.317 1.00 82.62 378 GLY A C 1
ATOM 2964 O O . GLY A 1 378 ? 24.169 -3.437 33.265 1.00 82.62 378 GLY A O 1
ATOM 2965 N N . ILE A 1 379 ? 24.655 -1.901 31.695 1.00 78.44 379 ILE A N 1
ATOM 2966 C CA . ILE A 1 379 ? 23.586 -0.942 32.039 1.00 78.44 379 ILE A CA 1
ATOM 2967 C C . ILE A 1 379 ? 22.304 -1.120 31.207 1.00 78.44 379 ILE A C 1
ATOM 2969 O O . ILE A 1 379 ? 21.381 -0.317 31.331 1.00 78.44 379 ILE A O 1
ATOM 2973 N N . TYR A 1 380 ? 22.221 -2.153 30.367 1.00 82.56 380 TYR A N 1
ATOM 2974 C CA . TYR A 1 380 ? 21.067 -2.419 29.506 1.00 82.56 380 TYR A CA 1
ATOM 2975 C C . TYR A 1 380 ? 20.343 -3.688 29.955 1.00 82.56 380 TYR A C 1
ATOM 2977 O O . TYR A 1 380 ? 20.973 -4.645 30.403 1.00 82.56 380 TYR A O 1
ATOM 2985 N N . CYS A 1 381 ? 19.013 -3.706 29.859 1.00 79.81 381 CYS A N 1
ATOM 2986 C CA . CYS A 1 381 ? 18.263 -4.937 30.104 1.00 79.81 381 CYS A CA 1
ATOM 2987 C C . CYS A 1 381 ? 18.298 -5.843 28.868 1.00 79.81 381 CYS A C 1
ATOM 2989 O O . CYS A 1 381 ? 18.366 -5.355 27.738 1.00 79.81 381 CYS A O 1
ATOM 2991 N N . LEU A 1 382 ? 18.222 -7.160 29.074 1.00 74.12 382 LEU A N 1
ATOM 2992 C CA . LEU A 1 382 ? 18.321 -8.157 27.996 1.00 74.12 382 LEU A CA 1
ATOM 2993 C C . LEU A 1 382 ? 17.195 -8.052 26.953 1.00 74.12 382 LEU A C 1
ATOM 2995 O O . LEU A 1 382 ? 17.336 -8.547 25.840 1.00 74.12 382 LEU A O 1
ATOM 2999 N N . LEU A 1 383 ? 16.112 -7.338 27.271 1.00 66.94 383 LEU A N 1
ATOM 3000 C CA . LEU A 1 383 ? 15.007 -7.062 26.349 1.00 66.94 383 LEU A CA 1
ATOM 3001 C C . LEU A 1 383 ? 15.401 -6.170 25.158 1.00 66.94 383 LEU A C 1
ATOM 3003 O O . LEU A 1 383 ? 14.641 -6.090 24.198 1.00 66.94 383 LEU A O 1
ATOM 3007 N N . HIS A 1 384 ? 16.560 -5.505 25.206 1.00 56.06 384 HIS A N 1
ATOM 3008 C CA . HIS A 1 384 ? 17.070 -4.694 24.096 1.00 56.06 384 HIS A CA 1
ATOM 3009 C C . HIS A 1 384 ? 17.981 -5.464 23.124 1.00 56.06 384 HIS A C 1
ATOM 3011 O O . HIS A 1 384 ? 18.376 -4.901 22.110 1.00 56.06 384 HIS A O 1
ATOM 3017 N N . GLY A 1 385 ? 18.301 -6.737 23.395 1.00 47.38 385 GLY A N 1
ATOM 3018 C CA . GLY A 1 385 ? 19.064 -7.576 22.461 1.00 47.38 385 GLY A CA 1
ATOM 3019 C C . GLY A 1 385 ? 20.498 -7.106 22.184 1.00 47.38 385 GLY A C 1
ATOM 3020 O O . GLY A 1 385 ? 21.029 -7.403 21.121 1.00 47.38 385 GLY A O 1
ATOM 3021 N N . HIS A 1 386 ? 21.127 -6.363 23.102 1.00 47.19 386 HIS A N 1
ATOM 3022 C CA . HIS A 1 386 ? 22.525 -5.953 22.941 1.00 47.19 386 HIS A CA 1
ATOM 3023 C C . HIS A 1 386 ? 23.466 -7.165 23.112 1.00 47.19 386 HIS A C 1
ATOM 3025 O O . HIS A 1 386 ? 23.562 -7.742 24.206 1.00 47.19 386 HIS A O 1
ATOM 3031 N N . GLU A 1 387 ? 24.116 -7.560 22.011 1.00 41.91 387 GLU A N 1
ATOM 3032 C CA . GLU A 1 387 ? 25.172 -8.587 21.955 1.00 41.91 387 GLU A CA 1
ATOM 3033 C C . GLU A 1 387 ? 26.456 -8.214 22.695 1.00 41.91 387 GLU A C 1
ATOM 3035 O O . GLU A 1 387 ? 26.737 -7.015 22.915 1.00 41.91 387 GLU A O 1
#

pLDDT: mean 75.78, std 24.6, range [22.59, 98.69]